Protein 4OV8 (pdb70)

Sequence (465 aa):
DTLNDVIQDPTRRNKLINDNNLLKGIIMGRDGPVPSSRELIVRPDTLRAIINNRATIETTTMEAEFTETLMESNYNSASVKVSAPCITANSEYSESSSFKNTETEKSMYTSSRYLFPQGRIDFTTPDSGDVIKLSPQFTSGVQAALAKATGTEKREALQNLFQEYGCVFRTKVHIGGVLSAHTMETFSRSENETEVKQDVKAGLEGAVKGWGGGATAGHGNTQGTITTSQNRKLNVKYIVNGGDYTKIQNTEEWVASTNQSEHWRVIEVTEVTAVADLLPQPIRGQVKDLLKPLLGKWVDVEKVPGLESLPVSVYRPKGAIPAGWFWLGDTADASKALLVKPTLPARSGRNPALTSLHQGSGMTEQPFVDLPQYQYLSTYFGSFAHDTPPGSTLRGLRPDHVLPGRYEMHGDTISTAVYVTRPVDVPFPEDEAFDLKSLVRVKLPGSGNPPKPRSALKKSMVLFD

Foldseek 3Di:
DAPVVQQVDQVSVVLQCVVAVQQFAWAAAAVGTDTFPDGFWDDDSGFDKDFDQDWDKDKAKFQQPQCQRVLVVFEHPQRSVQCVLRNLQRHDFDQDDPQDDFPWKGKMKMKMKGDRFGTKTFADFCPDDVHIGTDPVLVVLLVVLVPDDDLQSSLVSLCVSCNRRHFKHQGMFTKFKMKMKMWMDMDTPPDDPVCVVVQVNVFRSVVVCCALVVVDQFDAWDWDWTATPVGDIIIMTIHIAFADRVCRRPNVNRSVRRPPSSGMYGRHRHHMGGSLSSDDPPSSVVSLLSNQFKAKDKAAWDWDPPLPVAQATKIDGDDDDPPQKAFFAIARDNGIGMIIHTSYDDDPSGRHFKFAWAAFPPPGQWTDGPDHPWAGAATHDDGAHCVDPPSVRHITGRPSFKDFWDWDWDDPDLQNIKTFTAHDVDPDDPFDFDGRRHIWRRDDPDPSHDGTGGITGTPSNYRYD

Nearest PDB structures (foldseek):
  4ov8-assembly1_A  TM=1.002E+00  e=1.336E-100  Pleurotus ostreatus
  4oej-assembly1_A-2  TM=9.964E-01  e=1.967E-93  Pleurotus ostreatus
  4v3a-assembly1_C  TM=8.841E-01  e=7.420E-64  Pleurotus ostreatus
  4v2t-assembly1_A  TM=7.245E-01  e=4.761E-63  Pleurotus ostreatus
  2rd7-assembly1_A  TM=3.693E-01  e=3.423E-05  unclassified

Structure (mmCIF, N/CA/C/O backbone):
data_4OV8
#
_entry.id   4OV8
#
_cell.length_a   71.181
_cell.length_b   71.181
_cell.length_c   174.675
_cell.angle_alpha   90.00
_cell.angle_beta   90.00
_cell.angle_gamma   120.00
#
_symmetry.space_group_name_H-M   'P 31 2 1'
#
loop_
_entity.id
_entity.type
_entity.pdbx_description
1 polymer 'Pleurotolysin B'
2 non-polymer 'SULFATE ION'
3 non-polymer 'CHLORIDE ION'
4 non-polymer GLYCEROL
5 water water
#
loop_
_atom_site.group_PDB
_atom_site.id
_atom_site.type_symbol
_atom_site.label_atom_id
_atom_site.label_alt_id
_atom_site.label_comp_id
_atom_site.label_asym_id
_atom_site.label_entity_id
_atom_site.label_seq_id
_atom_site.pdbx_PDB_ins_code
_atom_site.Cartn_x
_atom_site.Cartn_y
_atom_site.Cartn_z
_atom_site.occupancy
_atom_site.B_iso_or_equiv
_atom_site.auth_seq_id
_atom_site.auth_comp_id
_atom_site.auth_asym_id
_atom_site.auth_atom_id
_atom_site.pdbx_PDB_model_num
ATOM 1 N N . ASP A 1 6 ? 13.810 59.271 16.699 1.00 107.66 53 ASP A N 1
ATOM 2 C CA . ASP A 1 6 ? 13.122 59.888 15.571 1.00 105.19 53 ASP A CA 1
ATOM 3 C C . ASP A 1 6 ? 13.195 59.009 14.324 1.00 99.76 53 ASP A C 1
ATOM 4 O O . ASP A 1 6 ? 12.481 58.009 14.220 1.00 88.80 53 ASP A O 1
ATOM 9 N N . THR A 1 7 ? 14.050 59.390 13.379 1.00 107.69 54 THR A N 1
ATOM 10 C CA . THR A 1 7 ? 14.254 58.598 12.171 1.00 105.20 54 THR A CA 1
ATOM 11 C C . THR A 1 7 ? 15.330 57.536 12.379 1.00 101.15 54 THR A C 1
ATOM 12 O O . THR A 1 7 ? 16.230 57.710 13.200 1.00 108.53 54 THR A O 1
ATOM 16 N N . LEU A 1 8 ? 15.225 56.435 11.639 1.00 81.87 55 LEU A N 1
ATOM 17 C CA . LEU A 1 8 ? 16.210 55.361 11.718 1.00 76.95 55 LEU A CA 1
ATOM 18 C C . LEU A 1 8 ? 17.549 55.808 11.138 1.00 77.21 55 LEU A C 1
ATOM 19 O O . LEU A 1 8 ? 18.600 55.507 11.702 1.00 78.62 55 LEU A O 1
ATOM 24 N N . ASN A 1 9 ? 17.501 56.522 10.016 1.00 94.57 56 ASN A N 1
ATOM 25 C CA . ASN A 1 9 ? 18.710 57.014 9.361 1.00 96.96 56 ASN A CA 1
ATOM 26 C C . ASN A 1 9 ? 19.629 57.791 10.303 1.00 94.41 56 ASN A C 1
ATOM 27 O O . ASN A 1 9 ? 20.849 57.631 10.264 1.00 87.98 56 ASN A O 1
ATOM 29 N N . ASP A 1 10 ? 19.034 58.619 11.156 1.00 88.17 57 ASP A N 1
ATOM 30 C CA . ASP A 1 10 ? 19.792 59.356 12.160 1.00 86.00 57 ASP A CA 1
ATOM 31 C C . ASP A 1 10 ? 20.493 58.411 13.137 1.00 95.42 57 ASP A C 1
ATOM 32 O O . ASP A 1 10 ? 21.691 58.555 13.392 1.00 94.92 57 ASP A O 1
ATOM 34 N N . VAL A 1 11 ? 19.737 57.452 13.672 1.00 89.39 58 VAL A N 1
ATOM 35 C CA . VAL A 1 11 ? 20.259 56.467 14.622 1.00 77.12 58 VAL A CA 1
ATOM 36 C C . VAL A 1 11 ? 21.573 55.833 14.155 1.00 82.01 58 VAL A C 1
ATOM 37 O O . VAL A 1 11 ? 22.558 55.847 14.886 1.00 88.30 58 VAL A O 1
ATOM 41 N N . ILE A 1 12 ? 21.580 55.301 12.935 1.00 72.45 59 ILE A N 1
ATOM 42 C CA . ILE A 1 12 ? 22.774 54.683 12.356 1.00 79.13 59 ILE A CA 1
ATOM 43 C C . ILE A 1 12 ? 23.961 55.655 12.318 1.00 94.88 59 ILE A C 1
ATOM 44 O O . ILE A 1 12 ? 25.107 55.260 12.539 1.00 98.56 59 ILE A O 1
ATOM 49 N N . GLN A 1 13 ? 23.678 56.928 12.051 1.00 104.62 60 GLN A N 1
ATOM 50 C CA . GLN A 1 13 ? 24.713 57.960 12.038 1.00 101.73 60 GLN A CA 1
ATOM 51 C C . GLN A 1 13 ? 25.325 58.190 13.425 1.00 87.87 60 GLN A C 1
ATOM 52 O O . GLN A 1 13 ? 26.530 58.010 13.612 1.00 92.63 60 GLN A O 1
ATOM 58 N N . ASP A 1 14 ? 24.494 58.585 14.389 1.00 64.77 61 ASP A N 1
ATOM 59 C CA . ASP A 1 14 ? 24.952 58.849 15.756 1.00 78.47 61 ASP A CA 1
ATOM 60 C C . ASP A 1 14 ? 25.366 57.560 16.467 1.00 99.49 61 ASP A C 1
ATOM 61 O O . ASP A 1 14 ? 24.544 56.665 16.667 1.00 104.76 61 ASP A O 1
ATOM 66 N N . PRO A 1 15 ? 26.649 57.472 16.856 1.00 122.23 62 PRO A N 1
ATOM 67 C CA . PRO A 1 15 ? 27.217 56.298 17.531 1.00 118.66 62 PRO A CA 1
ATOM 68 C C . PRO A 1 15 ? 26.549 55.940 18.864 1.00 108.34 62 PRO A C 1
ATOM 69 O O . PRO A 1 15 ? 26.541 54.761 19.215 1.00 118.00 62 PRO A O 1
ATOM 73 N N . THR A 1 16 ? 26.003 56.918 19.586 1.00 119.15 63 THR A N 1
ATOM 74 C CA . THR A 1 16 ? 25.366 56.634 20.877 1.00 99.07 63 THR A CA 1
ATOM 75 C C . THR A 1 16 ? 23.939 56.091 20.724 1.00 86.62 63 THR A C 1
ATOM 76 O O . THR A 1 16 ? 23.557 55.144 21.413 1.00 100.37 63 THR A O 1
ATOM 80 N N . ARG A 1 17 ? 23.162 56.681 19.819 1.00 93.29 64 ARG A N 1
ATOM 81 C CA . ARG A 1 17 ? 21.837 56.162 19.500 1.00 86.44 64 ARG A CA 1
ATOM 82 C C . ARG A 1 17 ? 21.969 54.760 18.916 1.00 88.20 64 ARG A C 1
ATOM 83 O O . ARG A 1 17 ? 21.211 53.854 19.262 1.00 65.92 64 ARG A O 1
ATOM 91 N N . ARG A 1 18 ? 22.959 54.590 18.045 1.00 76.14 65 ARG A N 1
ATOM 92 C CA . ARG A 1 18 ? 23.172 53.334 17.329 1.00 75.48 65 ARG A CA 1
ATOM 93 C C . ARG A 1 18 ? 23.677 52.196 18.214 1.00 75.39 65 ARG A C 1
ATOM 94 O O . ARG A 1 18 ? 23.248 51.052 18.056 1.00 62.03 65 ARG A O 1
ATOM 98 N N . ASN A 1 19 ? 24.585 52.503 19.138 1.00 65.29 66 ASN A N 1
ATOM 99 C CA . ASN A 1 19 ? 25.114 51.480 20.032 1.00 75.60 66 ASN A CA 1
ATOM 100 C C . ASN A 1 19 ? 24.068 50.998 21.039 1.00 78.63 66 ASN A C 1
ATOM 101 O O . ASN A 1 19 ? 24.101 49.845 21.464 1.00 65.74 66 ASN A O 1
ATOM 106 N N . LYS A 1 20 ? 23.147 51.885 21.416 1.00 63.61 67 LYS A N 1
ATOM 107 C CA . LYS A 1 20 ? 22.015 51.507 22.260 1.00 87.06 67 LYS A CA 1
ATOM 108 C C . LYS A 1 20 ? 21.120 50.548 21.484 1.00 84.12 67 LYS A C 1
ATOM 109 O O . LYS A 1 20 ? 20.543 49.622 22.053 1.00 58.89 67 LYS A O 1
ATOM 115 N N . LEU A 1 21 ? 21.016 50.776 20.177 1.00 60.57 68 LEU A N 1
ATOM 116 C CA . LEU A 1 21 ? 20.252 49.895 19.298 1.00 65.96 68 LEU A CA 1
ATOM 117 C C . LEU A 1 21 ? 20.930 48.530 19.162 1.00 71.10 68 LEU A C 1
ATOM 118 O O . LEU A 1 21 ? 20.267 47.496 19.210 1.00 54.76 68 LEU A O 1
ATOM 123 N N . ILE A 1 22 ? 22.252 48.536 19.000 1.00 58.77 69 ILE A N 1
ATOM 124 C CA . ILE A 1 22 ? 23.026 47.305 18.842 1.00 66.30 69 ILE A CA 1
ATOM 125 C C . ILE A 1 22 ? 23.079 46.505 20.148 1.00 61.88 69 ILE A C 1
ATOM 126 O O . ILE A 1 22 ? 22.983 45.274 20.138 1.00 54.33 69 ILE A O 1
ATOM 131 N N . ASN A 1 23 ? 23.221 47.210 21.269 1.00 56.23 70 ASN A N 1
ATOM 132 C CA . ASN A 1 23 ? 23.334 46.569 22.576 1.00 55.78 70 ASN A CA 1
ATOM 133 C C . ASN A 1 23 ? 22.007 46.087 23.176 1.00 67.29 70 ASN A C 1
ATOM 134 O O . ASN A 1 23 ? 21.924 44.958 23.655 1.00 59.84 70 ASN A O 1
ATOM 139 N N . ASP A 1 24 ? 20.977 46.929 23.150 1.00 55.33 71 ASP A N 1
ATOM 140 C CA . ASP A 1 24 ? 19.672 46.550 23.696 1.00 54.50 71 ASP A CA 1
ATOM 141 C C . ASP A 1 24 ? 19.006 45.427 22.905 1.00 52.26 71 ASP A C 1
ATOM 142 O O . ASP A 1 24 ? 18.043 44.817 23.372 1.00 52.04 71 ASP A O 1
ATOM 147 N N . ASN A 1 25 ? 19.520 45.160 21.709 1.00 60.03 72 ASN A N 1
ATOM 148 C CA . ASN A 1 25 ? 18.973 44.107 20.865 1.00 49.48 72 ASN A CA 1
ATOM 149 C C . ASN A 1 25 ? 19.928 42.926 20.656 1.00 48.07 72 ASN A C 1
ATOM 150 O O . ASN A 1 25 ? 19.590 41.976 19.948 1.00 46.32 72 ASN A O 1
ATOM 155 N N . ASN A 1 26 ? 21.103 42.989 21.285 1.00 48.95 73 ASN A N 1
ATOM 156 C CA . ASN A 1 26 ? 22.112 41.928 21.203 1.00 59.51 73 ASN A CA 1
ATOM 157 C C . ASN A 1 26 ? 22.479 41.534 19.770 1.00 56.94 73 ASN A C 1
ATOM 158 O O . ASN A 1 26 ? 22.581 40.350 19.455 1.00 45.47 73 ASN A O 1
ATOM 163 N N . LEU A 1 27 ? 22.688 42.534 18.917 1.00 48.42 74 LEU A N 1
ATOM 164 C CA . LEU A 1 27 ? 22.903 42.306 17.492 1.00 47.93 74 LEU A CA 1
ATOM 165 C C . LEU A 1 27 ? 24.295 41.745 17.181 1.00 48.03 74 LEU A C 1
ATOM 166 O O . LEU A 1 27 ? 24.555 41.318 16.057 1.00 57.07 74 LEU A O 1
ATOM 171 N N . LEU A 1 28 ? 25.180 41.752 18.176 1.00 51.20 75 LEU A N 1
ATOM 172 C CA . LEU A 1 28 ? 26.528 41.214 18.019 1.00 51.72 75 LEU A CA 1
ATOM 173 C C . LEU A 1 28 ? 26.602 39.793 18.570 1.00 50.95 75 LEU A C 1
ATOM 174 O O . LEU A 1 28 ? 27.602 39.097 18.381 1.00 58.20 75 LEU A O 1
ATOM 179 N N . LYS A 1 29 ? 25.542 39.368 19.251 1.00 46.79 76 LYS A N 1
ATOM 180 C CA . LYS A 1 29 ? 25.536 38.072 19.926 1.00 45.40 76 LYS A CA 1
ATOM 181 C C . LYS A 1 29 ? 24.961 36.937 19.084 1.00 51.78 76 LYS A C 1
ATOM 182 O O . LYS A 1 29 ? 23.937 37.099 18.410 1.00 49.76 76 LYS A O 1
ATOM 188 N N . GLY A 1 30 ? 25.622 35.783 19.129 1.00 52.76 77 GLY A N 1
ATOM 189 C CA . GLY A 1 30 ? 25.067 34.581 18.534 1.00 48.58 77 GLY A CA 1
ATOM 190 C C . GLY A 1 30 ? 23.881 34.136 19.366 1.00 42.25 77 GLY A C 1
ATOM 191 O O . GLY A 1 30 ? 23.720 34.588 20.504 1.00 44.04 77 GLY A O 1
ATOM 192 N N . ILE A 1 31 ? 23.053 33.256 18.812 1.00 37.35 78 ILE A N 1
ATOM 193 C CA . ILE A 1 31 ? 21.858 32.808 19.514 1.00 36.36 78 ILE A CA 1
ATOM 194 C C . ILE A 1 31 ? 22.007 31.377 20.031 1.00 42.47 78 ILE A C 1
ATOM 195 O O . ILE A 1 31 ? 22.361 30.467 19.276 1.00 35.40 78 ILE A O 1
ATOM 200 N N . ILE A 1 32 ? 21.734 31.188 21.320 1.00 38.49 79 ILE A N 1
ATOM 201 C CA . ILE A 1 32 ? 21.792 29.866 21.939 1.00 36.41 79 ILE A CA 1
ATOM 202 C C . ILE A 1 32 ? 20.397 29.238 21.973 1.00 36.87 79 ILE A C 1
ATOM 203 O O . ILE A 1 32 ? 19.447 29.850 22.474 1.00 36.92 79 ILE A O 1
ATOM 208 N N . MET A 1 33 ? 20.276 28.025 21.436 1.00 44.09 80 MET A N 1
ATOM 209 C CA . MET A 1 33 ? 18.999 27.315 21.425 1.00 45.37 80 MET A CA 1
ATOM 210 C C . MET A 1 33 ? 18.940 26.301 22.572 1.00 55.14 80 MET A C 1
ATOM 211 O O . MET A 1 33 ? 19.865 25.499 22.751 1.00 45.91 80 MET A O 1
ATOM 216 N N . GLY A 1 34 ? 17.859 26.342 23.351 1.00 55.00 81 GLY A N 1
ATOM 217 C CA . GLY A 1 34 ? 17.711 25.461 24.501 1.00 51.31 81 GLY A CA 1
ATOM 218 C C . GLY A 1 34 ? 16.268 25.202 24.909 1.00 52.15 81 GLY A C 1
ATOM 219 O O . GLY A 1 34 ? 15.337 25.576 24.190 1.00 42.65 81 GLY A O 1
ATOM 220 N N . ARG A 1 35 ? 16.082 24.570 26.069 1.00 59.63 82 ARG A N 1
ATOM 221 C CA . ARG A 1 35 ? 14.754 24.184 26.552 1.00 59.67 82 ARG A CA 1
ATOM 222 C C . ARG A 1 35 ? 13.805 25.368 26.736 1.00 64.79 82 ARG A C 1
ATOM 223 O O . ARG A 1 35 ? 12.589 25.223 26.590 1.00 75.01 82 ARG A O 1
ATOM 225 N N . ASP A 1 36 ? 14.362 26.532 27.060 1.00 67.39 83 ASP A N 1
ATOM 226 C CA . ASP A 1 36 ? 13.557 27.732 27.259 1.00 79.38 83 ASP A CA 1
ATOM 227 C C . ASP A 1 36 ? 13.413 28.532 25.964 1.00 77.82 83 ASP A C 1
ATOM 228 O O . ASP A 1 36 ? 12.588 29.444 25.878 1.00 81.21 83 ASP A O 1
ATOM 233 N N . GLY A 1 37 ? 14.217 28.187 24.961 1.00 60.04 84 GLY A N 1
ATOM 234 C CA . GLY A 1 37 ? 14.139 28.843 23.667 1.00 49.67 84 GLY A CA 1
ATOM 235 C C . GLY A 1 37 ? 15.422 29.536 23.250 1.00 42.80 84 GLY A C 1
ATOM 236 O O . GLY A 1 37 ? 16.501 29.198 23.735 1.00 38.98 84 GLY A O 1
ATOM 237 N N . PRO A 1 38 ? 15.306 30.521 22.344 1.00 37.09 85 PRO A N 1
ATOM 238 C CA . PRO A 1 38 ? 16.460 31.268 21.831 1.00 41.13 85 PRO A CA 1
ATOM 239 C C . PRO A 1 38 ? 16.960 32.305 22.835 1.00 49.92 85 PRO A C 1
ATOM 240 O O . PRO A 1 38 ? 16.213 33.207 23.216 1.00 55.41 85 PRO A O 1
ATOM 244 N N . VAL A 1 39 ? 18.218 32.175 23.249 1.00 45.66 86 VAL A N 1
ATOM 245 C CA . VAL A 1 39 ? 18.810 33.075 24.233 1.00 45.76 86 VAL A CA 1
ATOM 246 C C . VAL A 1 39 ? 20.097 33.689 23.684 1.00 50.69 86 VAL A C 1
ATOM 247 O O . VAL A 1 39 ? 20.949 32.971 23.157 1.00 39.55 86 VAL A O 1
ATOM 251 N N . PRO A 1 40 ? 20.239 35.023 23.798 1.00 48.18 87 PRO A N 1
ATOM 252 C CA . PRO A 1 40 ? 21.465 35.674 23.321 1.00 48.98 87 PRO A CA 1
ATOM 253 C C . PRO A 1 40 ? 22.675 35.183 24.105 1.00 42.93 87 PRO A C 1
ATOM 254 O O . PRO A 1 40 ? 22.556 34.982 25.315 1.00 50.29 87 PRO A O 1
ATOM 258 N N . SER A 1 41 ? 23.809 34.979 23.439 1.00 50.98 88 SER A N 1
ATOM 259 C CA . SER A 1 41 ? 25.046 34.647 24.144 1.00 53.66 88 SER A CA 1
ATOM 260 C C . SER A 1 41 ? 25.423 35.809 25.053 1.00 58.69 88 SER A C 1
ATOM 261 O O . SER A 1 41 ? 24.962 36.929 24.850 1.00 51.73 88 SER A O 1
ATOM 264 N N . SER A 1 42 ? 26.241 35.547 26.065 1.00 50.96 89 SER A N 1
ATOM 265 C CA . SER A 1 42 ? 26.747 36.621 26.911 1.00 61.00 89 SER A CA 1
ATOM 266 C C . SER A 1 42 ? 27.995 37.203 26.266 1.00 65.49 89 SER A C 1
ATOM 267 O O . SER A 1 42 ? 28.458 38.289 26.629 1.00 66.05 89 SER A O 1
ATOM 270 N N . ARG A 1 43 ? 28.534 36.470 25.298 1.00 55.39 90 ARG A N 1
ATOM 271 C CA . ARG A 1 43 ? 29.708 36.921 24.563 1.00 63.08 90 ARG A CA 1
ATOM 272 C C . ARG A 1 43 ? 29.346 37.451 23.183 1.00 69.79 90 ARG A C 1
ATOM 273 O O . ARG A 1 43 ? 28.385 36.994 22.556 1.00 53.75 90 ARG A O 1
ATOM 281 N N . GLU A 1 44 ? 30.127 38.418 22.716 1.00 51.60 91 GLU A N 1
ATOM 282 C CA . GLU A 1 44 ? 29.953 38.961 21.377 1.00 51.35 91 GLU A CA 1
ATOM 283 C C . GLU A 1 44 ? 30.629 38.048 20.358 1.00 61.94 91 GLU A C 1
ATOM 284 O O . GLU A 1 44 ? 31.742 37.567 20.586 1.00 65.54 91 GLU A O 1
ATOM 290 N N . LEU A 1 45 ? 29.947 37.811 19.240 1.00 60.25 92 LEU A N 1
ATOM 291 C CA . LEU A 1 45 ? 30.423 36.872 18.227 1.00 53.34 92 LEU A CA 1
ATOM 292 C C . LEU A 1 45 ? 31.176 37.576 17.101 1.00 54.40 92 LEU A C 1
ATOM 293 O O . LEU A 1 45 ? 32.143 37.038 16.559 1.00 50.66 92 LEU A O 1
ATOM 298 N N . ILE A 1 46 ? 30.725 38.778 16.753 1.00 50.06 93 ILE A N 1
ATOM 299 C CA . ILE A 1 46 ? 31.359 39.566 15.701 1.00 67.70 93 ILE A CA 1
ATOM 300 C C . ILE A 1 46 ? 31.992 40.841 16.261 1.00 67.32 93 ILE A C 1
ATOM 301 O O . ILE A 1 46 ? 31.668 41.270 17.371 1.00 54.53 93 ILE A O 1
ATOM 306 N N . VAL A 1 47 ? 32.894 41.445 15.491 1.00 57.47 94 VAL A N 1
ATOM 307 C CA . VAL A 1 47 ? 33.470 42.737 15.852 1.00 66.27 94 VAL A CA 1
ATOM 308 C C . VAL A 1 47 ? 32.404 43.815 15.651 1.00 58.91 94 VAL A C 1
ATOM 309 O O . VAL A 1 47 ? 31.704 43.811 14.638 1.00 58.15 94 VAL A O 1
ATOM 313 N N . ARG A 1 48 ? 32.270 44.719 16.619 1.00 60.76 95 ARG A N 1
ATOM 314 C CA . ARG A 1 48 ? 31.265 45.776 16.548 1.00 79.79 95 ARG A CA 1
ATOM 315 C C . ARG A 1 48 ? 31.603 46.786 15.456 1.00 80.61 95 ARG A C 1
ATOM 316 O O . ARG A 1 48 ? 32.676 47.387 15.473 1.00 77.85 95 ARG A O 1
ATOM 324 N N . PRO A 1 49 ? 30.683 46.971 14.496 1.00 84.38 96 PRO A N 1
ATOM 325 C CA . PRO A 1 49 ? 30.856 47.955 13.421 1.00 85.81 96 PRO A CA 1
ATOM 326 C C . PRO A 1 49 ? 30.422 49.352 13.866 1.00 78.66 96 PRO A C 1
ATOM 327 O O . PRO A 1 49 ? 29.578 49.472 14.756 1.00 75.41 96 PRO A O 1
ATOM 331 N N . ASP A 1 50 ? 30.996 50.388 13.262 1.00 102.14 97 ASP A N 1
ATOM 332 C CA . ASP A 1 50 ? 30.628 51.759 13.595 1.00 106.12 97 ASP A CA 1
ATOM 333 C C . ASP A 1 50 ? 29.359 52.188 12.870 1.00 104.47 97 ASP A C 1
ATOM 334 O O . ASP A 1 50 ? 28.780 53.229 13.183 1.00 98.18 97 ASP A O 1
ATOM 336 N N . THR A 1 51 ? 28.938 51.389 11.895 1.00 95.54 98 THR A N 1
ATOM 337 C CA . THR A 1 51 ? 27.733 51.691 11.132 1.00 90.79 98 THR A CA 1
ATOM 338 C C . THR A 1 51 ? 27.030 50.409 10.699 1.00 90.50 98 THR A C 1
ATOM 339 O O . THR A 1 51 ? 27.666 49.366 10.531 1.00 92.93 98 THR A O 1
ATOM 343 N N . LEU A 1 52 ? 25.714 50.485 10.535 1.00 86.69 99 LEU A N 1
ATOM 344 C CA . LEU A 1 52 ? 24.936 49.312 10.165 1.00 84.73 99 LEU A CA 1
ATOM 345 C C . LEU A 1 52 ? 24.311 49.465 8.783 1.00 83.67 99 LEU A C 1
ATOM 346 O O . LEU A 1 52 ? 23.885 50.558 8.398 1.00 85.30 99 LEU A O 1
ATOM 351 N N . ARG A 1 53 ? 24.264 48.369 8.035 1.00 76.84 100 ARG A N 1
ATOM 352 C CA . ARG A 1 53 ? 23.509 48.352 6.792 1.00 77.75 100 ARG A CA 1
ATOM 353 C C . ARG A 1 53 ? 22.030 48.357 7.138 1.00 78.16 100 ARG A C 1
ATOM 354 O O . ARG A 1 53 ? 21.561 47.498 7.887 1.00 89.08 100 ARG A O 1
ATOM 356 N N . ALA A 1 54 ? 21.299 49.328 6.602 1.00 68.85 101 ALA A N 1
ATOM 357 C CA . ALA A 1 54 ? 19.878 49.457 6.905 1.00 68.23 101 ALA A CA 1
ATOM 358 C C . ALA A 1 54 ? 19.037 49.695 5.657 1.00 78.85 101 ALA A C 1
ATOM 359 O O . ALA A 1 54 ? 19.524 50.218 4.655 1.00 80.44 101 ALA A O 1
ATOM 361 N N . ILE A 1 55 ? 17.768 49.307 5.740 1.00 76.00 102 ILE A N 1
ATOM 362 C CA . ILE A 1 55 ? 16.784 49.583 4.701 1.00 79.10 102 ILE A CA 1
ATOM 363 C C . ILE A 1 55 ? 15.546 50.143 5.379 1.00 73.19 102 ILE A C 1
ATOM 364 O O . ILE A 1 55 ? 14.883 49.435 6.132 1.00 70.99 102 ILE A O 1
ATOM 369 N N . ILE A 1 56 ? 15.236 51.410 5.122 1.00 65.16 103 ILE A N 1
ATOM 370 C CA . ILE A 1 56 ? 14.073 52.042 5.743 1.00 72.83 103 ILE A CA 1
ATOM 371 C C . ILE A 1 56 ? 12.745 51.452 5.255 1.00 74.19 103 ILE A C 1
ATOM 372 O O . ILE A 1 56 ? 12.560 51.229 4.058 1.00 81.34 103 ILE A O 1
ATOM 374 N N . ASN A 1 57 ? 11.832 51.198 6.191 1.00 75.63 104 ASN A N 1
ATOM 375 C CA . ASN A 1 57 ? 10.452 50.829 5.866 1.00 75.86 104 ASN A CA 1
ATOM 376 C C . ASN A 1 57 ? 9.492 51.143 7.017 1.00 80.37 104 ASN A C 1
ATOM 377 O O . ASN A 1 57 ? 9.518 50.476 8.054 1.00 71.33 104 ASN A O 1
ATOM 382 N N . ASN A 1 58 ? 8.658 52.165 6.828 1.00 76.92 105 ASN A N 1
ATOM 383 C CA . ASN A 1 58 ? 7.637 52.537 7.805 1.00 82.48 105 ASN A CA 1
ATOM 384 C C . ASN A 1 58 ? 6.324 51.801 7.553 1.00 76.59 105 ASN A C 1
ATOM 385 O O . ASN A 1 58 ? 5.377 51.912 8.336 1.00 74.56 105 ASN A O 1
ATOM 390 N N . ARG A 1 59 ? 6.275 51.049 6.456 1.00 78.11 106 ARG A N 1
ATOM 391 C CA . ARG A 1 59 ? 5.064 50.335 6.062 1.00 90.12 106 ARG A CA 1
ATOM 392 C C . ARG A 1 59 ? 4.664 49.245 7.047 1.00 91.44 106 ARG A C 1
ATOM 393 O O . ARG A 1 59 ? 5.301 48.195 7.120 1.00 57.30 106 ARG A O 1
ATOM 401 N N . ALA A 1 60 ? 3.592 49.490 7.791 1.00 60.30 107 ALA A N 1
ATOM 402 C CA . ALA A 1 60 ? 3.040 48.477 8.681 1.00 57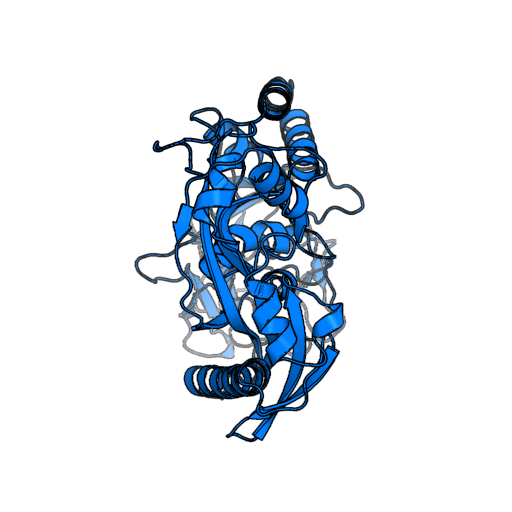.83 107 ALA A CA 1
ATOM 403 C C . ALA A 1 60 ? 2.329 47.403 7.864 1.00 56.63 107 ALA A C 1
ATOM 404 O O . ALA A 1 60 ? 1.567 47.716 6.947 1.00 59.01 107 ALA A O 1
ATOM 406 N N . THR A 1 61 ? 2.593 46.139 8.188 1.00 54.14 108 THR A N 1
ATOM 407 C CA . THR A 1 61 ? 1.927 45.017 7.531 1.00 73.25 108 THR A CA 1
ATOM 408 C C . THR A 1 61 ? 1.555 43.934 8.538 1.00 71.26 108 THR A C 1
ATOM 409 O O . THR A 1 61 ? 1.940 43.994 9.708 1.00 69.91 108 THR A O 1
ATOM 413 N N . ILE A 1 62 ? 0.792 42.951 8.073 1.00 60.99 109 ILE A N 1
ATOM 414 C CA . ILE A 1 62 ? 0.545 41.739 8.841 1.00 53.84 109 ILE A CA 1
ATOM 415 C C . ILE A 1 62 ? 1.156 40.569 8.085 1.00 52.05 109 ILE A C 1
ATOM 416 O O . ILE A 1 62 ? 0.822 40.334 6.921 1.00 50.28 109 ILE A O 1
ATOM 421 N N . GLU A 1 63 ? 2.063 39.851 8.740 1.00 44.52 110 GLU A N 1
ATOM 422 C CA . GLU A 1 63 ? 2.656 38.654 8.158 1.00 51.55 110 GLU A CA 1
ATOM 423 C C . GLU A 1 63 ? 2.224 37.429 8.956 1.00 51.68 110 GLU A C 1
ATOM 424 O O . GLU A 1 63 ? 1.865 37.542 10.131 1.00 51.98 110 GLU A O 1
ATOM 430 N N . THR A 1 64 ? 2.241 36.263 8.316 1.00 45.32 111 THR A N 1
ATOM 431 C CA . THR A 1 64 ? 1.860 35.026 8.993 1.00 48.58 111 THR A CA 1
ATOM 432 C C . THR A 1 64 ? 2.806 33.887 8.634 1.00 42.82 111 THR A C 1
ATOM 433 O O . THR A 1 64 ? 3.143 33.691 7.463 1.00 40.43 111 THR A O 1
ATOM 437 N N . THR A 1 65 ? 3.239 33.146 9.650 1.00 41.04 112 THR A N 1
ATOM 438 C CA . THR A 1 65 ? 4.116 32.001 9.447 1.00 36.25 112 THR A CA 1
ATOM 439 C C . THR A 1 65 ? 3.417 30.723 9.902 1.00 39.82 112 THR A C 1
ATOM 440 O O . THR A 1 65 ? 2.922 30.648 11.031 1.00 42.19 112 THR A O 1
ATOM 444 N N . THR A 1 66 ? 3.371 29.727 9.019 1.00 36.40 113 THR A N 1
ATOM 445 C CA . THR A 1 66 ? 2.820 28.417 9.363 1.00 37.21 113 THR A CA 1
ATOM 446 C C . THR A 1 66 ? 3.947 27.386 9.387 1.00 41.59 113 THR A C 1
ATOM 447 O O . THR A 1 66 ? 4.770 27.331 8.466 1.00 43.35 113 THR A O 1
ATOM 451 N N . MET A 1 67 ? 3.983 26.568 10.436 1.00 36.92 114 MET A N 1
ATOM 452 C CA . MET A 1 67 ? 5.121 25.681 10.665 1.00 37.22 114 MET A CA 1
ATOM 453 C C . MET A 1 67 ? 4.704 24.285 11.117 1.00 36.92 114 MET A C 1
ATOM 454 O O . MET A 1 67 ? 3.997 24.137 12.115 1.00 35.46 114 MET A O 1
ATOM 459 N N . GLU A 1 68 ? 5.157 23.266 10.389 1.00 31.64 115 GLU A N 1
ATOM 460 C CA . GLU A 1 68 ? 4.858 21.881 10.742 1.00 31.68 115 GLU A CA 1
ATOM 461 C C . GLU A 1 68 ? 5.993 21.226 11.526 1.00 41.81 115 GLU A C 1
ATOM 462 O O . GLU A 1 68 ? 5.840 20.120 12.044 1.00 39.26 115 GLU A O 1
ATOM 468 N N . ALA A 1 69 ? 7.132 21.907 11.606 1.00 34.34 116 ALA A N 1
ATOM 469 C CA . ALA A 1 69 ? 8.286 21.376 12.330 1.00 33.62 116 ALA A CA 1
ATOM 470 C C . ALA A 1 69 ? 8.095 21.482 13.842 1.00 35.86 116 ALA A C 1
ATOM 471 O O . ALA A 1 69 ? 7.836 22.568 14.369 1.00 31.89 116 ALA A O 1
ATOM 473 N N . GLU A 1 70 ? 8.239 20.358 14.539 1.00 37.90 117 GLU A N 1
ATOM 474 C CA . GLU A 1 70 ? 8.135 20.340 15.995 1.00 43.39 117 GLU A CA 1
ATOM 475 C C . GLU A 1 70 ? 9.352 21.045 16.602 1.00 35.53 117 GLU A C 1
ATOM 476 O O . GLU A 1 70 ? 10.358 21.248 15.916 1.00 34.79 117 GLU A O 1
ATOM 482 N N . PHE A 1 71 ? 9.235 21.435 17.872 1.00 29.54 118 PHE A N 1
ATOM 483 C CA . PHE A 1 71 ? 10.329 22.022 18.651 1.00 34.78 118 PHE A CA 1
ATOM 484 C C . PHE A 1 71 ? 10.656 23.465 18.248 1.00 34.44 118 PHE A C 1
ATOM 485 O O . PHE A 1 71 ? 11.625 24.046 18.735 1.00 37.40 118 PHE A O 1
ATOM 493 N N . THR A 1 72 ? 9.831 24.045 17.381 1.00 27.29 119 THR A N 1
ATOM 494 C CA . THR A 1 72 ? 10.084 25.384 16.851 1.00 30.31 119 THR A CA 1
ATOM 495 C C . THR A 1 72 ? 9.192 26.460 17.470 1.00 39.29 119 THR A C 1
ATOM 496 O O . THR A 1 72 ? 9.259 27.624 17.073 1.00 39.04 119 THR A O 1
ATOM 500 N N . GLU A 1 73 ? 8.365 26.073 18.439 1.00 35.18 120 GLU A N 1
ATOM 501 C CA . GLU A 1 73 ? 7.351 26.976 18.993 1.00 42.32 120 GLU A CA 1
ATOM 502 C C . GLU A 1 73 ? 7.895 28.275 19.595 1.00 40.40 120 GLU A C 1
ATOM 503 O O . GLU A 1 73 ? 7.287 29.331 19.432 1.00 34.39 120 GLU A O 1
ATOM 509 N N . THR A 1 74 ? 9.035 28.201 20.276 1.00 31.33 121 THR A N 1
ATOM 510 C CA . THR A 1 74 ? 9.628 29.391 20.887 1.00 35.66 121 THR A CA 1
ATOM 511 C C . THR A 1 74 ? 10.197 30.335 19.830 1.00 45.96 121 THR A C 1
ATOM 512 O O . THR A 1 74 ? 10.285 31.541 20.051 1.00 43.32 121 THR A O 1
ATOM 516 N N . LEU A 1 75 ? 10.583 29.773 18.687 1.00 40.26 122 LEU A N 1
ATOM 517 C CA . LEU A 1 75 ? 11.086 30.560 17.564 1.00 35.93 122 LEU A CA 1
ATOM 518 C C . LEU A 1 75 ? 9.938 31.279 16.870 1.00 32.25 122 LEU A C 1
ATOM 519 O O . LEU A 1 75 ? 10.068 32.439 16.467 1.00 43.60 122 LEU A O 1
ATOM 524 N N . MET A 1 76 ? 8.818 30.574 16.730 1.00 31.19 123 MET A N 1
ATOM 525 C CA . MET A 1 76 ? 7.589 31.153 16.200 1.00 41.42 123 MET A CA 1
ATOM 526 C C . MET A 1 76 ? 7.140 32.314 17.086 1.00 36.61 123 MET A C 1
ATOM 527 O O . MET A 1 76 ? 6.733 33.363 16.583 1.00 32.96 123 MET A O 1
ATOM 532 N N . GLU A 1 77 ? 7.227 32.125 18.403 1.00 31.95 124 GLU A N 1
ATOM 533 C CA . GLU A 1 77 ? 6.835 33.157 19.361 1.00 36.73 124 GLU A CA 1
ATOM 534 C C . GLU A 1 77 ? 7.840 34.307 19.376 1.00 42.26 124 GLU A C 1
ATOM 535 O O . GLU A 1 77 ? 7.526 35.407 19.826 1.00 44.59 124 GLU A O 1
ATOM 541 N N . SER A 1 78 ? 9.046 34.041 18.880 1.00 37.22 125 SER A N 1
ATOM 542 C CA . SER A 1 78 ? 10.083 35.062 18.773 1.00 38.43 125 SER A CA 1
ATOM 543 C C . SER A 1 78 ? 10.056 35.699 17.386 1.00 38.32 125 SER A C 1
ATOM 544 O O . SER A 1 78 ? 10.998 36.390 16.992 1.00 38.69 125 SER A O 1
ATOM 547 N N . ASN A 1 79 ? 8.972 35.453 16.654 1.00 33.32 126 ASN A N 1
ATOM 548 C CA . ASN A 1 79 ? 8.763 36.044 15.337 1.00 35.28 126 ASN A CA 1
ATOM 549 C C . ASN A 1 79 ? 9.869 35.752 14.315 1.00 41.79 126 ASN A C 1
ATOM 550 O O . ASN A 1 79 ? 10.235 36.619 13.519 1.00 35.41 126 ASN A O 1
ATOM 555 N N . TYR A 1 80 ? 10.399 34.531 14.352 1.00 39.52 127 TYR A N 1
ATOM 556 C CA . TYR A 1 80 ? 11.262 34.033 13.287 1.00 31.21 127 TYR A CA 1
ATOM 557 C C . TYR A 1 80 ? 10.380 33.737 12.075 1.00 38.45 127 TYR A C 1
ATOM 558 O O . TYR A 1 80 ? 9.275 33.206 12.231 1.00 35.81 127 TYR A O 1
ATOM 567 N N . ASN A 1 81 ? 10.834 34.089 10.873 1.00 28.84 128 ASN A N 1
ATOM 568 C CA . ASN A 1 81 ? 10.107 33.664 9.678 1.00 33.26 128 ASN A CA 1
ATOM 569 C C . ASN A 1 81 ? 10.445 32.211 9.345 1.00 35.11 128 ASN A C 1
ATOM 570 O O . ASN A 1 81 ? 11.244 31.587 10.047 1.00 28.24 128 ASN A O 1
ATOM 575 N N . SER A 1 82 ? 9.839 31.675 8.288 1.00 29.62 129 SER A N 1
ATOM 576 C CA . SER A 1 82 ? 10.042 30.276 7.912 1.00 30.77 129 SER A CA 1
ATOM 577 C C . SER A 1 82 ? 11.506 29.966 7.616 1.00 33.79 129 SER A C 1
ATOM 578 O O . SER A 1 82 ? 12.039 28.955 8.073 1.00 31.46 129 SER A O 1
ATOM 581 N N . ALA A 1 83 ? 12.152 30.845 6.856 1.00 36.18 130 ALA A N 1
ATOM 582 C CA . ALA A 1 83 ? 13.556 30.662 6.501 1.00 35.87 130 ALA A CA 1
ATOM 583 C C . ALA A 1 83 ? 14.447 30.638 7.742 1.00 29.23 130 ALA A C 1
ATOM 584 O O . ALA A 1 83 ? 15.355 29.809 7.844 1.00 38.90 130 ALA A O 1
ATOM 586 N N . SER A 1 84 ? 14.183 31.548 8.678 1.00 34.47 131 SER A N 1
ATOM 587 C CA . SER A 1 84 ? 14.941 31.619 9.924 1.00 34.19 131 SER A CA 1
ATOM 588 C C . SER A 1 84 ? 14.689 30.404 10.812 1.00 35.87 131 SER A C 1
ATOM 589 O O . SER A 1 84 ? 15.613 29.903 11.457 1.00 37.14 131 SER A O 1
ATOM 592 N N . VAL A 1 85 ? 13.439 29.945 10.858 1.00 34.58 132 VAL A N 1
ATOM 593 C CA . VAL A 1 85 ? 13.104 28.721 11.581 1.00 34.31 132 VAL A CA 1
ATOM 594 C C . VAL A 1 85 ? 13.843 27.544 10.956 1.00 26.56 132 VAL A C 1
ATOM 595 O O . VAL A 1 85 ? 14.392 26.703 11.668 1.00 29.73 132 VAL A O 1
ATOM 599 N N . LYS A 1 86 ? 13.863 27.505 9.625 1.00 28.09 133 LYS A N 1
ATOM 600 C CA . LYS A 1 86 ? 14.518 26.434 8.874 1.00 36.59 133 LYS A CA 1
ATOM 601 C C . LYS A 1 86 ? 15.986 26.257 9.253 1.00 36.17 133 LYS A C 1
ATOM 602 O O . LYS A 1 86 ? 16.407 25.153 9.612 1.00 39.58 133 LYS A O 1
ATOM 608 N N . VAL A 1 87 ? 16.757 27.340 9.172 1.00 36.93 134 VAL A N 1
ATOM 609 C CA . VAL A 1 87 ? 18.172 27.303 9.526 1.00 31.37 134 VAL A CA 1
ATOM 610 C C . VAL A 1 87 ? 18.352 26.924 10.994 1.00 35.11 134 VAL A C 1
ATOM 611 O O . VAL A 1 87 ? 19.270 26.181 11.345 1.00 34.83 134 VAL A O 1
ATOM 615 N N . SER A 1 88 ? 17.460 27.426 11.844 1.00 31.87 135 SER A N 1
ATOM 616 C CA . SER A 1 88 ? 17.571 27.230 13.284 1.00 34.38 135 SER A CA 1
ATOM 617 C C . SER A 1 88 ? 17.047 25.875 13.759 1.00 30.15 135 SER A C 1
ATOM 618 O O . SER A 1 88 ? 17.407 25.420 14.841 1.00 35.94 135 SER A O 1
ATOM 621 N N . ALA A 1 89 ? 16.206 25.240 12.948 1.00 32.04 136 ALA A N 1
ATOM 622 C CA . ALA A 1 89 ? 15.528 23.997 13.333 1.00 43.25 136 ALA A CA 1
ATOM 623 C C . ALA A 1 89 ? 16.409 22.869 13.909 1.00 33.07 136 ALA A C 1
ATOM 624 O O . ALA A 1 89 ? 16.097 22.344 14.979 1.00 29.31 136 ALA A O 1
ATOM 626 N N . PRO A 1 90 ? 17.500 22.489 13.212 1.00 34.59 137 PRO A N 1
ATOM 627 C CA . PRO A 1 90 ? 18.304 21.376 13.738 1.00 35.31 137 PRO A CA 1
ATOM 628 C C . PRO A 1 90 ? 18.861 21.665 15.130 1.00 35.74 137 PRO A C 1
ATOM 629 O O . PRO A 1 90 ? 18.797 20.799 16.006 1.00 39.41 137 PRO A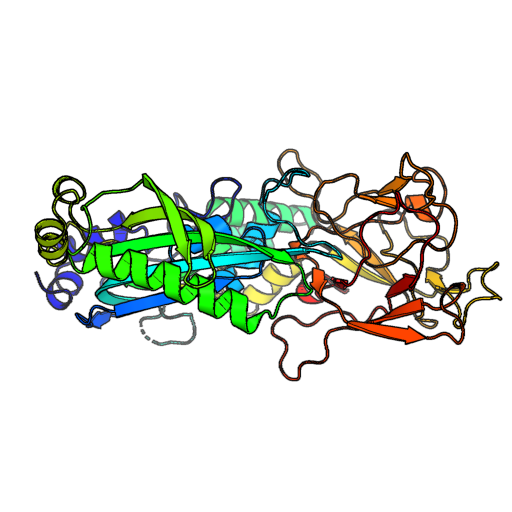 O 1
ATOM 633 N N . CYS A 1 91 ? 19.388 22.870 15.326 1.00 33.59 138 CYS A N 1
ATOM 634 C CA . CYS A 1 91 ? 19.968 23.261 16.607 1.00 37.22 138 CYS A CA 1
ATOM 635 C C . CYS A 1 91 ? 18.972 23.167 17.767 1.00 34.46 138 CYS A C 1
ATOM 636 O O . CYS A 1 91 ? 19.238 22.494 18.768 1.00 39.19 138 CYS A O 1
ATOM 639 N N . ILE A 1 92 ? 17.828 23.834 17.634 1.00 30.87 139 ILE A N 1
ATOM 640 C CA . ILE A 1 92 ? 16.838 23.843 18.709 1.00 39.56 139 ILE A CA 1
ATOM 641 C C . ILE A 1 9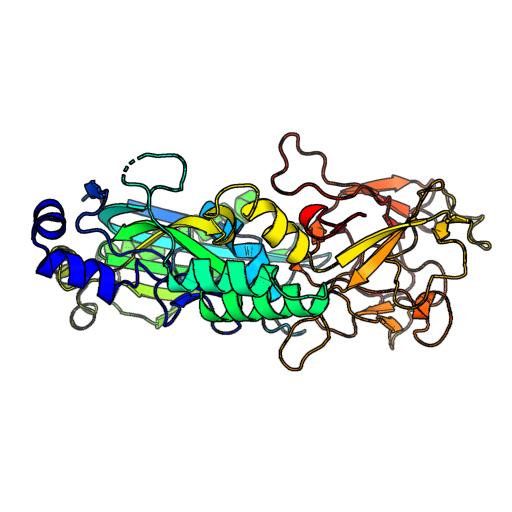2 ? 16.193 22.470 18.907 1.00 33.35 139 ILE A C 1
ATOM 642 O O . ILE A 1 92 ? 15.835 22.108 20.029 1.00 36.99 139 ILE A O 1
ATOM 647 N N . THR A 1 93 ? 16.049 21.711 17.823 1.00 37.38 140 THR A N 1
ATOM 648 C CA . THR A 1 93 ? 15.535 20.347 17.921 1.00 34.57 140 THR A CA 1
ATOM 649 C C . THR A 1 93 ? 16.492 19.498 18.749 1.00 29.96 140 THR A C 1
ATOM 650 O O . THR A 1 93 ? 16.068 18.749 19.628 1.00 37.59 140 THR A O 1
ATOM 654 N N . ALA A 1 94 ? 17.786 19.635 18.470 1.00 33.75 141 ALA A N 1
ATOM 655 C CA . ALA A 1 94 ? 18.820 18.871 19.161 1.00 37.84 141 ALA A CA 1
ATOM 656 C C . ALA A 1 94 ? 18.944 19.241 20.640 1.00 40.88 141 ALA A C 1
ATOM 657 O O . ALA A 1 94 ? 19.317 18.398 21.461 1.00 37.68 141 ALA A O 1
ATOM 659 N N . ASN A 1 95 ? 18.638 20.494 20.972 1.00 36.06 142 ASN A N 1
ATOM 660 C CA . ASN A 1 95 ? 18.801 20.993 22.337 1.00 43.21 142 ASN A CA 1
ATOM 661 C C . ASN A 1 95 ? 17.491 21.139 23.120 1.00 43.24 142 ASN A C 1
ATOM 662 O O . ASN A 1 95 ? 17.470 21.756 24.185 1.00 41.21 142 ASN A O 1
ATOM 667 N N . SER A 1 96 ? 16.406 20.571 22.602 1.00 38.90 143 SER A N 1
ATOM 668 C CA . SER A 1 96 ? 15.111 20.663 23.274 1.00 32.69 143 SER A CA 1
ATOM 669 C C . SER A 1 96 ? 14.983 19.637 24.397 1.00 39.84 143 SER A C 1
ATOM 670 O O . SER A 1 96 ? 15.710 18.638 24.419 1.00 34.99 143 SER A O 1
ATOM 673 N N . GLU A 1 97 ? 14.067 19.893 25.329 1.00 43.50 144 GLU A N 1
ATOM 674 C CA . GLU A 1 97 ? 13.765 18.935 26.385 1.00 50.82 144 GLU A CA 1
ATOM 675 C C . GLU A 1 97 ? 12.641 18.021 25.905 1.00 49.25 144 GLU A C 1
ATOM 676 O O . GLU A 1 97 ? 11.479 18.432 25.836 1.00 43.12 144 GLU A O 1
ATOM 682 N N . TYR A 1 98 ? 12.990 16.785 25.566 1.00 44.40 145 TYR A N 1
ATOM 683 C CA . TYR A 1 98 ? 12.018 15.845 25.017 1.00 51.50 145 TYR A CA 1
ATOM 684 C C . TYR A 1 98 ? 11.072 15.309 26.091 1.00 41.51 145 TYR A C 1
ATOM 685 O O . TYR A 1 98 ? 11.460 15.145 27.253 1.00 49.05 145 TYR A O 1
ATOM 694 N N . SER A 1 99 ? 9.828 15.046 25.696 1.00 38.30 146 SER A N 1
ATOM 695 C CA . SER A 1 99 ? 8.823 14.482 26.596 1.00 47.79 146 SER A CA 1
ATOM 696 C C . SER A 1 99 ? 7.806 13.660 25.810 1.00 37.41 146 SER A C 1
ATOM 697 O O . SER A 1 99 ? 7.628 13.867 24.606 1.00 45.31 146 SER A O 1
ATOM 700 N N . GLU A 1 100 ? 7.136 12.737 26.496 1.00 53.87 147 GLU A N 1
ATOM 701 C CA . GLU A 1 100 ? 6.163 11.857 25.860 1.00 63.89 147 GLU A CA 1
ATOM 702 C C . GLU A 1 100 ? 4.772 12.493 25.880 1.00 67.29 147 GLU A C 1
ATOM 703 O O . GLU A 1 100 ? 3.846 12.005 25.232 1.00 72.40 147 GLU A O 1
ATOM 709 N N . SER A 1 101 ? 4.641 13.591 26.622 1.00 53.02 148 SER A N 1
ATOM 710 C CA . SER A 1 101 ? 3.347 14.243 26.830 1.00 66.05 148 SER A CA 1
ATOM 711 C C . SER A 1 101 ? 3.262 15.656 26.250 1.00 71.93 148 SER A C 1
ATOM 712 O O . SER A 1 101 ? 2.685 16.559 26.864 1.00 78.41 148 SER A O 1
ATOM 715 N N . SER A 1 102 ? 3.828 15.842 25.063 1.00 62.86 149 SER A N 1
ATOM 716 C CA . SER A 1 102 ? 3.704 17.111 24.355 1.00 55.69 149 SER A CA 1
ATOM 717 C C . SER A 1 102 ? 2.345 17.210 23.666 1.00 53.07 149 SER A C 1
ATOM 718 O O . SER A 1 102 ? 1.854 16.233 23.098 1.00 52.21 149 SER A O 1
ATOM 721 N N . SER A 1 103 ? 1.742 18.393 23.724 1.00 50.44 150 SER A N 1
ATOM 722 C CA . SER A 1 103 ? 0.476 18.642 23.045 1.00 55.37 150 SER A CA 1
ATOM 723 C C . SER A 1 103 ? 0.636 18.568 21.526 1.00 57.68 150 SER A C 1
ATOM 724 O O . SER A 1 103 ? -0.310 18.230 20.813 1.00 58.64 150 SER A O 1
ATOM 727 N N . PHE A 1 104 ? 1.835 18.881 21.040 1.00 45.33 151 PHE A N 1
ATOM 728 C CA . PHE A 1 104 ? 2.178 18.671 19.638 1.00 38.80 151 PHE A CA 1
ATOM 729 C C . PHE A 1 104 ? 2.196 17.174 19.365 1.00 49.16 151 PHE A C 1
ATOM 730 O O . PHE A 1 104 ? 2.972 16.434 19.979 1.00 50.72 151 PHE A O 1
ATOM 738 N N . LYS A 1 105 ? 1.348 16.722 18.447 1.00 46.95 152 LYS A N 1
ATOM 739 C CA . LYS A 1 105 ? 1.300 15.300 18.124 1.00 57.15 152 LYS A CA 1
ATOM 740 C C . LYS A 1 105 ? 1.217 15.011 16.629 1.00 51.94 152 LYS A C 1
ATOM 741 O O . LYS A 1 105 ? 0.326 15.506 15.935 1.00 61.09 152 LYS A O 1
ATOM 746 N N . ASN A 1 106 ? 2.168 14.214 16.148 1.00 49.07 153 ASN A N 1
ATOM 747 C CA . ASN A 1 106 ? 2.119 13.668 14.799 1.00 54.23 153 ASN A CA 1
ATOM 748 C C . ASN A 1 106 ? 1.977 12.151 14.847 1.00 58.95 153 ASN A C 1
ATOM 749 O O . ASN A 1 106 ? 2.928 11.436 15.167 1.00 69.80 153 ASN A O 1
ATOM 754 N N . THR A 1 107 ? 0.778 11.669 14.538 1.00 56.47 154 THR A N 1
ATOM 755 C CA . THR A 1 107 ? 0.484 10.240 14.563 1.00 50.32 154 THR A CA 1
ATOM 756 C C . THR A 1 107 ? 0.010 9.759 13.196 1.00 53.20 154 THR A C 1
ATOM 757 O O . THR A 1 107 ? 0.114 10.486 12.207 1.00 45.81 154 THR A O 1
ATOM 761 N N . GLU A 1 108 ? -0.514 8.538 13.146 1.00 50.78 155 GLU A N 1
ATOM 762 C CA . GLU A 1 108 ? -1.036 7.984 11.903 1.00 53.81 155 GLU A CA 1
ATOM 763 C C . GLU A 1 108 ? -2.391 8.601 11.576 1.00 49.09 155 GLU A C 1
ATOM 764 O O . GLU A 1 108 ? -2.833 8.581 10.428 1.00 59.39 155 GLU A O 1
ATOM 770 N N . THR A 1 109 ? -3.039 9.156 12.596 1.00 54.07 156 THR A N 1
ATOM 771 C CA . THR A 1 109 ? -4.385 9.708 12.467 1.00 43.55 156 THR A CA 1
ATOM 772 C C . THR A 1 109 ? -4.402 11.222 12.640 1.00 42.08 156 THR A C 1
ATOM 773 O O . THR A 1 109 ? -5.311 11.900 12.155 1.00 43.43 156 THR A O 1
ATOM 777 N N . GLU A 1 110 ? -3.406 11.747 13.348 1.00 38.67 157 GLU A N 1
ATOM 778 C CA . GLU A 1 110 ? -3.386 13.166 13.681 1.00 49.65 157 GLU A CA 1
ATOM 779 C C . GLU A 1 110 ? -2.101 13.875 13.265 1.00 44.98 157 GLU A C 1
ATOM 780 O O . GLU A 1 110 ? -1.054 13.247 13.072 1.00 35.44 157 GLU A O 1
ATOM 786 N N . LYS A 1 111 ? -2.198 15.195 13.144 1.00 42.64 158 LYS A N 1
ATOM 787 C CA . LYS A 1 111 ? -1.088 16.016 12.688 1.00 39.27 158 LYS A CA 1
ATOM 788 C C . LYS A 1 111 ? -1.184 17.383 13.359 1.00 37.78 158 LYS A C 1
ATOM 789 O O . LYS A 1 111 ? -2.286 17.917 13.549 1.00 34.85 158 LYS A O 1
ATOM 795 N N . SER A 1 112 ? -0.036 17.941 13.728 1.00 37.63 159 SER A N 1
ATOM 796 C CA . SER A 1 112 ? -0.009 19.227 14.406 1.00 40.77 159 SER A CA 1
ATOM 797 C C . SER A 1 112 ? 0.816 20.240 13.626 1.00 40.35 159 SER A C 1
ATOM 798 O O . SER A 1 112 ? 1.664 19.869 12.806 1.00 34.85 159 SER A O 1
ATOM 801 N N . MET A 1 113 ? 0.557 21.518 13.885 1.00 34.45 160 MET A N 1
ATOM 802 C CA . MET A 1 113 ? 1.289 22.595 13.236 1.00 32.45 160 MET A CA 1
ATOM 803 C C . MET A 1 113 ? 1.200 23.861 14.074 1.00 46.53 160 MET A C 1
ATOM 804 O O . MET A 1 113 ? 0.242 24.049 14.832 1.00 38.00 160 MET A O 1
ATOM 809 N N . TYR A 1 114 ? 2.204 24.722 13.944 1.00 34.29 161 TYR A N 1
ATOM 810 C CA . TYR A 1 114 ? 2.184 26.017 14.612 1.00 31.00 161 TYR A CA 1
ATOM 811 C C . TYR A 1 114 ? 1.825 27.107 13.610 1.00 36.02 161 TYR A C 1
ATOM 812 O O . TYR A 1 114 ? 2.254 27.064 12.452 1.00 37.76 161 TYR A O 1
ATOM 821 N N . THR A 1 115 ? 1.024 28.072 14.051 1.00 34.09 162 THR A N 1
ATOM 822 C CA . THR A 1 115 ? 0.700 29.223 13.219 1.00 37.45 162 THR A CA 1
ATOM 823 C C . THR A 1 115 ? 0.896 30.495 14.035 1.00 42.95 162 THR A C 1
ATOM 824 O O . THR A 1 115 ? 0.390 30.609 15.157 1.00 37.06 162 THR A O 1
ATOM 828 N N . SER A 1 116 ? 1.653 31.435 13.479 1.00 30.24 163 SER A N 1
ATOM 829 C CA . SER A 1 116 ? 1.919 32.697 14.153 1.00 43.79 163 SER A CA 1
ATOM 830 C C . SER A 1 116 ? 1.615 33.850 13.210 1.00 43.27 163 SER A C 1
ATOM 831 O O . SER A 1 116 ? 2.014 33.825 12.043 1.00 40.10 163 SER A O 1
ATOM 834 N N . SER A 1 117 ? 0.900 34.850 13.715 1.00 39.48 164 SER A N 1
ATOM 835 C CA . SER A 1 117 ? 0.595 36.041 12.935 1.00 41.13 164 SER A CA 1
ATOM 836 C C . SER A 1 117 ? 1.174 37.264 13.633 1.00 43.41 164 SER A C 1
ATOM 837 O O . SER A 1 117 ? 0.991 37.438 14.843 1.00 39.26 164 SER A O 1
ATOM 840 N N . ARG A 1 118 ? 1.873 38.108 12.880 1.00 40.23 165 ARG A N 1
ATOM 841 C CA . ARG A 1 118 ? 2.505 39.280 13.473 1.00 41.24 165 ARG A CA 1
ATOM 842 C C . ARG A 1 118 ? 2.076 40.578 12.788 1.00 52.42 165 ARG A C 1
ATOM 843 O O . ARG A 1 118 ? 2.173 40.711 11.563 1.00 45.21 165 ARG A O 1
ATOM 851 N N . TYR A 1 119 ? 1.579 41.523 13.582 1.00 51.56 166 TYR A N 1
ATOM 852 C CA . TYR A 1 119 ? 1.231 42.846 13.072 1.00 46.54 166 TYR A CA 1
ATOM 853 C C . TYR A 1 119 ? 2.439 43.751 13.297 1.00 47.66 166 TYR A C 1
ATOM 854 O O . TYR A 1 119 ? 2.660 44.260 14.402 1.00 47.72 166 TYR A O 1
ATOM 863 N N . LEU A 1 120 ? 3.224 43.941 12.243 1.00 50.61 167 LEU A N 1
ATOM 864 C CA . LEU A 1 120 ? 4.484 44.664 12.352 1.00 51.81 167 LEU A CA 1
ATOM 865 C C . LEU A 1 120 ? 4.286 46.179 12.316 1.00 63.42 167 LEU A C 1
ATOM 866 O O . LEU A 1 120 ? 3.421 46.690 11.602 1.00 66.64 167 LEU A O 1
ATOM 871 N N . PHE A 1 121 ? 5.085 46.887 13.104 1.00 51.30 168 PHE A N 1
ATOM 872 C CA . PHE A 1 121 ? 5.173 48.337 13.005 1.00 53.97 168 PHE A CA 1
ATOM 873 C C . PHE A 1 121 ? 6.656 48.679 12.857 1.00 53.61 168 PHE A C 1
ATOM 874 O O . PHE A 1 121 ? 7.314 49.066 13.824 1.00 57.01 168 PHE A O 1
ATOM 882 N N . PRO A 1 122 ? 7.193 48.516 11.636 1.00 61.69 169 PRO A N 1
ATOM 883 C CA . PRO A 1 122 ? 8.644 48.584 11.439 1.00 52.60 169 PRO A CA 1
ATOM 884 C C . PRO A 1 122 ? 9.158 49.999 11.236 1.00 68.09 169 PRO A C 1
ATOM 885 O O . PRO A 1 122 ? 8.376 50.928 11.031 1.00 58.75 169 PRO A O 1
ATOM 889 N N . GLN A 1 123 ? 10.475 50.146 11.316 1.00 60.65 170 GLN A N 1
ATOM 890 C CA . GLN A 1 123 ? 11.146 51.390 10.982 1.00 63.83 170 GLN A CA 1
ATOM 891 C C . GLN A 1 123 ? 12.155 51.061 9.900 1.00 65.66 170 GLN A C 1
ATOM 892 O O . GLN A 1 123 ? 12.638 51.945 9.184 1.00 73.08 170 GLN A O 1
ATOM 898 N N . GLY A 1 124 ? 12.462 49.770 9.792 1.00 60.26 171 GLY A N 1
ATOM 899 C CA . GLY A 1 124 ? 13.353 49.275 8.763 1.00 62.71 171 GLY A CA 1
ATOM 900 C C . GLY A 1 124 ? 13.917 47.894 9.053 1.00 72.06 171 GLY A C 1
ATOM 901 O O . GLY A 1 124 ? 13.442 47.190 9.952 1.00 49.81 171 GLY A O 1
ATOM 902 N N . ARG A 1 125 ? 14.935 47.506 8.287 1.00 72.15 172 ARG A N 1
ATOM 903 C CA . ARG A 1 125 ? 15.581 46.205 8.450 1.00 57.52 172 ARG A CA 1
ATOM 904 C C . ARG A 1 125 ? 17.097 46.384 8.508 1.00 62.65 172 ARG A C 1
ATOM 905 O O . ARG A 1 125 ? 17.670 47.143 7.719 1.00 60.75 172 ARG A O 1
ATOM 913 N N . ILE A 1 126 ? 17.741 45.691 9.443 1.00 49.54 173 ILE A N 1
ATOM 914 C CA . ILE A 1 126 ? 19.196 45.745 9.573 1.00 56.48 173 ILE A CA 1
ATOM 915 C C . ILE A 1 126 ? 19.817 44.436 9.080 1.00 49.90 173 ILE A C 1
ATOM 916 O O . ILE A 1 126 ? 19.416 43.348 9.507 1.00 53.63 173 ILE A O 1
ATOM 921 N N . ASP A 1 127 ? 20.786 44.538 8.174 1.00 59.74 174 ASP A N 1
ATOM 922 C CA . ASP A 1 127 ? 21.428 43.351 7.622 1.00 65.09 174 ASP A CA 1
ATOM 923 C C . ASP A 1 127 ? 22.895 43.272 8.027 1.00 72.89 174 ASP A C 1
ATOM 924 O O . ASP A 1 127 ? 23.618 44.268 7.968 1.00 78.48 174 ASP A O 1
ATOM 929 N N . PHE A 1 128 ? 23.322 42.090 8.456 1.00 63.02 175 PHE A N 1
ATOM 930 C CA . PHE A 1 128 ? 24.737 41.836 8.675 1.00 71.11 175 PHE A CA 1
ATOM 931 C C . PHE A 1 128 ? 25.256 41.008 7.506 1.00 70.52 175 PHE A C 1
ATOM 932 O O . PH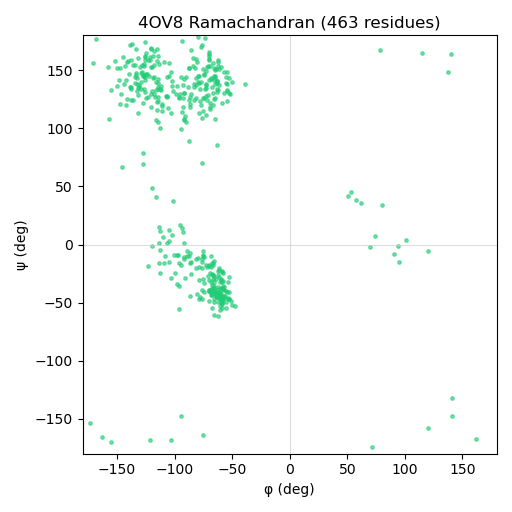E A 1 128 ? 24.849 39.859 7.322 1.00 66.56 175 PHE A O 1
ATOM 940 N N . THR A 1 129 ? 26.129 41.602 6.699 1.00 60.53 176 THR A N 1
ATOM 941 C CA . THR A 1 129 ? 26.654 40.915 5.529 1.00 59.01 176 THR A CA 1
ATOM 942 C C . THR A 1 129 ? 27.459 39.683 5.951 1.00 92.59 176 THR A C 1
ATOM 943 O O . THR A 1 129 ? 28.271 39.737 6.875 1.00 103.52 176 THR A O 1
ATOM 947 N N . THR A 1 130 ? 27.197 38.573 5.268 1.00 93.59 177 THR A N 1
ATOM 948 C CA . THR A 1 130 ? 27.877 37.294 5.463 1.00 94.57 177 THR A CA 1
ATOM 949 C C . THR A 1 130 ? 29.278 37.483 4.830 1.00 95.14 177 THR A C 1
ATOM 950 O O . THR A 1 130 ? 29.542 38.566 4.314 1.00 97.95 177 THR A O 1
ATOM 954 N N . PRO A 1 131 ? 30.189 36.479 4.882 1.00 115.97 178 PRO A N 1
ATOM 955 C CA . PRO A 1 131 ? 31.552 36.829 4.441 1.00 127.63 178 PRO A CA 1
ATOM 956 C C . PRO A 1 131 ? 31.654 37.308 2.992 1.00 132.63 178 PRO A C 1
ATOM 957 O O . PRO A 1 131 ? 32.510 38.141 2.678 1.00 137.24 178 PRO A O 1
ATOM 961 N N . ASP A 1 132 ? 30.795 36.783 2.127 1.00 118.14 179 ASP A N 1
ATOM 962 C CA . ASP A 1 132 ? 30.770 37.209 0.738 1.00 114.90 179 ASP A CA 1
ATOM 963 C C . ASP A 1 132 ? 30.384 38.686 0.632 1.00 108.88 179 ASP A C 1
ATOM 964 O O . ASP A 1 132 ? 29.215 39.025 0.436 1.00 95.39 179 ASP A O 1
ATOM 969 N N . SER A 1 133 ? 31.390 39.549 0.760 1.00 120.57 180 SER A N 1
ATOM 970 C CA . SER A 1 133 ? 31.225 41.003 0.748 1.00 125.47 180 SER A CA 1
ATOM 971 C C . SER A 1 133 ? 30.484 41.514 -0.492 1.00 143.92 180 SER A C 1
ATOM 972 O O . SER A 1 133 ? 30.591 40.926 -1.565 1.00 156.61 180 SER A O 1
ATOM 974 N N . GLY A 1 134 ? 29.738 42.607 -0.347 1.00 139.81 181 GLY A N 1
ATOM 975 C CA . GLY A 1 134 ? 29.625 43.320 0.913 1.00 136.48 181 GLY A CA 1
ATOM 976 C C . GLY A 1 134 ? 28.595 44.428 0.861 1.00 129.23 181 GLY A C 1
ATOM 977 O O . GLY A 1 134 ? 27.451 44.203 0.472 1.00 122.49 181 GLY A O 1
ATOM 978 N N . ASP A 1 137 ? 31.269 45.980 4.067 1.00 108.10 184 ASP A N 1
ATOM 979 C CA . ASP A 1 137 ? 30.221 45.867 5.073 1.00 103.47 184 ASP A CA 1
ATOM 980 C C . ASP A 1 137 ? 30.332 44.543 5.816 1.00 104.01 184 ASP A C 1
ATOM 981 O O . ASP A 1 137 ? 29.731 44.362 6.874 1.00 111.29 184 ASP A O 1
ATOM 983 N N . VAL A 1 138 ? 31.115 43.630 5.248 1.00 90.92 185 VAL A N 1
ATOM 984 C CA . VAL A 1 138 ? 31.295 42.285 5.789 1.00 83.02 185 VAL A CA 1
ATOM 985 C C . VAL A 1 138 ? 31.638 42.285 7.276 1.00 88.39 185 VAL A C 1
ATOM 986 O O . VAL A 1 138 ? 32.405 43.125 7.748 1.00 92.80 185 VAL A O 1
ATOM 988 N N . ILE A 1 139 ? 31.059 41.339 8.007 1.00 88.44 186 ILE A N 1
ATOM 989 C CA . ILE A 1 139 ? 31.316 41.200 9.435 1.00 82.22 186 ILE A CA 1
ATOM 990 C C . ILE A 1 139 ? 32.629 40.456 9.674 1.00 84.06 186 ILE A C 1
ATOM 991 O O . ILE A 1 139 ? 33.100 39.719 8.808 1.00 92.55 186 ILE A O 1
ATOM 996 N N . LYS A 1 140 ? 33.222 40.666 10.845 1.00 80.64 187 LYS A N 1
ATOM 997 C CA . LYS A 1 140 ? 34.444 39.968 11.231 1.00 87.54 187 LYS A CA 1
ATOM 998 C C . LYS A 1 140 ? 34.183 39.179 12.507 1.00 77.82 187 LYS A C 1
ATOM 999 O O . LYS A 1 140 ? 33.663 39.730 13.477 1.00 68.31 187 LYS A O 1
ATOM 1005 N N . LEU A 1 141 ? 34.527 37.895 12.515 1.00 71.70 188 LEU A N 1
ATOM 1006 C CA . LEU A 1 141 ? 34.373 37.103 13.733 1.00 68.90 188 LEU A CA 1
ATOM 1007 C C . LEU A 1 141 ? 35.266 37.657 14.842 1.00 77.45 188 LEU A C 1
ATOM 1008 O O . LEU A 1 141 ? 36.391 38.088 14.582 1.00 71.72 188 LEU A O 1
ATOM 1013 N N . SER A 1 142 ? 34.747 37.665 16.068 1.00 70.20 189 SER A N 1
ATOM 1014 C CA . SER A 1 142 ? 35.496 38.154 17.223 1.00 80.43 189 SER A CA 1
ATOM 1015 C C . SER A 1 142 ? 36.825 37.428 17.351 1.00 68.68 189 SER A C 1
ATOM 1016 O O . SER A 1 142 ? 36.893 36.217 17.134 1.00 67.04 189 SER A O 1
ATOM 1019 N N . PRO A 1 143 ? 37.890 38.171 17.694 1.00 74.22 190 PRO A N 1
ATOM 1020 C CA . PRO A 1 143 ? 39.215 37.577 17.897 1.00 86.77 190 PRO A CA 1
ATOM 1021 C C . PRO A 1 143 ? 39.155 36.454 18.926 1.00 74.25 190 PRO A C 1
ATOM 1022 O O . PRO A 1 143 ? 39.803 35.423 18.743 1.00 84.22 190 PRO A O 1
ATOM 1026 N N . GLN A 1 144 ? 38.376 36.660 19.986 1.00 84.48 191 GLN A N 1
ATOM 1027 C CA . GLN A 1 144 ? 38.179 35.643 21.012 1.00 83.50 191 GLN A CA 1
ATOM 1028 C C . GLN A 1 144 ? 37.511 34.395 20.435 1.00 76.60 191 GLN A C 1
ATOM 1029 O O . GLN A 1 144 ? 37.878 33.273 20.785 1.00 73.63 191 GLN A O 1
ATOM 1035 N N . PHE A 1 145 ? 36.530 34.588 19.557 1.00 64.30 192 PHE A N 1
ATOM 1036 C CA . PHE A 1 145 ? 35.842 33.457 18.946 1.00 65.62 192 PHE A CA 1
ATOM 1037 C C . PHE A 1 145 ? 36.766 32.687 18.013 1.00 68.17 192 PHE A C 1
ATOM 1038 O O . PHE A 1 145 ? 36.934 31.477 18.159 1.00 63.56 192 PHE A O 1
ATOM 1046 N N . THR A 1 146 ? 37.358 33.390 17.050 1.00 64.60 193 THR A N 1
ATOM 1047 C CA . THR A 1 146 ? 38.276 32.761 16.107 1.00 72.33 193 THR A CA 1
ATOM 1048 C C . THR A 1 146 ? 39.484 32.173 16.834 1.00 69.96 193 THR A C 1
ATOM 1049 O O . THR A 1 146 ? 40.161 31.292 16.305 1.00 77.55 193 THR A O 1
ATOM 1053 N N . SER A 1 147 ? 39.744 32.657 18.047 1.00 76.72 194 SER A N 1
ATOM 1054 C CA . SER A 1 147 ? 40.757 32.053 18.906 1.00 93.17 194 SER A CA 1
ATOM 1055 C C . SER A 1 147 ? 40.279 30.694 19.403 1.00 86.71 194 SER A C 1
ATOM 1056 O O . SER A 1 147 ? 41.011 29.703 19.331 1.00 86.69 194 SER A O 1
ATOM 1059 N N . GLY A 1 148 ? 39.050 30.657 19.912 1.00 87.86 195 GLY A N 1
ATOM 1060 C CA . GLY A 1 148 ? 38.463 29.428 20.414 1.00 85.55 195 GLY A CA 1
ATOM 1061 C C . GLY A 1 148 ? 38.408 28.341 19.357 1.00 86.31 195 GLY A C 1
ATOM 1062 O O . GLY A 1 148 ? 38.631 27.165 19.654 1.00 90.12 195 GLY A O 1
ATOM 1063 N N . VAL A 1 149 ? 38.107 28.741 18.123 1.00 83.29 196 VAL A N 1
ATOM 1064 C CA . VAL A 1 149 ? 38.116 27.825 16.989 1.00 74.14 196 VAL A CA 1
ATOM 1065 C C . VAL A 1 149 ? 39.505 27.224 16.787 1.00 75.97 196 VAL A C 1
ATOM 1066 O O . VAL A 1 149 ? 39.655 26.000 16.769 1.00 67.96 196 VAL A O 1
ATOM 1070 N N . GLN A 1 150 ? 40.507 28.088 16.626 1.00 90.50 197 GLN A N 1
ATOM 1071 C CA . GLN A 1 150 ? 41.891 27.654 16.441 1.00 92.22 197 GLN A CA 1
ATOM 1072 C C . GLN A 1 150 ? 42.334 26.715 17.559 1.00 94.21 197 GLN A C 1
ATOM 1073 O O . GLN A 1 150 ? 42.939 25.679 17.304 1.00 101.58 197 GLN A O 1
ATOM 1079 N N . ALA A 1 151 ? 42.024 27.089 18.797 1.00 73.71 198 ALA A N 1
ATOM 1080 C CA . ALA A 1 151 ? 42.368 26.283 19.964 1.00 74.34 198 ALA A CA 1
ATOM 1081 C C . ALA A 1 151 ? 41.749 24.887 19.888 1.00 71.42 198 ALA A C 1
ATOM 1082 O O . ALA A 1 151 ? 42.430 23.884 20.107 1.00 77.98 198 ALA A O 1
ATOM 1084 N N . ALA A 1 152 ? 40.454 24.838 19.585 1.00 66.99 199 ALA A N 1
ATOM 1085 C CA . ALA A 1 152 ? 39.728 23.581 19.433 1.00 64.09 199 ALA A CA 1
ATOM 1086 C C . ALA A 1 152 ? 40.330 22.696 18.342 1.00 65.83 199 ALA A C 1
ATOM 1087 O O . ALA A 1 152 ? 40.550 21.503 18.554 1.00 82.41 199 ALA A O 1
ATOM 1089 N N . LEU A 1 153 ? 40.584 23.278 17.173 1.00 67.01 200 LEU A N 1
ATOM 1090 C CA . LEU A 1 153 ? 41.184 22.535 16.068 1.00 69.08 200 LEU A CA 1
ATOM 1091 C C . LEU A 1 153 ? 42.626 22.126 16.379 1.00 92.29 200 LEU A C 1
ATOM 1092 O O . LEU A 1 153 ? 43.183 21.248 15.719 1.00 76.13 200 LEU A O 1
ATOM 1097 N N . ALA A 1 154 ? 43.220 22.757 17.389 1.00 91.97 201 ALA A N 1
ATOM 1098 C CA . ALA A 1 154 ? 44.601 22.477 17.773 1.00 93.38 201 ALA A CA 1
ATOM 1099 C C . ALA A 1 154 ? 44.703 21.318 18.765 1.00 94.82 201 ALA A C 1
ATOM 1100 O O . ALA A 1 154 ? 45.801 20.834 19.046 1.00 97.39 201 ALA A O 1
ATOM 1102 N N . LYS A 1 155 ? 43.562 20.878 19.293 1.00 92.67 202 LYS A N 1
ATOM 1103 C CA . LYS A 1 155 ? 43.527 19.724 20.191 1.00 85.28 202 LYS A CA 1
ATOM 1104 C C . LYS A 1 155 ? 44.067 18.471 19.486 1.00 85.26 202 LYS A C 1
ATOM 1105 O O . LYS A 1 155 ? 43.989 18.362 18.264 1.00 84.77 202 LYS A O 1
ATOM 1111 N N . ALA A 1 156 ? 44.619 17.534 20.254 1.00 93.71 203 ALA A N 1
ATOM 1112 C CA . ALA A 1 156 ? 45.304 16.370 19.683 1.00 100.08 203 ALA A CA 1
ATOM 1113 C C . ALA A 1 156 ? 44.384 15.258 19.165 1.00 103.08 203 ALA A C 1
ATOM 1114 O O . ALA A 1 156 ? 44.613 14.717 18.081 1.00 103.47 203 ALA A O 1
ATOM 1116 N N . THR A 1 157 ? 43.361 14.904 19.940 1.00 95.02 204 THR A N 1
ATOM 1117 C CA . THR A 1 157 ? 42.445 13.837 19.536 1.00 91.68 204 THR A CA 1
ATOM 1118 C C . THR A 1 157 ? 41.103 14.386 19.050 1.00 80.23 204 THR A C 1
ATOM 1119 O O . THR A 1 157 ? 40.712 15.501 19.405 1.00 71.03 204 THR A O 1
ATOM 1123 N N . GLY A 1 158 ? 40.408 13.598 18.232 1.00 79.82 205 GLY A N 1
ATOM 1124 C CA . GLY A 1 158 ? 39.136 14.002 17.654 1.00 69.49 205 GLY A CA 1
ATOM 1125 C C . GLY A 1 158 ? 38.086 14.395 18.676 1.00 66.56 205 GLY A C 1
ATOM 1126 O O . GLY A 1 158 ? 37.420 15.420 18.526 1.00 66.47 205 GLY A O 1
ATOM 1127 N N . THR A 1 159 ? 37.945 13.577 19.717 1.00 66.74 206 THR A N 1
ATOM 1128 C CA . THR A 1 159 ? 36.976 13.829 20.778 1.00 72.05 206 THR A CA 1
ATOM 1129 C C . THR A 1 159 ? 37.226 15.179 21.444 1.00 66.12 206 THR A C 1
ATOM 1130 O O . THR A 1 159 ? 36.309 15.991 21.577 1.00 61.45 206 THR A O 1
ATOM 1134 N N . GLU A 1 160 ? 38.470 15.406 21.863 1.00 66.22 207 GLU A N 1
ATOM 1135 C CA . GLU A 1 160 ? 38.866 16.670 22.482 1.00 62.63 207 GLU A CA 1
ATOM 1136 C C . GLU A 1 160 ? 38.578 17.867 21.578 1.00 61.23 207 GLU A C 1
ATOM 1137 O O . GLU A 1 160 ? 38.156 18.921 22.056 1.00 66.35 207 GLU A O 1
ATOM 1143 N N . LYS A 1 161 ? 38.814 17.704 20.277 1.00 60.78 208 LYS A N 1
ATOM 1144 C CA . LYS A 1 161 ? 38.489 18.740 19.300 1.00 61.87 208 LYS A CA 1
ATOM 1145 C C . LYS A 1 161 ? 36.990 19.030 19.312 1.00 61.00 208 LYS A C 1
ATOM 1146 O O . LYS A 1 161 ? 36.567 20.180 19.443 1.00 61.78 208 LYS A O 1
ATOM 1152 N N . ARG A 1 162 ? 36.195 17.974 19.168 1.00 61.95 209 ARG A N 1
ATOM 1153 C CA . ARG A 1 162 ? 34.742 18.095 19.112 1.00 60.71 209 ARG A CA 1
ATOM 1154 C C . ARG A 1 162 ? 34.172 18.640 20.418 1.00 58.50 209 ARG A C 1
ATOM 1155 O O . ARG A 1 162 ? 33.325 19.533 20.405 1.00 54.51 209 ARG A O 1
ATOM 1163 N N . GLU A 1 163 ? 34.644 18.102 21.540 1.00 62.16 210 GLU A N 1
ATOM 1164 C CA . GLU A 1 163 ? 34.197 18.544 22.859 1.00 62.82 210 GLU A CA 1
ATOM 1165 C C . GLU A 1 163 ? 34.458 20.032 23.077 1.00 60.87 210 GLU A C 1
ATOM 1166 O O . GLU A 1 163 ? 33.646 20.728 23.683 1.00 58.22 210 GLU A O 1
ATOM 1172 N N . ALA A 1 164 ? 35.587 20.515 22.568 1.00 69.80 211 ALA A N 1
ATOM 1173 C CA . ALA A 1 164 ? 35.918 21.936 22.651 1.00 62.66 211 ALA A CA 1
ATOM 1174 C 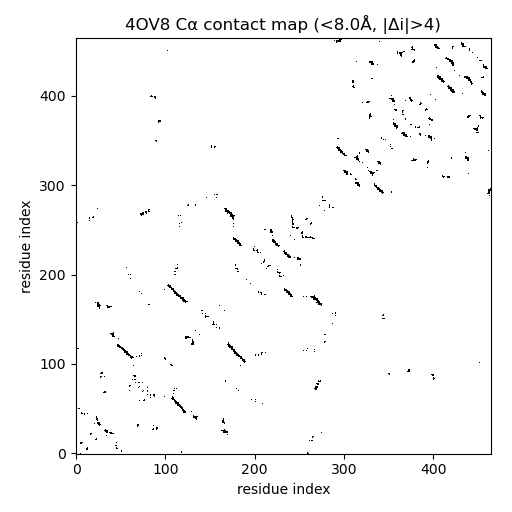C . ALA A 1 164 ? 35.003 22.781 21.765 1.00 53.37 211 ALA A C 1
ATOM 1175 O O . ALA A 1 164 ? 34.605 23.882 22.147 1.00 60.01 211 ALA A O 1
ATOM 1177 N N . LEU A 1 165 ? 34.686 22.269 20.578 1.00 55.50 212 LEU A N 1
ATOM 1178 C CA . LEU A 1 165 ? 33.787 22.958 19.659 1.00 55.99 212 LEU A CA 1
ATOM 1179 C C . LEU A 1 165 ? 32.401 23.117 20.275 1.00 52.64 212 LEU A C 1
ATOM 1180 O O . LEU A 1 165 ? 31.780 24.174 20.161 1.00 53.26 212 LEU A O 1
ATOM 1185 N N . GLN A 1 166 ? 31.930 22.065 20.937 1.00 55.15 213 GLN A N 1
ATOM 1186 C CA . GLN A 1 166 ? 30.639 22.093 21.615 1.00 52.13 213 GLN A CA 1
ATOM 1187 C C . GLN A 1 166 ? 30.573 23.179 22.679 1.00 50.15 213 GLN A C 1
ATOM 1188 O O . GLN A 1 166 ? 29.610 23.944 22.725 1.00 48.95 213 GLN A O 1
ATOM 1194 N N . ASN A 1 167 ? 31.591 23.236 23.534 1.00 43.34 214 ASN A N 1
ATOM 1195 C CA . ASN A 1 167 ? 31.690 24.293 24.532 1.00 64.31 214 ASN A CA 1
ATOM 1196 C C . ASN A 1 167 ? 31.685 25.672 23.881 1.00 54.26 214 ASN A C 1
ATOM 1197 O O . ASN A 1 167 ? 31.003 26.583 24.348 1.00 63.34 214 ASN A O 1
ATOM 1202 N N . LEU A 1 168 ? 32.449 25.812 22.800 1.00 52.07 215 LEU A N 1
ATOM 1203 C CA . LEU A 1 168 ? 32.523 27.066 22.055 1.00 56.19 215 LEU A CA 1
ATOM 1204 C C . LEU A 1 168 ? 31.147 27.501 21.560 1.00 56.08 215 LEU A C 1
ATOM 1205 O O . LEU A 1 168 ? 30.767 28.665 21.699 1.00 58.33 215 LEU A O 1
ATOM 1210 N N . PHE A 1 169 ? 30.403 26.558 20.990 1.00 51.58 216 PHE A N 1
ATOM 1211 C CA . PHE A 1 169 ? 29.083 26.856 20.444 1.00 47.68 216 PHE A CA 1
ATOM 1212 C C . PHE A 1 169 ? 28.009 26.938 21.530 1.00 41.72 216 PHE A C 1
ATOM 1213 O O . PHE A 1 169 ? 27.042 27.687 21.387 1.00 39.38 216 PHE A O 1
ATOM 1221 N N . GLN A 1 170 ? 28.173 26.179 22.612 1.00 51.89 217 GLN A N 1
ATOM 1222 C CA . GLN A 1 170 ? 27.278 26.314 23.759 1.00 51.79 217 GLN A CA 1
ATOM 1223 C C . GLN A 1 170 ? 27.410 27.698 24.381 1.00 52.32 217 GLN A C 1
ATOM 1224 O O . GLN A 1 170 ? 26.454 28.232 24.945 1.00 58.39 217 GLN A O 1
ATOM 1230 N N . GLU A 1 171 ? 28.598 28.278 24.255 1.00 45.02 218 GLU A N 1
ATOM 1231 C CA . GLU A 1 171 ? 28.887 29.598 24.803 1.00 45.55 218 GLU A CA 1
ATOM 1232 C C . GLU A 1 171 ? 28.502 30.728 23.843 1.00 44.51 218 GLU A C 1
ATOM 1233 O O . GLU A 1 171 ? 27.910 31.723 24.258 1.00 46.15 218 GLU A O 1
ATOM 1239 N N . TYR A 1 172 ? 28.841 30.577 22.565 1.00 43.73 219 TYR A N 1
ATOM 1240 C CA . TYR A 1 172 ? 28.612 31.645 21.591 1.00 46.69 219 TYR A CA 1
ATOM 1241 C C . TYR A 1 172 ? 27.254 31.551 20.897 1.00 47.73 219 TYR A C 1
ATOM 1242 O O . TYR A 1 172 ? 26.691 32.569 20.485 1.00 41.60 219 TYR A O 1
ATOM 1251 N N . GLY A 1 173 ? 26.729 30.334 20.769 1.00 37.89 220 GLY A N 1
ATOM 1252 C CA . GLY A 1 173 ? 25.458 30.126 20.095 1.00 35.34 220 GLY A CA 1
ATOM 1253 C C . GLY A 1 173 ? 25.635 29.309 18.831 1.00 41.62 220 GLY A C 1
ATOM 1254 O O . GLY A 1 173 ? 26.756 29.158 18.341 1.00 38.18 220 GLY A O 1
ATOM 1255 N N . CYS A 1 174 ? 24.536 28.786 18.297 1.00 40.13 221 CYS A N 1
ATOM 1256 C CA . CYS A 1 174 ? 24.603 27.966 17.097 1.00 36.83 221 CYS A CA 1
ATOM 1257 C C . CYS A 1 174 ? 24.234 28.753 15.841 1.00 40.98 221 CYS A C 1
ATOM 1258 O O . CYS A 1 174 ? 24.655 28.398 14.735 1.00 41.28 221 CYS A O 1
ATOM 1261 N N . VAL A 1 175 ? 23.450 29.817 16.006 1.00 35.40 222 VAL A N 1
ATOM 1262 C CA . VAL A 1 175 ? 23.082 30.667 14.870 1.00 31.56 222 VAL A CA 1
ATOM 1263 C C . VAL A 1 175 ? 23.283 32.153 15.172 1.00 41.82 222 VAL A C 1
ATOM 1264 O O . VAL A 1 175 ? 23.363 32.552 16.338 1.00 38.37 222 VAL A O 1
ATOM 1268 N N . PHE A 1 176 ? 23.368 32.961 14.116 1.00 47.47 223 PHE A N 1
ATOM 1269 C CA . PHE A 1 176 ? 23.482 34.409 14.252 1.00 46.00 223 PHE A CA 1
ATOM 1270 C C . PHE A 1 176 ? 22.497 35.108 13.316 1.00 51.10 223 PHE A C 1
ATOM 1271 O O . PHE A 1 176 ? 22.402 34.768 12.130 1.00 46.44 223 PHE A O 1
ATOM 1279 N N . ARG A 1 177 ? 21.766 36.082 13.850 1.00 44.20 224 ARG A N 1
ATOM 1280 C CA . ARG A 1 177 ? 20.737 36.774 13.082 1.00 46.69 224 ARG A CA 1
ATOM 1281 C C . ARG A 1 177 ? 21.368 37.778 12.114 1.00 42.25 224 ARG A C 1
ATOM 1282 O O . ARG A 1 177 ? 21.898 38.811 12.526 1.00 44.32 224 ARG A O 1
ATOM 1290 N N . THR A 1 178 ? 21.309 37.459 10.823 1.00 50.21 225 THR A N 1
ATOM 1291 C CA . THR A 1 178 ? 21.973 38.254 9.791 1.00 51.39 225 THR A CA 1
ATOM 1292 C C . THR A 1 178 ? 21.052 39.300 9.153 1.00 53.85 225 THR A C 1
ATOM 1293 O O . THR A 1 178 ? 21.521 40.239 8.505 1.00 57.61 225 THR A O 1
ATOM 1297 N N . LYS A 1 179 ? 19.745 39.123 9.336 1.00 46.04 226 LYS A N 1
ATOM 1298 C CA . LYS A 1 179 ? 18.752 40.106 8.909 1.00 47.08 226 LYS A CA 1
ATOM 1299 C C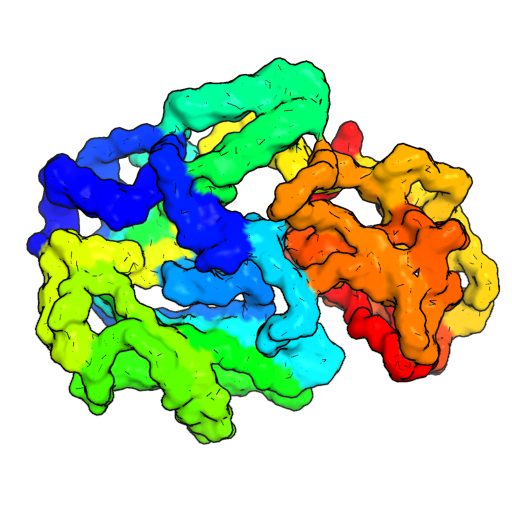 . LYS A 1 179 ? 17.628 40.179 9.933 1.00 45.25 226 LYS A C 1
ATOM 1300 O O . LYS A 1 179 ? 16.955 39.174 10.195 1.00 42.01 226 LYS A O 1
ATOM 1306 N N . VAL A 1 180 ? 17.432 41.362 10.513 1.00 38.99 227 VAL A N 1
ATOM 1307 C CA . VAL A 1 180 ? 16.348 41.578 11.471 1.00 38.36 227 VAL A CA 1
ATOM 1308 C C . VAL A 1 180 ? 15.567 42.852 11.160 1.00 76.93 227 VAL A C 1
ATOM 1309 O O . VAL A 1 180 ? 16.142 43.850 10.717 1.00 42.97 227 VAL A O 1
ATOM 1313 N N . HIS A 1 181 ? 14.256 42.807 11.381 1.00 41.71 228 HIS A N 1
ATOM 1314 C CA . HIS A 1 181 ? 13.437 44.012 11.318 1.00 50.36 228 HIS A CA 1
ATOM 1315 C C . HIS A 1 181 ? 13.310 44.586 12.729 1.00 55.26 228 HIS A C 1
ATOM 1316 O O . HIS A 1 181 ? 13.248 43.834 13.709 1.00 46.59 228 HIS A O 1
ATOM 1323 N N . ILE A 1 182 ? 13.284 45.913 12.833 1.00 59.78 229 ILE A N 1
ATOM 1324 C CA . ILE A 1 182 ? 13.133 46.573 14.129 1.00 58.68 229 ILE A CA 1
ATOM 1325 C C . ILE A 1 182 ? 11.923 47.509 14.176 1.00 64.25 229 ILE A C 1
ATOM 1326 O O . ILE A 1 182 ? 11.429 47.955 13.136 1.00 61.53 229 ILE A O 1
ATOM 1331 N N . GLY A 1 183 ? 11.456 47.809 15.385 1.00 58.86 230 GLY A N 1
ATOM 1332 C CA . GLY A 1 183 ? 10.282 48.646 15.560 1.00 57.46 230 GLY A CA 1
ATOM 1333 C C . GLY A 1 183 ? 9.407 48.150 16.694 1.00 53.25 230 GLY A C 1
ATOM 1334 O O . GLY A 1 183 ? 9.900 47.882 17.797 1.00 53.02 230 GLY A O 1
ATOM 1335 N N . GLY A 1 184 ? 8.107 48.039 16.430 1.00 54.95 231 GLY A N 1
ATOM 1336 C CA . GLY A 1 184 ? 7.181 47.436 17.372 1.00 52.67 231 GLY A CA 1
ATOM 1337 C C . GLY A 1 184 ? 6.393 46.326 16.701 1.00 53.97 231 GLY A C 1
ATOM 1338 O O . GLY A 1 184 ? 6.242 46.319 15.475 1.00 51.26 231 GLY A O 1
ATOM 1339 N N . VAL A 1 185 ? 5.899 45.378 17.494 1.00 48.40 232 VAL A N 1
ATOM 1340 C CA . VAL A 1 185 ? 5.110 44.276 16.947 1.00 46.72 232 VAL A CA 1
ATOM 1341 C C . VAL A 1 185 ? 4.079 43.742 17.935 1.00 46.44 232 VAL A C 1
ATOM 1342 O O . VAL A 1 185 ? 4.360 43.587 19.129 1.00 46.74 232 VAL A O 1
ATOM 1346 N N . LEU A 1 186 ? 2.876 43.498 17.425 1.00 44.99 233 LEU A N 1
ATOM 1347 C CA . LEU A 1 186 ? 1.850 42.787 18.166 1.00 66.90 233 LEU A CA 1
ATOM 1348 C C . LEU A 1 186 ? 1.671 41.441 17.472 1.00 42.23 233 LEU A C 1
ATOM 1349 O O . LEU A 1 186 ? 1.326 41.390 16.288 1.00 44.70 233 LEU A O 1
ATOM 1354 N N . SER A 1 187 ? 1.927 40.350 18.188 1.00 47.03 234 SER A N 1
ATOM 1355 C CA . SER A 1 187 ? 1.892 39.031 17.563 1.00 45.90 234 SER A CA 1
ATOM 1356 C C . SER A 1 187 ? 0.999 38.052 18.310 1.00 39.57 234 SER A C 1
ATOM 1357 O O . SER A 1 187 ? 0.895 38.106 19.538 1.00 46.07 234 SER A O 1
ATOM 1360 N N . ALA A 1 188 ? 0.345 37.170 17.557 1.00 40.24 235 ALA A N 1
ATOM 1361 C CA . ALA A 1 188 ? -0.439 36.086 18.139 1.00 41.43 235 ALA A CA 1
ATOM 1362 C C . ALA A 1 188 ? 0.140 34.757 17.690 1.00 41.69 235 ALA A C 1
ATOM 1363 O O . ALA A 1 188 ? 0.584 34.619 16.545 1.00 42.23 235 ALA A O 1
ATOM 1365 N N . HIS A 1 189 ? 0.121 33.775 18.585 1.00 37.29 236 HIS A N 1
ATOM 1366 C CA . HIS A 1 189 ? 0.704 32.476 18.285 1.00 40.64 236 HIS A CA 1
ATOM 1367 C C . HIS A 1 189 ? -0.201 31.360 18.784 1.00 41.55 236 HIS A C 1
ATOM 1368 O O . HIS A 1 189 ? -0.735 31.435 19.896 1.00 45.13 236 HIS A O 1
ATOM 1375 N N . THR A 1 190 ? -0.391 30.338 17.952 1.00 33.74 237 THR A N 1
ATOM 1376 C CA . THR A 1 190 ? -1.244 29.214 18.319 1.00 35.53 237 THR A CA 1
ATOM 1377 C C . THR A 1 190 ? -0.705 27.916 17.748 1.00 29.75 237 THR A C 1
ATOM 1378 O O . THR A 1 190 ? 0.115 27.926 16.825 1.00 43.50 237 THR A O 1
ATOM 1382 N N . MET A 1 191 ? -1.152 26.802 18.319 1.00 53.79 238 MET A N 1
ATOM 1383 C CA . MET A 1 191 ? -0.859 25.489 17.764 1.00 52.81 238 MET A CA 1
ATOM 1384 C C . MET A 1 191 ? -2.183 24.856 17.376 1.00 42.77 238 MET A C 1
ATOM 1385 O O . MET A 1 191 ? -3.193 25.063 18.053 1.00 35.68 238 MET A O 1
ATOM 1390 N N . GLU A 1 192 ? -2.195 24.106 16.279 1.00 36.64 239 GLU A N 1
ATOM 1391 C CA . GLU A 1 192 ? -3.386 23.345 15.924 1.00 36.31 239 GLU A CA 1
ATOM 1392 C C . GLU A 1 192 ? -3.067 21.874 15.690 1.00 40.34 239 GLU A C 1
ATOM 1393 O O . GLU A 1 192 ? -2.080 21.539 15.028 1.00 38.44 239 GLU A O 1
ATOM 1399 N N . THR A 1 193 ? -3.892 21.006 16.269 1.00 37.78 240 THR A N 1
ATOM 1400 C CA . THR A 1 193 ? -3.804 19.570 16.034 1.00 46.71 240 THR A CA 1
ATOM 1401 C C . THR A 1 193 ? -5.077 19.138 15.311 1.00 43.68 240 THR A C 1
ATOM 1402 O O . THR A 1 193 ? -6.184 19.429 15.772 1.00 45.29 240 THR A O 1
ATOM 1406 N N . PHE A 1 194 ? -4.923 18.451 14.181 1.00 39.92 241 PHE A N 1
ATOM 1407 C CA . PHE A 1 194 ? -6.070 18.086 13.353 1.00 44.58 241 PHE A CA 1
ATOM 1408 C C . PHE A 1 194 ? -5.939 16.685 12.764 1.00 40.64 241 PHE A C 1
ATOM 1409 O O . PHE A 1 194 ? -4.833 16.152 12.646 1.00 41.08 241 PHE A O 1
ATOM 1417 N N . SER A 1 195 ? -7.073 16.090 12.404 1.00 35.51 242 SER A N 1
ATOM 1418 C CA . SER A 1 195 ? -7.081 14.779 11.755 1.00 35.72 242 SER A CA 1
ATOM 1419 C C . SER A 1 195 ? -6.493 14.856 10.345 1.00 38.47 242 SER A C 1
ATOM 1420 O O . SER A 1 195 ? -6.702 15.846 9.635 1.00 37.11 242 SER A O 1
ATOM 1423 N N . ARG A 1 196 ? -5.758 13.819 9.945 1.00 42.07 243 ARG A N 1
ATOM 1424 C CA . ARG A 1 196 ? -5.172 13.756 8.608 1.00 46.23 243 ARG A CA 1
ATOM 1425 C C . ARG A 1 196 ? -6.254 13.641 7.536 1.00 46.39 243 ARG A C 1
ATOM 1426 O O . ARG A 1 196 ? -5.998 13.868 6.353 1.00 42.67 243 ARG A O 1
ATOM 1434 N N . SER A 1 197 ? -7.464 13.293 7.961 1.00 35.45 244 SER A N 1
ATOM 1435 C CA . SER A 1 197 ? -8.594 13.148 7.050 1.00 44.62 244 SER A CA 1
ATOM 1436 C C . SER A 1 197 ? -9.142 14.503 6.609 1.00 53.02 244 SER A C 1
ATOM 1437 O O . SER A 1 197 ? -9.970 14.576 5.695 1.00 52.34 244 SER A O 1
ATOM 1440 N N . GLU A 1 198 ? -8.674 15.572 7.249 1.00 50.38 245 GLU A N 1
ATOM 1441 C CA . GLU A 1 198 ? -9.082 16.923 6.873 1.00 59.00 245 GLU A CA 1
ATOM 1442 C C . GLU A 1 198 ? -8.234 17.448 5.720 1.00 52.55 245 GLU A C 1
ATOM 1443 O O . GLU A 1 198 ? -7.137 16.943 5.466 1.00 40.85 245 GLU A O 1
ATOM 1449 N N . ASN A 1 199 ? -8.743 18.462 5.024 1.00 45.17 246 ASN A N 1
ATOM 1450 C CA . ASN A 1 199 ? -7.971 19.137 3.985 1.00 43.66 246 ASN A CA 1
ATOM 1451 C C . ASN A 1 199 ? -6.930 20.058 4.622 1.00 41.13 246 ASN A C 1
ATOM 1452 O O . ASN A 1 199 ? -7.287 21.037 5.286 1.00 40.54 246 ASN A O 1
ATOM 1457 N N . GLU A 1 200 ? -5.651 19.735 4.424 1.00 39.29 247 GLU A N 1
ATOM 1458 C CA . GLU A 1 200 ? -4.548 20.498 5.011 1.00 31.33 247 GLU A CA 1
ATOM 1459 C C . GLU A 1 200 ? -4.590 21.972 4.627 1.00 30.81 247 GLU A C 1
ATOM 1460 O O . GLU A 1 200 ? -4.382 22.841 5.471 1.00 30.88 247 GLU A O 1
ATOM 1466 N N . THR A 1 201 ? -4.839 22.242 3.348 1.00 28.46 248 THR A N 1
ATOM 1467 C CA . THR A 1 201 ? -4.936 23.612 2.845 1.00 33.03 248 THR A CA 1
ATOM 1468 C C . THR A 1 201 ? -6.038 24.373 3.575 1.00 40.99 248 THR A C 1
ATOM 1469 O O . THR A 1 201 ? -5.850 25.521 3.984 1.00 42.13 248 THR A O 1
ATOM 1473 N N . GLU A 1 202 ? -7.187 23.721 3.735 1.00 39.21 249 GLU A N 1
ATOM 1474 C CA . GLU A 1 202 ? -8.336 24.319 4.410 1.00 45.39 249 GLU A CA 1
ATOM 1475 C C . GLU A 1 202 ? -8.014 24.681 5.862 1.00 45.67 249 GLU A C 1
ATOM 1476 O O . GLU A 1 202 ? -8.315 25.790 6.306 1.00 38.15 249 GLU A O 1
ATOM 1482 N N . VAL A 1 203 ? -7.398 23.749 6.589 1.00 35.20 250 VAL A N 1
ATOM 1483 C CA . VAL A 1 203 ? -7.025 23.978 7.986 1.00 43.73 250 VAL A CA 1
ATOM 1484 C C . VAL A 1 203 ? -6.056 25.154 8.113 1.00 48.72 250 VAL A C 1
ATOM 1485 O O . VAL A 1 203 ? -6.237 26.026 8.965 1.00 44.43 250 VAL A O 1
ATOM 1489 N N . LYS A 1 204 ? -5.038 25.174 7.256 1.00 39.18 251 LYS A N 1
ATOM 1490 C CA . LYS A 1 204 ? -4.011 26.212 7.287 1.00 38.43 251 LYS A CA 1
ATOM 1491 C C . LYS A 1 204 ? -4.555 27.597 6.958 1.00 38.41 251 LYS A C 1
ATOM 1492 O O . LYS A 1 204 ? -4.186 28.576 7.599 1.00 42.48 251 LYS A O 1
ATOM 1498 N N . GLN A 1 205 ? -5.430 27.682 5.962 1.00 35.92 252 GLN A N 1
ATOM 1499 C CA . GLN A 1 205 ? -6.042 28.960 5.616 1.00 48.88 252 GLN A CA 1
ATOM 1500 C C . GLN A 1 205 ? -7.029 29.419 6.689 1.00 48.24 252 GLN A C 1
ATOM 1501 O O . GLN A 1 205 ? -7.103 30.607 7.007 1.00 45.16 252 GLN A O 1
ATOM 1507 N N . ASP A 1 206 ? -7.779 28.472 7.247 1.00 42.68 253 ASP A N 1
ATOM 1508 C CA . ASP A 1 206 ? -8.769 28.776 8.278 1.00 48.27 253 ASP A CA 1
ATOM 1509 C C . ASP A 1 206 ? -8.116 29.341 9.539 1.00 46.97 253 ASP A C 1
ATOM 1510 O O . ASP A 1 206 ? -8.593 30.330 10.100 1.00 49.09 253 ASP A O 1
ATOM 1515 N N . VAL A 1 207 ? -7.027 28.711 9.976 1.00 41.83 254 VAL A N 1
ATOM 1516 C CA . VAL A 1 207 ? -6.285 29.175 11.146 1.00 44.47 254 VAL A CA 1
ATOM 1517 C C . VAL A 1 207 ? -5.602 30.512 10.875 1.00 44.43 254 VAL A C 1
ATOM 1518 O O . VAL A 1 207 ? -5.632 31.411 11.716 1.00 48.42 254 VAL A O 1
ATOM 1522 N N . LYS A 1 208 ? -4.991 30.634 9.699 1.00 42.31 255 LYS A N 1
ATOM 1523 C CA . LYS A 1 208 ? -4.303 31.862 9.301 1.00 45.82 255 LYS A CA 1
ATOM 1524 C C . LYS A 1 208 ? -5.249 33.062 9.258 1.00 43.53 255 LYS A C 1
ATOM 1525 O O . LYS A 1 208 ? -4.897 34.151 9.707 1.00 45.92 255 LYS A O 1
ATOM 1531 N N . ALA A 1 209 ? -6.450 32.856 8.726 1.00 45.45 256 ALA A N 1
ATOM 1532 C CA . ALA A 1 209 ? -7.440 33.924 8.640 1.00 46.48 256 ALA A CA 1
ATOM 1533 C C . ALA A 1 209 ? -7.914 34.344 10.026 1.00 50.77 256 ALA A C 1
ATOM 1534 O O . ALA A 1 209 ? -8.093 35.535 10.294 1.00 58.66 256 ALA A O 1
ATOM 1536 N N . GLY A 1 210 ? -8.131 33.366 10.901 1.00 41.85 257 GLY A N 1
ATOM 1537 C CA . GLY A 1 210 ? -8.599 33.653 12.245 1.00 51.85 257 GLY A CA 1
ATOM 1538 C C . GLY A 1 210 ? -7.550 34.382 13.059 1.00 47.75 257 GLY A C 1
ATOM 1539 O O . GLY A 1 210 ? -7.870 35.280 13.844 1.00 48.83 257 GLY A O 1
ATOM 1540 N N . LEU A 1 211 ? -6.291 34.000 12.863 1.00 48.07 258 LEU A N 1
ATOM 1541 C CA . LEU A 1 211 ? -5.190 34.586 13.616 1.00 41.73 258 LEU A CA 1
ATOM 1542 C C . LEU A 1 211 ? -4.835 35.985 13.098 1.00 49.86 258 LEU A C 1
ATOM 1543 O O . LEU A 1 211 ? -4.537 36.882 13.892 1.00 47.71 258 LEU A O 1
ATOM 1548 N N . GLU A 1 212 ? -4.872 36.170 11.777 1.00 47.91 259 GLU A N 1
ATOM 1549 C CA . GLU A 1 212 ? -4.633 37.486 11.180 1.00 48.52 259 GLU A CA 1
ATOM 1550 C C . GLU A 1 212 ? -5.735 38.466 11.556 1.00 48.09 259 GLU A C 1
ATOM 1551 O O . GLU A 1 212 ? -5.468 39.643 11.799 1.00 48.98 259 GLU A O 1
ATOM 1557 N N . GLY A 1 213 ? -6.974 37.980 11.581 1.00 46.47 260 GLY A N 1
ATOM 1558 C CA . GLY A 1 213 ? -8.103 38.799 11.990 1.00 50.29 260 GLY A CA 1
ATOM 1559 C C . GLY A 1 213 ? -7.971 39.258 13.430 1.00 52.55 260 GLY A C 1
ATOM 1560 O O . GLY A 1 213 ? -8.338 40.382 13.766 1.00 57.34 260 GLY A O 1
ATOM 1561 N N . ALA A 1 214 ? -7.434 38.385 14.278 1.00 54.62 261 ALA A N 1
ATOM 1562 C CA . ALA A 1 214 ? -7.252 38.693 15.692 1.00 61.86 261 ALA A CA 1
ATOM 1563 C C . ALA A 1 214 ? -6.239 39.813 15.906 1.00 59.46 261 ALA A C 1
ATOM 1564 O O . ALA A 1 214 ? -6.486 40.738 16.685 1.00 57.05 261 ALA A O 1
ATOM 1566 N N . VAL A 1 215 ? -5.099 39.721 15.225 1.00 59.77 262 VAL A N 1
ATOM 1567 C CA . VAL A 1 215 ? -4.052 40.731 15.354 1.00 61.49 262 VAL A CA 1
ATOM 1568 C C . VAL A 1 215 ? -4.384 42.027 14.611 1.00 60.45 262 VAL A C 1
ATOM 1569 O O . VAL A 1 215 ? -3.949 43.102 15.025 1.00 55.93 262 VAL A O 1
ATOM 1573 N N . LYS A 1 216 ? -5.147 41.930 13.525 1.00 66.65 263 LYS A N 1
ATOM 1574 C CA . LYS A 1 216 ? -5.578 43.127 12.808 1.00 67.90 263 LYS A CA 1
ATOM 1575 C C . LYS A 1 216 ? -6.507 43.963 13.679 1.00 60.62 263 LYS A C 1
ATOM 1576 O O . LYS A 1 216 ? -6.383 45.189 13.730 1.00 64.28 263 LYS A O 1
ATOM 1582 N N . GLY A 1 217 ? -7.432 43.298 14.368 1.00 58.09 264 GLY A N 1
ATOM 1583 C CA . GLY A 1 217 ? -8.339 43.987 15.270 1.00 62.11 264 GLY A CA 1
ATOM 1584 C C . GLY A 1 217 ? -7.595 44.597 16.441 1.00 67.15 264 GLY A C 1
ATOM 1585 O O . GLY A 1 217 ? -7.932 45.689 16.904 1.00 66.23 264 GLY A O 1
ATOM 1586 N N . TRP A 1 218 ? -6.579 43.878 16.912 1.00 63.95 265 TRP A N 1
ATOM 1587 C CA . TRP A 1 218 ? -5.718 44.337 17.996 1.00 59.69 265 TRP A CA 1
ATOM 1588 C C . TRP A 1 218 ? -4.976 45.611 17.593 1.00 60.66 265 TRP A C 1
ATOM 1589 O O . TRP A 1 218 ? -5.156 46.659 18.218 1.00 63.92 265 TRP A O 1
ATOM 1600 N N . GLY A 1 219 ? -4.159 45.521 16.544 1.00 58.14 266 GLY A N 1
ATOM 1601 C CA . GLY A 1 219 ? -3.351 46.647 16.102 1.00 77.49 266 GLY A CA 1
ATOM 1602 C C . GLY A 1 219 ? -4.118 47.716 15.346 1.00 73.84 266 GLY A C 1
ATOM 1603 O O . GLY A 1 219 ? -3.604 48.814 15.121 1.00 70.15 266 GLY A O 1
ATOM 1604 N N . GLY A 1 220 ? -5.344 47.393 14.947 1.00 72.71 267 GLY A N 1
ATOM 1605 C CA . GLY A 1 220 ? -6.208 48.361 14.298 1.00 75.19 267 GLY A CA 1
ATOM 1606 C C . GLY A 1 220 ? -6.998 49.188 15.296 1.00 74.83 267 GLY A C 1
ATOM 1607 O O . GLY A 1 220 ? -7.550 50.233 14.946 1.00 83.27 267 GLY A O 1
ATOM 1608 N N . GLY A 1 221 ? -7.056 48.720 16.540 1.00 71.20 268 GLY A N 1
ATOM 1609 C CA . GLY A 1 221 ? -7.797 49.410 17.582 1.00 75.42 268 GLY A CA 1
ATOM 1610 C C . GLY A 1 221 ? -9.296 49.164 17.546 1.00 82.59 268 GLY A C 1
ATOM 1611 O O . GLY A 1 221 ? -10.079 50.052 17.884 1.00 87.45 268 GLY A O 1
ATOM 1612 N N . ALA A 1 222 ? -9.696 47.959 17.145 1.00 81.49 269 ALA A N 1
ATOM 1613 C CA . ALA A 1 222 ? -11.112 47.597 17.097 1.00 87.02 269 ALA A CA 1
ATOM 1614 C C . ALA A 1 222 ? -11.489 46.606 18.197 1.00 89.24 269 ALA A C 1
ATOM 1615 O O . ALA A 1 222 ? -12.668 46.316 18.400 1.00 94.01 269 ALA A O 1
ATOM 1617 N N . THR A 1 223 ? -10.483 46.077 18.887 1.00 75.08 270 THR A N 1
ATOM 1618 C CA . THR A 1 223 ? -10.707 45.138 19.980 1.00 74.84 270 THR A CA 1
ATOM 1619 C C . THR A 1 223 ? -10.186 45.728 21.280 1.00 76.37 270 THR A C 1
ATOM 1620 O O . THR A 1 223 ? -9.454 46.716 21.263 1.00 118.54 270 THR A O 1
ATOM 1624 N N . ALA A 1 224 ? -10.562 45.126 22.404 1.00 82.92 271 ALA A N 1
ATOM 1625 C CA . ALA A 1 224 ? -10.043 45.563 23.694 1.00 92.20 271 ALA A CA 1
ATOM 1626 C C . ALA A 1 224 ? -8.525 45.454 23.699 1.00 83.48 271 ALA A C 1
ATOM 1627 O O . ALA A 1 224 ? -7.973 44.375 23.470 1.00 70.93 271 ALA A O 1
ATOM 1629 N N . GLY A 1 225 ? -7.857 46.578 23.939 1.00 87.27 272 GLY A N 1
ATOM 1630 C CA . GLY A 1 225 ? -6.408 46.605 24.003 1.00 80.38 272 GLY A CA 1
ATOM 1631 C C . GLY A 1 225 ? -5.906 45.732 25.133 1.00 82.62 272 GLY A C 1
ATOM 1632 O O . GLY A 1 225 ? -6.617 45.516 26.116 1.00 74.05 272 GLY A O 1
ATOM 1633 N N . HIS A 1 226 ? -4.683 45.229 24.992 1.00 67.65 273 HIS A N 1
ATOM 1634 C CA . HIS A 1 226 ? -4.115 44.305 25.965 1.00 65.97 273 HIS A CA 1
ATOM 1635 C C . HIS A 1 226 ? -2.640 44.076 25.677 1.00 63.21 273 HIS A C 1
ATOM 1636 O O . HIS A 1 226 ? -2.190 44.260 24.547 1.00 63.66 273 HIS A O 1
ATOM 1643 N N . GLY A 1 227 ? -1.888 43.685 26.702 1.00 62.33 274 GLY A N 1
ATOM 1644 C CA . GLY A 1 227 ? -0.486 43.346 26.529 1.00 59.09 274 GLY A CA 1
ATOM 1645 C C . GLY A 1 227 ? -0.295 41.857 26.312 1.00 65.38 274 GLY A C 1
ATOM 1646 O O . GLY A 1 227 ? -1.147 41.196 25.710 1.00 61.06 274 GLY A O 1
ATOM 1647 N N . ASN A 1 228 ? 0.828 41.329 26.793 1.00 57.53 275 ASN A N 1
ATOM 1648 C CA . ASN A 1 228 ? 1.075 39.894 26.743 1.00 56.84 275 ASN A CA 1
ATOM 1649 C C . ASN A 1 228 ? 0.077 39.139 27.612 1.00 63.87 275 ASN A C 1
ATOM 1650 O O . ASN A 1 228 ? -0.068 39.436 28.800 1.00 59.99 275 ASN A O 1
ATOM 1655 N N . THR A 1 229 ? -0.603 38.166 27.012 1.00 50.31 276 THR A N 1
ATOM 1656 C CA . THR A 1 229 ? -1.576 37.345 27.727 1.00 59.34 276 THR A CA 1
ATOM 1657 C C . THR A 1 229 ? -1.962 36.158 26.863 1.00 57.36 276 THR A C 1
ATOM 1658 O O . THR A 1 229 ? -1.500 36.036 25.726 1.00 48.92 276 THR A O 1
ATOM 1662 N N . GLN A 1 230 ? -2.799 35.281 27.403 1.00 52.25 277 GLN A N 1
ATOM 1663 C CA . GLN A 1 230 ? -3.296 34.153 26.634 1.00 59.03 277 GLN A CA 1
ATOM 1664 C C . GLN A 1 230 ? -4.796 34.301 26.470 1.00 58.76 277 GLN A C 1
ATOM 1665 O O . GLN A 1 230 ? -5.446 35.002 27.251 1.00 61.04 277 GLN A O 1
ATOM 1671 N N . GLY A 1 231 ? -5.344 33.652 25.449 1.00 53.72 278 GLY A N 1
ATOM 1672 C CA . GLY A 1 231 ? -6.765 33.743 25.181 1.00 55.84 278 GLY A CA 1
ATOM 1673 C C . GLY A 1 231 ? -7.237 32.640 24.260 1.00 69.29 278 GLY A C 1
ATOM 1674 O O . GLY A 1 231 ? -6.535 31.647 24.038 1.00 59.79 278 GLY A O 1
ATOM 1675 N N . THR A 1 232 ? -8.436 32.816 23.721 1.00 69.86 279 THR A N 1
ATOM 1676 C CA . THR A 1 232 ? -9.023 31.836 22.828 1.00 70.69 279 THR A CA 1
ATOM 1677 C C . THR A 1 232 ? -9.696 32.571 21.677 1.00 65.27 279 THR A C 1
ATOM 1678 O O . THR A 1 232 ? -10.371 33.578 21.896 1.00 71.90 279 THR A O 1
ATOM 1682 N N . ILE A 1 233 ? -9.490 32.094 20.452 1.00 61.34 280 ILE A N 1
ATOM 1683 C CA . ILE A 1 233 ? -10.248 32.602 19.313 1.00 64.35 280 ILE A CA 1
ATOM 1684 C C . ILE A 1 233 ? -11.001 31.460 18.638 1.00 72.18 280 ILE A C 1
ATOM 1685 O O . ILE A 1 233 ? -10.679 30.285 18.835 1.00 69.17 280 ILE A O 1
ATOM 1690 N N . THR A 1 234 ? -12.008 31.815 17.848 1.00 65.83 281 THR A N 1
ATOM 1691 C CA . THR A 1 234 ? -12.811 30.832 17.133 1.00 65.39 281 THR A CA 1
ATOM 1692 C C . THR A 1 234 ? -12.768 31.133 15.637 1.00 71.14 281 THR A C 1
ATOM 1693 O O . THR A 1 234 ? -13.041 32.257 15.215 1.00 56.02 281 THR A O 1
ATOM 1697 N N . THR A 1 235 ? -12.415 30.130 14.839 1.00 51.75 282 THR A N 1
ATOM 1698 C CA . THR A 1 235 ? -12.293 30.312 13.395 1.00 50.32 282 THR A CA 1
ATOM 1699 C C . THR A 1 235 ? -13.654 30.333 12.704 1.00 53.49 282 THR A C 1
ATOM 1700 O O . THR A 1 235 ? -14.672 30.026 13.322 1.00 56.68 282 THR A O 1
ATOM 1704 N N . SER A 1 236 ? -13.661 30.693 11.421 1.00 72.63 283 SER A N 1
ATOM 1705 C CA . SER A 1 236 ? -14.885 30.689 10.625 1.00 71.58 283 SER A CA 1
ATOM 1706 C C . SER A 1 236 ? -15.450 29.277 10.526 1.00 72.34 283 SER A C 1
ATOM 1707 O O . SER A 1 236 ? -16.653 29.090 10.334 1.00 84.88 283 SER A O 1
ATOM 1710 N N . GLN A 1 237 ? -14.570 28.290 10.658 1.00 61.56 284 GLN A N 1
ATOM 1711 C CA . GLN A 1 237 ? -14.967 26.889 10.641 1.00 64.34 284 GLN A CA 1
ATOM 1712 C C . GLN A 1 237 ? -15.166 26.339 12.048 1.00 66.16 284 GLN A C 1
ATOM 1713 O O . GLN A 1 237 ? -15.201 25.123 12.242 1.00 55.74 284 GLN A O 1
ATOM 1719 N N . ASN A 1 238 ? -15.292 27.243 13.017 1.00 69.81 285 ASN A N 1
ATOM 1720 C CA . ASN A 1 238 ? -15.535 26.889 14.417 1.00 78.82 285 ASN A CA 1
ATOM 1721 C C . ASN A 1 238 ? -14.441 26.053 15.084 1.00 69.90 285 ASN A C 1
ATOM 1722 O O . ASN A 1 238 ? -14.732 25.189 15.914 1.00 65.90 285 ASN A O 1
ATOM 1727 N N . ARG A 1 239 ? -13.187 26.317 14.725 1.00 60.59 286 ARG A N 1
ATOM 1728 C CA . ARG A 1 239 ? -12.058 25.710 15.422 1.00 59.13 286 ARG A CA 1
ATOM 1729 C C . ARG A 1 239 ? -11.686 26.575 16.619 1.00 56.85 286 ARG A C 1
ATOM 1730 O O . ARG A 1 239 ? -11.434 27.773 16.470 1.00 68.12 286 ARG A O 1
ATOM 1738 N N . LYS A 1 240 ? -11.670 25.975 17.806 1.00 55.24 287 LYS A N 1
ATOM 1739 C CA . LYS A 1 240 ? -11.276 26.699 19.010 1.00 66.15 287 LYS A CA 1
ATOM 1740 C C . LYS A 1 240 ? -9.764 26.648 19.203 1.00 64.55 287 LYS A C 1
ATOM 1741 O O . LYS A 1 240 ? -9.178 25.572 19.369 1.00 68.31 287 LYS A O 1
ATOM 1747 N N . LEU A 1 241 ? -9.138 27.820 19.178 1.00 59.99 288 LEU A N 1
ATOM 1748 C CA . LEU A 1 241 ? -7.687 27.912 19.258 1.00 57.27 288 LEU A CA 1
ATOM 1749 C C . LEU A 1 241 ? -7.251 28.607 20.542 1.00 54.81 288 LEU A C 1
ATOM 1750 O O . LEU A 1 241 ? -7.831 29.622 20.937 1.00 58.18 288 LEU A O 1
ATOM 1755 N N . ASN A 1 242 ? -6.241 28.046 21.197 1.00 54.59 289 ASN A N 1
ATOM 1756 C CA . ASN A 1 242 ? -5.603 28.707 22.322 1.00 60.27 289 ASN A CA 1
ATOM 1757 C C . ASN A 1 242 ? -4.515 29.623 21.778 1.00 55.73 289 ASN A C 1
ATOM 1758 O O . ASN A 1 242 ? -3.599 29.168 21.089 1.00 45.98 289 ASN A O 1
ATOM 1763 N N . VAL A 1 243 ? -4.625 30.915 22.066 1.00 45.47 290 VAL A N 1
ATOM 1764 C CA . VAL A 1 243 ? -3.732 31.901 21.466 1.00 53.17 290 VAL A CA 1
ATOM 1765 C C . VAL A 1 243 ? -2.832 32.574 22.497 1.00 56.74 290 VAL A C 1
ATOM 1766 O O . VAL A 1 243 ? -3.274 32.897 23.603 1.00 55.08 290 VAL A O 1
ATOM 1770 N N . LYS A 1 244 ? -1.567 32.772 22.132 1.00 44.56 291 LYS A N 1
ATOM 1771 C CA . LYS A 1 244 ? -0.626 33.488 22.983 1.00 45.87 291 LYS A CA 1
ATOM 1772 C C . LYS A 1 244 ? -0.276 34.827 22.336 1.00 52.79 291 LYS A C 1
ATOM 1773 O O . LYS A 1 244 ? 0.331 34.865 21.258 1.00 54.49 291 LYS A O 1
ATOM 1779 N N . TYR A 1 245 ? -0.669 35.920 22.984 1.00 42.61 292 TYR A N 1
ATOM 1780 C CA . TYR A 1 245 ? -0.382 37.256 22.469 1.00 48.55 292 TYR A CA 1
ATOM 1781 C C . TYR A 1 245 ? 0.931 37.792 23.039 1.00 55.32 292 TYR A C 1
ATOM 1782 O O . TYR A 1 245 ? 1.161 37.743 24.255 1.00 54.13 292 TYR A O 1
ATOM 1791 N N . ILE A 1 246 ? 1.793 38.292 22.157 1.00 50.41 293 ILE A N 1
ATOM 1792 C CA . ILE A 1 246 ? 3.107 38.779 22.566 1.00 50.94 293 ILE A CA 1
ATOM 1793 C C . ILE A 1 246 ? 3.379 40.166 21.983 1.00 43.14 293 ILE A C 1
ATOM 1794 O O . ILE A 1 246 ? 3.070 40.429 20.815 1.00 42.78 293 ILE A O 1
ATOM 1799 N N . VAL A 1 247 ? 3.945 41.050 22.802 1.00 49.75 294 VAL A N 1
ATOM 1800 C CA . VAL A 1 247 ? 4.306 42.392 22.358 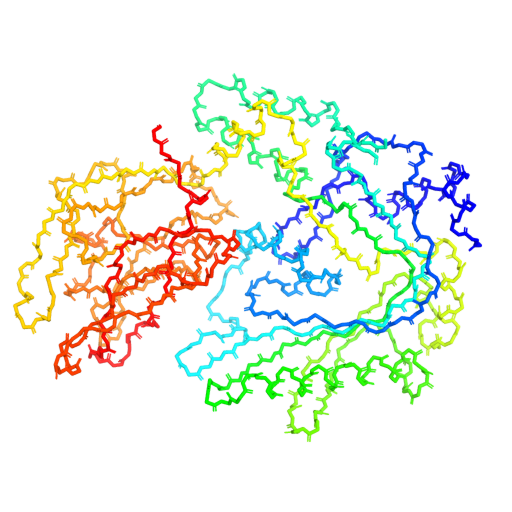1.00 50.02 294 VAL A CA 1
ATOM 1801 C C . VAL A 1 247 ? 5.820 42.572 22.428 1.00 53.43 294 VAL A C 1
ATOM 1802 O O . VAL A 1 247 ? 6.443 42.220 23.434 1.00 50.03 294 VAL A O 1
ATOM 1806 N N . ASN A 1 248 ? 6.413 43.111 21.364 1.00 46.61 295 ASN A N 1
ATOM 1807 C CA . ASN A 1 248 ? 7.836 43.441 21.382 1.00 48.84 295 ASN A CA 1
ATOM 1808 C C . ASN A 1 248 ? 8.094 44.846 20.845 1.00 54.76 295 ASN A C 1
ATOM 1809 O O . ASN A 1 248 ? 7.490 45.263 19.851 1.00 50.48 295 ASN A O 1
ATOM 1814 N N . GLY A 1 249 ? 8.992 45.574 21.502 1.00 48.53 296 GLY A N 1
ATOM 1815 C CA . GLY A 1 249 ? 9.295 46.933 21.097 1.00 52.33 296 GLY A CA 1
ATOM 1816 C C . GLY A 1 249 ? 8.240 47.921 21.550 1.00 63.55 296 GLY A C 1
ATOM 1817 O O . GLY A 1 249 ? 7.154 47.533 21.984 1.00 54.28 296 GLY A O 1
ATOM 1818 N N . GLY A 1 250 ? 8.557 49.207 21.444 1.00 57.34 297 GLY A N 1
ATOM 1819 C CA . GLY A 1 250 ? 7.643 50.251 21.869 1.00 60.79 297 GLY A CA 1
ATOM 1820 C C . GLY A 1 250 ? 7.492 50.338 23.380 1.00 62.46 297 GLY A C 1
ATOM 1821 O O . GLY A 1 250 ? 8.192 49.639 24.112 1.00 60.99 297 GLY A O 1
ATOM 1822 N N . ASP A 1 251 ? 6.581 51.187 23.851 1.00 65.74 298 ASP A N 1
ATOM 1823 C CA . ASP A 1 251 ? 6.388 51.371 25.290 1.00 67.90 298 ASP A CA 1
ATOM 1824 C C . ASP A 1 251 ? 5.319 50.426 25.846 1.00 66.85 298 ASP A C 1
ATOM 1825 O O . ASP A 1 251 ? 4.125 50.625 25.608 1.00 73.44 298 ASP A O 1
ATOM 1830 N N . TYR A 1 252 ? 5.750 49.419 26.606 1.00 64.80 299 TYR A N 1
ATOM 1831 C CA . TYR A 1 252 ? 4.833 48.420 27.161 1.00 81.38 299 TYR A CA 1
ATOM 1832 C C . TYR A 1 252 ? 3.923 48.984 28.255 1.00 67.63 299 TYR A C 1
ATOM 1833 O O . TYR A 1 252 ? 2.895 48.395 28.573 1.00 67.82 299 TYR A O 1
ATOM 1842 N N . THR A 1 253 ? 4.296 50.121 28.833 1.00 70.95 300 THR A N 1
ATOM 1843 C CA . THR A 1 253 ? 3.444 50.765 29.827 1.00 81.10 300 THR A CA 1
ATOM 1844 C C . THR A 1 253 ? 2.196 51.352 29.170 1.00 77.15 300 THR A C 1
ATOM 1845 O O . THR A 1 253 ? 1.210 51.649 29.847 1.00 82.74 300 THR A O 1
ATOM 1849 N N . LYS A 1 254 ? 2.250 51.519 27.850 1.00 75.61 301 LYS A N 1
ATOM 1850 C CA . LYS A 1 254 ? 1.159 52.133 27.099 1.00 77.67 301 LYS A CA 1
ATOM 1851 C C . LYS A 1 254 ? 0.345 51.131 26.272 1.00 74.96 301 LYS A C 1
ATOM 1852 O O . LYS A 1 254 ? -0.598 51.522 25.580 1.00 76.50 301 LYS A O 1
ATOM 1858 N N . ILE A 1 255 ? 0.700 49.849 26.356 1.00 71.20 302 ILE A N 1
ATOM 1859 C CA . ILE A 1 255 ? 0.069 48.804 25.540 1.00 68.39 302 ILE A CA 1
ATOM 1860 C C . ILE A 1 255 ? -1.451 48.705 25.726 1.00 70.75 302 ILE A C 1
ATOM 1861 O O . ILE A 1 255 ? -2.179 48.446 24.765 1.00 70.05 302 ILE A O 1
ATOM 1866 N N . GLN A 1 256 ? -1.925 48.939 26.948 1.00 73.85 303 GLN A N 1
ATOM 1867 C CA . GLN A 1 256 ? -3.355 48.874 27.251 1.00 77.16 303 GLN A CA 1
ATOM 1868 C C . GLN A 1 256 ? -4.166 49.859 26.410 1.00 89.87 303 GLN A C 1
ATOM 1869 O O . GLN A 1 256 ? -5.367 49.673 26.202 1.00 81.20 303 GLN A O 1
ATOM 1871 N N . ASN A 1 257 ? -3.502 50.910 25.939 1.00 80.30 304 ASN A N 1
ATOM 1872 C CA . ASN A 1 257 ? -4.079 51.798 24.939 1.00 95.94 304 ASN A CA 1
ATOM 1873 C C . ASN A 1 257 ? -3.309 51.680 23.615 1.00 78.94 304 ASN A C 1
ATOM 1874 O O . ASN A 1 257 ? -2.243 52.271 23.452 1.00 78.53 304 ASN A O 1
ATOM 1879 N N . THR A 1 258 ? -3.869 50.912 22.681 1.00 76.76 305 THR A N 1
ATOM 1880 C CA . THR A 1 258 ? -3.181 50.509 21.450 1.00 73.07 305 THR A CA 1
ATOM 1881 C C . THR A 1 258 ? -2.576 51.654 20.630 1.00 74.29 305 THR A C 1
ATOM 1882 O O . THR A 1 258 ? -1.427 51.571 20.196 1.00 71.84 305 THR A O 1
ATOM 1886 N N . GLU A 1 259 ? -3.346 52.717 20.421 1.00 78.36 306 GLU A N 1
ATOM 1887 C CA . GLU A 1 259 ? -2.894 53.838 19.599 1.00 80.06 306 GLU A CA 1
ATOM 1888 C C . GLU A 1 259 ? -1.702 54.585 20.207 1.00 80.97 306 GLU A C 1
ATOM 1889 O O . GLU A 1 259 ? -0.801 55.015 19.485 1.00 83.98 306 GLU A O 1
ATOM 1895 N N . GLU A 1 260 ? -1.700 54.740 21.528 1.00 82.72 307 GLU A N 1
ATOM 1896 C CA . GLU A 1 260 ? -0.558 55.331 22.218 1.00 83.53 307 GLU A CA 1
ATOM 1897 C C . GLU A 1 260 ? 0.661 54.427 22.072 1.00 78.97 307 GLU A C 1
ATOM 1898 O O . GLU A 1 260 ? 1.780 54.901 21.868 1.00 78.84 307 GLU A O 1
ATOM 1904 N N . TRP A 1 261 ? 0.430 53.122 22.184 1.00 77.03 308 TRP A N 1
ATOM 1905 C CA . TRP A 1 261 ? 1.468 52.120 21.981 1.00 71.18 308 TRP A CA 1
ATOM 1906 C C . TRP A 1 261 ? 2.103 52.294 20.604 1.00 72.99 308 TRP A C 1
ATOM 1907 O O . TRP A 1 261 ? 3.328 52.352 20.480 1.00 68.47 308 TRP A O 1
ATOM 1918 N N . VAL A 1 262 ? 1.257 52.393 19.580 1.00 70.03 309 VAL A N 1
ATOM 1919 C CA . VAL A 1 262 ? 1.704 52.558 18.200 1.00 68.95 309 VAL A CA 1
ATOM 1920 C C . VAL A 1 262 ? 2.528 53.834 18.018 1.00 79.86 309 VAL A C 1
ATOM 1921 O O . VAL A 1 262 ? 3.503 53.849 17.271 1.00 80.24 309 VAL A O 1
ATOM 1925 N N . ALA A 1 263 ? 2.139 54.900 18.710 1.00 75.80 310 ALA A N 1
ATOM 1926 C CA . ALA A 1 263 ? 2.872 56.158 18.640 1.00 78.96 310 ALA A CA 1
ATOM 1927 C C . ALA A 1 263 ? 4.290 56.001 19.186 1.00 77.61 310 ALA A C 1
ATOM 1928 O O . ALA A 1 263 ? 5.243 56.536 18.619 1.00 81.92 310 ALA A O 1
ATOM 1930 N N . SER A 1 264 ? 4.418 55.260 20.285 1.00 78.86 311 SER A N 1
ATOM 1931 C CA . SER A 1 264 ? 5.711 55.006 20.912 1.00 74.74 311 SER A CA 1
ATOM 1932 C C . SER A 1 264 ? 6.671 54.255 19.991 1.00 71.19 311 SER A C 1
ATOM 1933 O O . SER A 1 264 ? 7.885 54.315 20.181 1.00 70.93 311 SER A O 1
ATOM 1936 N N . THR A 1 265 ? 6.122 53.553 19.001 1.00 68.73 312 THR A N 1
ATOM 1937 C CA . THR A 1 265 ? 6.928 52.831 18.013 1.00 75.18 312 THR A CA 1
ATOM 1938 C C . THR A 1 265 ? 7.893 53.764 17.267 1.00 83.26 312 THR A C 1
ATOM 1939 O O . THR A 1 265 ? 8.988 53.354 16.873 1.00 65.90 312 THR A O 1
ATOM 1943 N N . ASN A 1 266 ? 7.492 55.021 17.092 1.00 71.55 313 ASN A N 1
ATOM 1944 C CA . ASN A 1 266 ? 8.342 56.007 16.433 1.00 74.12 313 ASN A CA 1
ATOM 1945 C C . ASN A 1 266 ? 9.489 56.508 17.315 1.00 80.81 313 ASN A C 1
ATOM 1946 O O . ASN A 1 266 ? 10.344 57.267 16.856 1.00 89.51 313 ASN A O 1
ATOM 1951 N N . GLN A 1 267 ? 9.508 56.087 18.577 1.00 76.95 314 GLN A N 1
ATOM 1952 C CA . GLN A 1 267 ? 10.574 56.481 19.497 1.00 77.53 314 GLN A CA 1
ATOM 1953 C C . GLN A 1 267 ? 11.699 55.436 19.505 1.00 86.00 314 GLN A C 1
ATOM 1954 O O . GLN A 1 267 ? 11.497 54.300 19.937 1.00 84.64 314 GLN A O 1
ATOM 1960 N N . SER A 1 268 ? 12.877 55.830 19.023 1.00 75.83 315 SER A N 1
ATOM 1961 C CA . SER A 1 268 ? 14.014 54.920 18.855 1.00 75.34 315 SER A CA 1
ATOM 1962 C C . SER A 1 268 ? 14.399 54.149 20.117 1.00 78.35 315 SER A C 1
ATOM 1963 O O . SER A 1 268 ? 14.858 53.007 20.039 1.00 71.61 315 SER A O 1
ATOM 1966 N N . GLU A 1 269 ? 14.206 54.784 21.270 1.00 72.79 316 GLU A N 1
ATOM 1967 C CA . GLU A 1 269 ? 14.499 54.182 22.570 1.00 75.22 316 GLU A CA 1
ATOM 1968 C C . GLU A 1 269 ? 13.706 52.902 22.810 1.00 76.06 316 GLU A C 1
ATOM 1969 O O . GLU A 1 269 ? 14.101 52.056 23.615 1.00 66.36 316 GLU A O 1
ATOM 1975 N N . HIS A 1 270 ? 12.590 52.764 22.105 1.00 75.95 317 HIS A N 1
ATOM 1976 C CA . HIS A 1 270 ? 11.672 51.660 22.334 1.00 74.55 317 HIS A CA 1
ATOM 1977 C C . HIS A 1 270 ? 11.618 50.679 21.158 1.00 76.76 317 HIS A C 1
ATOM 1978 O O . HIS A 1 270 ? 10.746 49.813 21.108 1.00 70.80 317 HIS A O 1
ATOM 1985 N N . TRP A 1 271 ? 12.553 50.817 20.220 1.00 60.27 318 TRP A N 1
ATOM 1986 C CA . TRP A 1 271 ? 12.657 49.888 19.094 1.00 57.17 318 TRP A CA 1
ATOM 1987 C C . TRP A 1 271 ? 13.317 48.581 19.521 1.00 56.56 318 TRP A C 1
ATOM 1988 O O . TRP A 1 271 ? 14.338 48.586 20.214 1.00 54.83 318 TRP A O 1
ATOM 1999 N N . ARG A 1 272 ? 12.725 47.465 19.107 1.00 52.82 319 ARG A N 1
ATOM 2000 C CA . ARG A 1 272 ? 13.304 46.146 19.340 1.00 51.11 319 ARG A CA 1
ATOM 2001 C C . ARG A 1 272 ? 13.175 45.312 18.068 1.00 47.56 319 ARG A C 1
ATOM 2002 O O . ARG A 1 272 ? 12.536 45.739 17.107 1.00 47.04 319 ARG A O 1
ATOM 2010 N N . VAL A 1 273 ? 13.792 44.133 18.057 1.00 50.80 320 VAL A N 1
ATOM 2011 C CA . VAL A 1 273 ? 13.636 43.202 16.942 1.00 43.95 320 VAL A CA 1
ATOM 2012 C C . VAL A 1 273 ? 12.190 42.712 16.888 1.00 49.48 320 VAL A C 1
ATOM 2013 O O . VAL A 1 273 ? 11.663 42.212 17.883 1.00 46.55 320 VAL A O 1
ATOM 2017 N N . ILE A 1 274 ? 11.552 42.869 15.731 1.00 46.36 321 ILE A N 1
ATOM 2018 C CA . ILE A 1 274 ? 10.136 42.546 15.581 1.00 44.56 321 ILE A CA 1
ATOM 2019 C C . ILE A 1 274 ? 9.948 41.361 14.650 1.00 44.45 321 ILE A C 1
ATOM 2020 O O . ILE A 1 274 ? 8.872 40.749 14.597 1.00 46.53 321 ILE A O 1
ATOM 2025 N N . GLU A 1 275 ? 11.003 41.051 13.904 1.00 37.35 322 GLU A N 1
ATOM 2026 C CA . GLU A 1 275 ? 11.033 39.856 13.073 1.00 38.55 322 GLU A CA 1
ATOM 2027 C C . GLU A 1 275 ? 12.470 39.430 12.826 1.00 40.96 322 GLU A C 1
ATOM 2028 O O . GLU A 1 275 ? 13.327 40.265 12.505 1.00 42.02 322 GLU A O 1
ATOM 2034 N N . VAL A 1 276 ? 12.734 38.138 12.999 1.00 38.57 323 VAL A N 1
ATOM 2035 C CA . VAL A 1 276 ? 13.987 37.554 12.544 1.00 36.38 323 VAL A CA 1
ATOM 2036 C C . VAL A 1 276 ? 13.760 37.051 11.114 1.00 37.68 323 VAL A C 1
ATOM 2037 O O . VAL A 1 276 ? 13.009 36.095 10.888 1.00 36.92 323 VAL A O 1
ATOM 2041 N N . THR A 1 277 ? 14.401 37.722 10.157 1.00 42.58 324 THR A N 1
ATOM 2042 C CA . THR A 1 277 ? 14.122 37.542 8.732 1.00 40.30 324 THR A CA 1
ATOM 2043 C C . THR A 1 277 ? 15.116 36.594 8.063 1.00 40.02 324 THR A C 1
ATOM 2044 O O . THR A 1 277 ? 14.764 35.851 7.138 1.00 40.20 324 THR A O 1
ATOM 2048 N N . GLU A 1 278 ? 16.362 36.631 8.528 1.00 44.16 325 GLU A N 1
ATOM 2049 C CA . GLU A 1 278 ? 17.385 35.711 8.041 1.00 36.04 325 GLU A CA 1
ATOM 2050 C C . GLU A 1 278 ? 18.300 35.285 9.183 1.00 38.20 325 GLU A C 1
ATOM 2051 O O . GLU A 1 278 ? 18.639 36.086 10.062 1.00 41.54 325 GLU A O 1
ATOM 2057 N N . VAL A 1 279 ? 18.687 34.015 9.163 1.00 42.66 326 VAL A N 1
ATOM 2058 C CA . VAL A 1 279 ? 19.553 33.440 10.180 1.00 45.05 326 VAL A CA 1
ATOM 2059 C C . VAL A 1 279 ? 20.668 32.661 9.494 1.00 42.98 326 VAL A C 1
ATOM 2060 O O . VAL A 1 279 ? 20.412 31.908 8.550 1.00 40.17 326 VAL A O 1
ATOM 2064 N N . THR A 1 280 ? 21.902 32.854 9.952 1.00 36.74 327 THR A N 1
ATOM 2065 C CA . THR A 1 280 ? 23.033 32.111 9.413 1.00 40.48 327 THR A CA 1
ATOM 2066 C C . THR A 1 280 ? 23.667 31.272 10.518 1.00 40.09 327 THR A C 1
ATOM 2067 O O . THR A 1 280 ? 23.952 31.783 11.603 1.00 41.33 327 THR A O 1
ATOM 2071 N N . ALA A 1 281 ? 23.866 29.984 10.252 1.00 32.85 328 ALA A N 1
ATOM 2072 C CA . ALA A 1 281 ? 24.622 29.132 11.164 1.00 37.18 328 ALA A CA 1
ATOM 2073 C C . ALA A 1 281 ? 25.988 29.768 11.404 1.00 35.82 328 ALA A C 1
ATOM 2074 O O . ALA A 1 281 ? 26.651 30.185 10.453 1.00 49.43 328 ALA A O 1
ATOM 2076 N N . VAL A 1 282 ? 26.398 29.850 12.669 1.00 43.07 329 VAL A N 1
ATOM 2077 C CA . VAL A 1 282 ? 27.653 30.507 13.042 1.00 48.14 329 VAL A CA 1
ATOM 2078 C C . VAL A 1 282 ? 28.862 29.940 12.296 1.00 40.82 329 VAL A C 1
ATOM 2079 O O . VAL A 1 282 ? 29.738 30.685 11.865 1.00 46.64 329 VAL A O 1
ATOM 2083 N N . ALA A 1 283 ? 28.898 28.622 12.135 1.00 47.14 330 ALA A N 1
ATOM 2084 C CA . ALA A 1 283 ? 30.024 27.967 11.476 1.00 47.00 330 ALA A CA 1
ATOM 2085 C C . ALA A 1 283 ? 30.197 28.419 10.025 1.00 59.33 330 ALA A C 1
ATOM 2086 O O . ALA A 1 283 ? 31.311 28.405 9.493 1.00 69.50 330 ALA A O 1
ATOM 2088 N N . ASP A 1 284 ? 29.094 28.816 9.395 1.00 55.10 331 ASP A N 1
ATOM 2089 C CA . ASP A 1 284 ? 29.110 29.269 8.006 1.00 49.31 331 ASP A CA 1
ATOM 2090 C C . ASP A 1 284 ? 29.685 30.678 7.855 1.00 64.03 331 ASP A C 1
ATOM 2091 O O . ASP A 1 284 ? 29.920 31.145 6.742 1.00 73.20 331 ASP A O 1
ATOM 2096 N N . LEU A 1 285 ? 29.907 31.353 8.979 1.00 55.58 332 LEU A N 1
ATOM 2097 C CA . LEU A 1 285 ? 30.559 32.658 8.972 1.00 59.52 332 LEU A CA 1
ATOM 2098 C C . LEU A 1 285 ? 32.073 32.488 8.845 1.00 63.73 332 LEU A C 1
ATOM 2099 O O . LEU A 1 285 ? 32.799 33.448 8.589 1.00 64.02 332 LEU A O 1
ATOM 2104 N N . LEU A 1 286 ? 32.536 31.251 9.012 1.00 58.57 333 LEU A N 1
ATOM 2105 C CA . LEU A 1 286 ? 33.956 30.929 8.920 1.00 57.93 333 LEU A CA 1
ATOM 2106 C C . LEU A 1 286 ? 34.423 30.828 7.470 1.00 61.20 333 LEU A C 1
ATOM 2107 O O . LEU A 1 286 ? 33.677 30.378 6.598 1.00 62.48 333 LEU A O 1
ATOM 2112 N N . PRO A 1 287 ? 35.668 31.254 7.209 1.00 61.77 334 PRO A N 1
ATOM 2113 C CA . PRO A 1 287 ? 36.285 31.062 5.894 1.00 80.89 334 PRO A CA 1
ATOM 2114 C C . PRO A 1 287 ? 36.724 29.614 5.709 1.00 86.42 334 PRO A C 1
ATOM 2115 O O . PRO A 1 287 ? 37.036 28.943 6.696 1.00 64.26 334 PRO A O 1
ATOM 2119 N N . GLN A 1 288 ? 36.734 29.135 4.469 1.00 83.77 335 GLN A N 1
ATOM 2120 C CA . GLN A 1 288 ? 37.298 27.826 4.168 1.00 88.43 335 GLN A CA 1
ATOM 2121 C C . GLN A 1 288 ? 38.813 27.895 4.351 1.00 97.65 335 GLN A C 1
ATOM 2122 O O . GLN A 1 288 ? 39.401 28.969 4.220 1.00 96.21 335 GLN A O 1
ATOM 2124 N N . PRO A 1 289 ? 39.457 26.755 4.663 1.00 97.92 336 PRO A N 1
ATOM 2125 C CA . PRO A 1 289 ? 38.857 25.436 4.879 1.00 90.54 336 PRO A CA 1
ATOM 2126 C C . PRO A 1 289 ? 38.534 25.190 6.350 1.00 87.44 336 PRO A C 1
ATOM 2127 O O . PRO A 1 289 ? 38.220 24.058 6.718 1.00 86.38 336 PRO A O 1
ATOM 2131 N N . ILE A 1 290 ? 38.621 26.233 7.173 1.00 77.95 337 ILE A N 1
ATOM 2132 C CA . ILE A 1 290 ? 38.272 26.132 8.588 1.00 80.90 337 ILE A CA 1
ATOM 2133 C C . ILE A 1 290 ? 36.796 25.778 8.752 1.00 70.14 337 ILE A C 1
ATOM 2134 O O . ILE A 1 290 ? 36.435 24.952 9.594 1.00 73.23 337 ILE A O 1
ATOM 2139 N N . ARG A 1 291 ? 35.952 26.415 7.944 1.00 67.23 338 ARG A N 1
ATOM 2140 C CA . ARG A 1 291 ? 34.516 26.155 7.948 1.00 62.27 338 ARG A CA 1
ATOM 2141 C C . ARG A 1 291 ? 34.219 24.667 7.791 1.00 69.26 338 ARG A C 1
ATOM 2142 O O . ARG A 1 291 ? 33.425 24.108 8.546 1.00 62.23 338 ARG A O 1
ATOM 2147 N N . GLY A 1 292 ? 34.879 24.029 6.827 1.00 68.61 339 GLY A N 1
ATOM 2148 C CA . GLY A 1 292 ? 34.667 22.617 6.556 1.00 71.00 339 GLY A CA 1
ATOM 2149 C C . GLY A 1 292 ? 35.190 21.688 7.636 1.00 65.56 339 GLY A C 1
ATOM 2150 O O . GLY A 1 292 ? 34.558 20.673 7.943 1.00 64.09 339 GLY A O 1
ATOM 2151 N N . GLN A 1 293 ? 36.348 22.023 8.202 1.00 66.15 340 GLN A N 1
ATOM 2152 C CA . GLN A 1 293 ? 36.922 21.244 9.295 1.00 58.61 340 GLN A CA 1
ATOM 2153 C C . GLN A 1 293 ? 35.969 21.196 10.485 1.00 54.94 340 GLN A C 1
ATOM 2154 O O . GLN A 1 293 ? 35.684 20.123 11.018 1.00 59.58 340 GLN A O 1
ATOM 2160 N N . VAL A 1 294 ? 35.483 22.367 10.892 1.00 52.63 341 VAL A N 1
ATOM 2161 C CA . VAL A 1 294 ? 34.556 22.478 12.016 1.00 58.05 341 VAL A CA 1
ATOM 2162 C C . VAL A 1 294 ? 33.273 21.680 11.775 1.00 51.81 341 VAL A C 1
ATOM 2163 O O . VAL A 1 294 ? 32.862 20.884 12.625 1.00 46.86 341 VAL A O 1
ATOM 2167 N N . LYS A 1 295 ? 32.653 21.891 10.616 1.00 62.01 342 LYS A N 1
ATOM 2168 C CA . LYS A 1 295 ? 31.395 21.228 10.277 1.00 60.95 342 LYS A CA 1
ATOM 2169 C C . LYS A 1 295 ? 31.528 19.705 10.240 1.00 59.86 342 LYS A C 1
ATOM 2170 O O . LYS A 1 295 ? 30.642 18.995 10.717 1.00 52.14 342 LYS A O 1
ATOM 2176 N N . ASP A 1 296 ? 32.631 19.208 9.683 1.00 50.34 343 ASP A N 1
ATOM 2177 C CA . ASP A 1 296 ? 32.912 17.774 9.695 1.00 55.92 343 ASP A CA 1
ATOM 2178 C C . ASP A 1 296 ? 32.983 17.256 11.132 1.00 51.62 343 ASP A C 1
ATOM 2179 O O . ASP A 1 296 ? 32.387 16.231 11.462 1.00 58.94 343 ASP A O 1
ATOM 2184 N N . LEU A 1 297 ? 33.705 17.982 11.982 1.00 51.10 344 LEU A N 1
ATOM 2185 C CA . LEU A 1 297 ? 33.852 17.618 13.389 1.00 56.02 344 LEU A CA 1
ATOM 2186 C C . LEU A 1 297 ? 32.523 17.715 14.146 1.00 53.42 344 LEU A C 1
ATOM 2187 O O . LEU A 1 297 ? 32.274 16.944 15.073 1.00 54.85 344 LEU A O 1
ATOM 2192 N N . LEU A 1 298 ? 31.672 18.653 13.739 1.00 51.12 345 LEU A N 1
ATOM 2193 C CA . LEU A 1 298 ? 30.385 18.870 14.401 1.00 45.67 345 LEU A CA 1
ATOM 2194 C C . LEU A 1 298 ? 29.399 17.727 14.169 1.00 47.01 345 LEU A C 1
ATOM 2195 O O . LEU A 1 298 ? 28.485 17.518 14.975 1.00 50.24 345 LEU A O 1
ATOM 2200 N N . LYS A 1 299 ? 29.588 16.994 13.073 1.00 49.51 346 LYS A N 1
ATOM 2201 C CA . LYS A 1 299 ? 28.747 15.840 12.760 1.00 45.22 346 LYS A CA 1
ATOM 2202 C C . LYS A 1 299 ? 28.714 14.841 13.918 1.00 43.13 346 LYS A C 1
ATOM 2203 O O . LYS A 1 299 ? 29.761 14.372 14.374 1.00 40.15 346 LYS A O 1
ATOM 2209 N N . PRO A 1 300 ? 27.502 14.529 14.404 1.00 42.91 347 PRO A N 1
ATOM 2210 C CA . PRO A 1 300 ? 27.302 13.704 15.601 1.00 34.60 347 PRO A CA 1
ATOM 2211 C C . PRO A 1 300 ? 27.618 12.228 15.377 1.00 38.69 347 PRO A C 1
ATOM 2212 O O . PRO A 1 300 ? 27.811 11.504 16.358 1.00 37.10 347 PRO A O 1
ATOM 2216 N N . LEU A 1 301 ? 27.668 11.791 14.120 1.00 44.81 348 LEU A N 1
ATOM 2217 C CA . LEU A 1 301 ? 27.880 10.377 13.819 1.00 49.72 348 LEU A CA 1
ATOM 2218 C C . LEU A 1 301 ? 29.000 10.119 12.809 1.00 46.41 348 LEU A C 1
ATOM 2219 O O . LEU A 1 301 ? 29.145 10.848 11.822 1.00 44.39 348 LEU A O 1
ATOM 2224 N N . LEU A 1 302 ? 29.786 9.076 13.067 1.00 41.75 349 LEU A N 1
ATOM 2225 C CA . LEU A 1 302 ? 30.693 8.533 12.064 1.00 44.51 349 LEU A CA 1
ATOM 2226 C C . LEU A 1 302 ? 29.895 7.509 11.265 1.00 51.07 349 LEU A C 1
ATOM 2227 O O . LEU A 1 302 ? 28.945 6.920 11.789 1.00 42.39 349 LEU A O 1
ATOM 2232 N N . GLY A 1 303 ? 30.257 7.306 10.002 1.00 45.37 350 GLY A N 1
ATOM 2233 C CA . GLY A 1 303 ? 29.542 6.354 9.171 1.00 45.13 350 GLY A CA 1
ATOM 2234 C C . GLY A 1 303 ? 30.456 5.310 8.566 1.00 48.78 350 GLY A C 1
ATOM 2235 O O . GLY A 1 303 ? 31.612 5.595 8.249 1.00 51.41 350 GLY A O 1
ATOM 2236 N N . LYS A 1 304 ? 29.940 4.096 8.407 1.00 55.77 351 LYS A N 1
ATOM 2237 C CA . LYS A 1 304 ? 30.717 3.018 7.810 1.00 62.91 351 LYS A CA 1
ATOM 2238 C C . LYS A 1 304 ? 29.792 2.082 7.036 1.00 57.66 351 LYS A C 1
ATOM 2239 O O . LYS A 1 304 ? 28.854 1.515 7.602 1.00 55.44 351 LYS A O 1
ATOM 2245 N N . TRP A 1 305 ? 30.043 1.933 5.740 1.00 60.58 352 TRP A N 1
ATOM 2246 C CA . TRP A 1 305 ? 29.253 1.019 4.923 1.00 56.54 352 TRP A CA 1
ATOM 2247 C C . TRP A 1 305 ? 29.790 -0.404 5.056 1.00 64.01 352 TRP A C 1
ATOM 2248 O O . TRP A 1 305 ? 30.974 -0.657 4.816 1.00 66.82 352 TRP A O 1
ATOM 2259 N N . VAL A 1 306 ? 28.920 -1.332 5.444 1.00 57.25 353 VAL A N 1
ATOM 2260 C CA . VAL A 1 306 ? 29.329 -2.724 5.607 1.00 60.75 353 VAL A CA 1
ATOM 2261 C C . VAL A 1 306 ? 28.438 -3.659 4.801 1.00 61.12 353 VAL A C 1
ATOM 2262 O O . VAL A 1 306 ? 27.335 -3.281 4.397 1.00 58.24 353 VAL A O 1
ATOM 2266 N N . ASP A 1 307 ? 28.929 -4.872 4.562 1.00 67.42 354 ASP A N 1
ATOM 2267 C CA . ASP A 1 307 ? 28.171 -5.873 3.822 1.00 71.18 354 ASP A CA 1
ATOM 2268 C C . ASP A 1 307 ? 26.997 -6.374 4.650 1.00 64.09 354 ASP A C 1
ATOM 2269 O O . ASP A 1 307 ? 26.943 -6.148 5.862 1.00 62.79 354 ASP A O 1
ATOM 2274 N N . VAL A 1 308 ? 26.061 -7.055 3.994 1.00 64.22 355 VAL A N 1
ATOM 2275 C CA . VAL A 1 308 ? 24.841 -7.499 4.658 1.00 62.62 355 VAL A CA 1
ATOM 2276 C C . VAL A 1 308 ? 24.611 -8.996 4.517 1.00 66.01 355 VAL A C 1
ATOM 2277 O O . VAL A 1 308 ? 25.339 -9.685 3.800 1.00 69.51 355 VAL A O 1
ATOM 2281 N N . GLU A 1 309 ? 23.579 -9.484 5.196 1.00 71.53 356 GLU A N 1
ATOM 2282 C CA . GLU A 1 309 ? 23.187 -10.884 5.115 1.00 72.84 356 GLU A CA 1
ATOM 2283 C C . GLU A 1 309 ? 21.667 -10.970 5.174 1.00 69.83 356 GLU A C 1
ATOM 2284 O O . GLU A 1 309 ? 21.034 -10.259 5.959 1.00 63.24 356 GLU A O 1
ATOM 2290 N N . LYS A 1 310 ? 21.076 -11.824 4.341 1.00 71.22 357 LYS A N 1
ATOM 2291 C CA . LYS A 1 310 ? 19.624 -11.988 4.340 1.00 70.63 357 LYS A CA 1
ATOM 2292 C C . LYS A 1 310 ? 19.141 -12.595 5.657 1.00 77.40 357 LYS A C 1
ATOM 2293 O O . LYS A 1 310 ? 19.839 -13.411 6.257 1.00 77.36 357 LYS A O 1
ATOM 2299 N N . VAL A 1 311 ? 17.961 -12.181 6.116 1.00 65.87 358 VAL A N 1
ATOM 2300 C CA . VAL A 1 311 ? 17.369 -12.747 7.324 1.00 71.64 358 VAL A CA 1
ATOM 2301 C C . VAL A 1 311 ? 16.462 -13.922 6.950 1.00 76.65 358 VAL A C 1
ATOM 2302 O O . VAL A 1 311 ? 15.634 -13.802 6.049 1.00 78.69 358 VAL A O 1
ATOM 2306 N N . PRO A 1 312 ? 16.631 -15.072 7.628 1.00 75.28 359 PRO A N 1
ATOM 2307 C CA . PRO A 1 312 ? 15.786 -16.251 7.393 1.00 85.65 359 PRO A CA 1
ATOM 2308 C C . PRO A 1 312 ? 14.466 -16.166 8.158 1.00 87.22 359 PRO A C 1
ATOM 2309 O O . PRO A 1 312 ? 14.412 -15.513 9.203 1.00 75.42 359 PRO A O 1
ATOM 2313 N N . GLY A 1 313 ? 13.421 -16.809 7.641 1.00 82.41 360 GLY A N 1
ATOM 2314 C CA . GLY A 1 313 ? 12.107 -16.749 8.257 1.00 82.21 360 GLY A CA 1
ATOM 2315 C C . GLY A 1 313 ? 11.192 -15.769 7.547 1.00 86.85 360 GLY A C 1
ATOM 2316 O O . GLY A 1 313 ? 10.054 -15.548 7.967 1.00 78.79 360 GLY A O 1
ATOM 2317 N N . LEU A 1 314 ? 11.692 -15.191 6.459 1.00 114.15 361 LEU A N 1
ATOM 2318 C CA . LEU A 1 314 ? 10.963 -14.162 5.733 1.00 113.16 361 LEU A CA 1
ATOM 2319 C C . LEU A 1 314 ? 10.693 -14.587 4.290 1.00 112.25 361 LEU A C 1
ATOM 2320 O O . LEU A 1 314 ? 10.935 -13.825 3.354 1.00 116.00 361 LEU A O 1
ATOM 2325 N N . GLU A 1 315 ? 10.185 -15.805 4.120 1.00 86.94 362 GLU A N 1
ATOM 2326 C CA . GLU A 1 315 ? 9.908 -16.343 2.791 1.00 89.54 362 GLU A CA 1
ATOM 2327 C C . GLU A 1 315 ? 8.522 -15.926 2.297 1.00 85.39 362 GLU A C 1
ATOM 2328 O O . GLU A 1 315 ? 8.277 -15.864 1.094 1.00 81.16 362 GLU A O 1
ATOM 2334 N N . SER A 1 316 ? 7.621 -15.637 3.231 1.00 72.50 363 SER A N 1
ATOM 2335 C CA . SER A 1 316 ? 6.274 -15.181 2.891 1.00 71.51 363 SER A CA 1
ATOM 2336 C C . SER A 1 316 ? 6.257 -13.719 2.453 1.00 86.02 363 SER A C 1
ATOM 2337 O O . SER A 1 316 ? 5.277 -13.248 1.870 1.00 88.91 363 SER A O 1
ATOM 2340 N N . LEU A 1 317 ? 7.346 -13.009 2.738 1.00 80.48 364 LEU A N 1
ATOM 2341 C CA . LEU A 1 317 ? 7.460 -11.589 2.413 1.00 80.77 364 LEU A CA 1
ATOM 2342 C C . LEU A 1 317 ? 7.810 -11.353 0.938 1.00 80.19 364 LEU A C 1
ATOM 2343 O O . LEU A 1 317 ? 8.552 -12.135 0.334 1.00 77.60 364 LEU A O 1
ATOM 2348 N N . PRO A 1 318 ? 7.273 -10.265 0.359 1.00 70.44 365 PRO A N 1
ATOM 2349 C CA . PRO A 1 318 ? 7.430 -9.896 -1.053 1.00 66.32 365 PRO A CA 1
ATOM 2350 C C . PRO A 1 318 ? 8.869 -9.527 -1.392 1.00 56.41 365 PRO A C 1
ATOM 2351 O O . PRO A 1 318 ? 9.228 -9.506 -2.572 1.00 66.93 365 PRO A O 1
ATOM 2355 N N . VAL A 1 319 ? 9.673 -9.232 -0.373 1.00 55.15 366 VAL A N 1
ATOM 2356 C CA . VAL A 1 319 ? 11.070 -8.863 -0.579 1.00 54.61 366 VAL A CA 1
ATOM 2357 C C . VAL A 1 319 ? 11.990 -9.524 0.435 1.00 56.08 366 VAL A C 1
ATOM 2358 O O . VAL A 1 319 ? 11.552 -9.931 1.512 1.00 62.45 366 VAL A O 1
ATOM 2362 N N . SER A 1 320 ? 13.269 -9.623 0.089 1.00 68.77 367 SER A N 1
ATOM 2363 C CA . SER A 1 320 ? 14.263 -10.096 1.039 1.00 58.41 367 SER A CA 1
ATOM 2364 C C . SER A 1 320 ? 14.523 -9.011 2.084 1.00 61.70 367 SER A C 1
ATOM 2365 O O . SER A 1 320 ? 14.395 -7.818 1.797 1.00 53.49 367 SER A O 1
ATOM 2368 N N . VAL A 1 321 ? 14.863 -9.424 3.301 1.00 62.47 368 VAL A N 1
ATOM 2369 C CA . VAL A 1 321 ? 15.201 -8.479 4.361 1.00 57.46 368 VAL A CA 1
ATOM 2370 C C . VAL A 1 321 ? 16.686 -8.616 4.687 1.00 68.67 368 VAL A C 1
ATOM 2371 O O . VAL A 1 321 ? 17.199 -9.734 4.781 1.00 68.12 368 VAL A O 1
ATOM 2375 N N . TYR A 1 322 ? 17.377 -7.490 4.856 1.00 57.77 369 TYR A N 1
ATOM 2376 C CA . TYR A 1 322 ? 18.819 -7.526 5.100 1.00 58.03 369 TYR A CA 1
ATOM 2377 C C . TYR A 1 322 ? 19.245 -6.811 6.379 1.00 59.33 369 TYR A C 1
ATOM 2378 O O . TYR A 1 322 ? 18.636 -5.819 6.792 1.00 53.71 369 TYR A O 1
ATOM 2387 N N . ARG A 1 323 ? 20.296 -7.341 6.997 1.00 54.56 370 ARG A N 1
ATOM 2388 C CA . ARG A 1 323 ? 20.924 -6.742 8.165 1.00 53.63 370 ARG A CA 1
ATOM 2389 C C . ARG A 1 323 ? 22.423 -6.820 7.943 1.00 55.85 370 ARG A C 1
ATOM 2390 O O . ARG A 1 323 ? 22.886 -7.677 7.192 1.00 58.80 370 ARG A O 1
ATOM 2398 N N . PRO A 1 324 ? 23.189 -5.917 8.575 1.00 54.72 371 PRO A N 1
ATOM 2399 C CA . PRO A 1 324 ? 24.645 -5.964 8.407 1.00 61.96 371 PRO A CA 1
ATOM 2400 C C . PRO A 1 324 ? 25.213 -7.317 8.817 1.00 65.37 371 PRO A C 1
ATOM 2401 O O . PRO A 1 324 ? 24.664 -7.969 9.708 1.00 65.98 371 PRO A O 1
ATOM 2405 N N . LYS A 1 325 ? 26.292 -7.735 8.165 1.00 64.60 372 LYS A N 1
ATOM 2406 C CA . LYS A 1 325 ? 26.909 -9.019 8.469 1.00 83.57 372 LYS A CA 1
ATOM 2407 C C . LYS A 1 325 ? 27.744 -8.936 9.737 1.00 87.31 372 LYS A C 1
ATOM 2408 O O . LYS A 1 325 ? 28.653 -8.112 9.840 1.00 96.16 372 LYS A O 1
ATOM 2410 N N . GLY A 1 326 ? 27.428 -9.794 10.702 1.00 95.94 373 GLY A N 1
ATOM 2411 C CA . GLY A 1 326 ? 28.186 -9.863 11.936 1.00 97.00 373 GLY A CA 1
ATOM 2412 C C . GLY A 1 326 ? 29.626 -10.260 11.670 1.00 101.91 373 GLY A C 1
ATOM 2413 O O . GLY A 1 326 ? 29.925 -10.875 10.647 1.00 112.98 373 GLY A O 1
ATOM 2414 N N . ALA A 1 327 ? 30.522 -9.910 12.588 1.00 86.64 374 ALA A N 1
ATOM 2415 C CA . ALA A 1 327 ? 30.151 -9.216 13.817 1.00 75.06 374 ALA A CA 1
ATOM 2416 C C . ALA A 1 327 ? 30.224 -7.699 13.663 1.00 95.24 374 ALA A C 1
ATOM 2417 O O . ALA A 1 327 ? 31.114 -7.176 12.992 1.00 72.12 374 ALA A O 1
ATOM 2419 N N . ILE A 1 328 ? 29.282 -7.001 14.289 1.00 67.68 375 ILE A N 1
ATOM 2420 C CA . ILE A 1 328 ? 29.275 -5.542 14.289 1.00 77.50 375 ILE A CA 1
ATOM 2421 C C . ILE A 1 328 ? 30.435 -5.018 15.133 1.00 75.54 375 ILE A C 1
ATOM 2422 O O . ILE A 1 328 ? 30.486 -5.264 16.338 1.00 71.68 375 ILE A O 1
ATOM 2427 N N . PRO A 1 329 ? 31.376 -4.294 14.499 1.00 73.09 376 PRO A N 1
ATOM 2428 C CA . PRO A 1 329 ? 32.551 -3.745 15.192 1.00 67.71 376 PRO A CA 1
ATOM 2429 C C . PRO A 1 329 ? 32.175 -2.945 16.442 1.00 83.62 376 PRO A C 1
ATOM 2430 O O . PRO A 1 329 ? 31.313 -2.069 16.372 1.00 61.48 376 PRO A O 1
ATOM 2434 N N . ALA A 1 330 ? 32.823 -3.250 17.564 1.00 67.60 377 ALA A N 1
ATOM 2435 C CA . ALA A 1 330 ? 32.468 -2.670 18.862 1.00 65.89 377 ALA A CA 1
ATOM 2436 C C . ALA A 1 330 ? 32.404 -1.142 18.865 1.00 62.73 377 ALA A C 1
ATOM 2437 O O . ALA A 1 330 ? 33.329 -0.469 18.408 1.00 63.57 377 ALA A O 1
ATOM 2439 N N . GLY A 1 331 ? 31.309 -0.602 19.394 1.00 59.41 378 GLY A N 1
ATOM 2440 C CA . GLY A 1 331 ? 31.119 0.836 19.454 1.00 56.44 378 GLY A CA 1
ATOM 2441 C C . GLY A 1 331 ? 30.340 1.351 18.261 1.00 63.49 378 GLY A C 1
ATOM 2442 O O . GLY A 1 331 ? 30.067 2.550 18.151 1.00 60.01 378 GLY A O 1
ATOM 2443 N N . TRP A 1 332 ? 29.986 0.444 17.358 1.00 54.50 379 TRP A N 1
ATOM 2444 C CA . TRP A 1 332 ? 29.171 0.808 16.207 1.00 54.76 379 TRP A CA 1
ATOM 2445 C C . TRP A 1 332 ? 27.769 0.232 16.337 1.00 52.18 379 TRP A C 1
ATOM 2446 O O . TRP A 1 332 ? 27.550 -0.742 17.065 1.00 51.82 379 TRP A O 1
ATOM 2457 N N . PHE A 1 333 ? 26.819 0.848 15.639 1.00 46.92 380 PHE A N 1
ATOM 2458 C CA . PHE A 1 333 ? 25.418 0.475 15.767 1.00 45.24 380 PHE A CA 1
ATOM 2459 C C . PHE A 1 333 ? 24.728 0.505 14.410 1.00 43.85 380 PHE A C 1
ATOM 2460 O O . PHE A 1 333 ? 25.208 1.158 13.479 1.00 43.40 380 PHE A O 1
ATOM 2468 N N . TRP A 1 334 ? 23.618 -0.219 14.293 1.00 46.14 381 TRP A N 1
ATOM 2469 C CA . TRP A 1 334 ? 22.846 -0.222 13.054 1.00 42.25 381 TRP A CA 1
ATOM 2470 C C . TRP A 1 334 ? 21.466 0.386 13.288 1.00 42.99 381 TRP A C 1
ATOM 2471 O O . TRP A 1 334 ? 21.062 0.601 14.436 1.00 40.42 381 TRP A O 1
ATOM 2482 N N . LEU A 1 335 ? 20.746 0.661 12.204 1.00 40.69 382 LEU A N 1
ATOM 2483 C CA . LEU A 1 335 ? 19.572 1.520 12.285 1.00 37.25 382 LEU A CA 1
ATOM 2484 C C . LEU A 1 335 ? 18.254 0.862 11.858 1.00 44.04 382 LEU A C 1
ATOM 2485 O O . LEU A 1 335 ? 17.196 1.495 11.923 1.00 46.08 382 LEU A O 1
ATOM 2490 N N . GLY A 1 336 ? 18.308 -0.400 11.436 1.00 50.63 383 GLY A N 1
ATOM 2491 C CA . GLY A 1 336 ? 17.088 -1.122 11.112 1.00 46.81 383 GLY A CA 1
ATOM 2492 C C . GLY A 1 336 ? 17.179 -2.006 9.883 1.00 47.56 383 GLY A C 1
ATOM 2493 O O . GLY A 1 336 ? 18.095 -1.859 9.065 1.00 44.37 383 GLY A O 1
ATOM 2494 N N . ASP A 1 337 ? 16.223 -2.923 9.754 1.00 47.56 384 ASP A N 1
ATOM 2495 C CA . ASP A 1 337 ? 16.170 -3.835 8.619 1.00 48.74 384 ASP A CA 1
ATOM 2496 C C . ASP A 1 337 ? 15.976 -3.074 7.306 1.00 53.82 384 ASP A C 1
ATOM 2497 O O . ASP A 1 337 ? 15.128 -2.183 7.212 1.00 51.04 384 ASP A O 1
ATOM 2502 N N . THR A 1 338 ? 16.776 -3.421 6.299 1.00 51.29 385 THR A N 1
ATOM 2503 C CA . THR A 1 338 ? 16.696 -2.765 4.994 1.00 54.36 385 THR A CA 1
ATOM 2504 C C . THR A 1 338 ? 16.372 -3.758 3.880 1.00 56.87 385 THR A C 1
ATOM 2505 O O . THR A 1 338 ? 16.407 -4.971 4.086 1.00 49.85 385 THR A O 1
ATOM 2509 N N . ALA A 1 339 ? 16.042 -3.234 2.703 1.00 43.75 386 ALA A N 1
ATOM 2510 C CA . ALA A 1 339 ? 15.904 -4.064 1.514 1.00 49.00 386 ALA A CA 1
ATOM 2511 C C . ALA A 1 339 ? 17.141 -3.918 0.632 1.00 52.40 386 ALA A C 1
ATOM 2512 O O . ALA A 1 339 ? 17.169 -4.421 -0.494 1.00 63.10 386 ALA A O 1
ATOM 2514 N N . ASP A 1 340 ? 18.160 -3.231 1.148 1.00 53.61 387 ASP A N 1
ATOM 2515 C CA . ASP A 1 340 ? 19.436 -3.104 0.442 1.00 54.25 387 ASP A CA 1
ATOM 2516 C C . ASP A 1 340 ? 20.261 -4.384 0.604 1.00 51.55 387 ASP A C 1
ATOM 2517 O O . ASP A 1 340 ? 20.702 -4.720 1.704 1.00 52.10 387 ASP A O 1
ATOM 2522 N N . ALA A 1 341 ? 20.460 -5.087 -0.507 1.00 53.62 388 ALA A N 1
ATOM 2523 C CA . ALA A 1 341 ? 21.186 -6.352 -0.525 1.00 57.52 388 ALA A CA 1
ATOM 2524 C C . ALA A 1 341 ? 22.689 -6.146 -0.669 1.00 71.08 388 ALA A C 1
ATOM 2525 O O . ALA A 1 341 ? 23.464 -7.100 -0.575 1.00 62.99 388 ALA A O 1
ATOM 2527 N N . SER A 1 342 ? 23.094 -4.902 -0.905 1.00 61.72 389 SER A N 1
ATOM 2528 C CA . SER A 1 342 ? 24.493 -4.590 -1.181 1.00 63.23 389 SER A CA 1
ATOM 2529 C C . SER A 1 342 ? 25.258 -4.126 0.059 1.00 68.15 389 SER A C 1
ATOM 2530 O O . SER A 1 342 ? 26.298 -4.695 0.408 1.00 62.11 389 SER A O 1
ATOM 2533 N N . LYS A 1 343 ? 24.742 -3.088 0.712 1.00 55.46 390 LYS A N 1
ATOM 2534 C CA . LYS A 1 343 ? 25.405 -2.492 1.871 1.00 65.43 390 LYS A CA 1
ATOM 2535 C C . LYS A 1 343 ? 24.411 -2.035 2.937 1.00 60.03 390 LYS A C 1
ATOM 2536 O O . LYS A 1 343 ? 23.254 -1.731 2.634 1.00 51.95 390 LYS A O 1
ATOM 2542 N N . ALA A 1 344 ? 24.870 -1.992 4.185 1.00 54.83 391 ALA A N 1
ATOM 2543 C CA . ALA A 1 344 ? 24.102 -1.376 5.266 1.00 50.38 391 ALA A CA 1
ATOM 2544 C C . ALA A 1 344 ? 24.956 -0.339 5.977 1.00 50.74 391 ALA A C 1
ATOM 2545 O O . ALA A 1 344 ? 26.169 -0.516 6.116 1.00 56.94 391 ALA A O 1
ATOM 2547 N N . LEU A 1 345 ? 24.320 0.734 6.439 1.00 44.01 392 LEU A N 1
ATOM 2548 C CA . LEU A 1 345 ? 25.038 1.803 7.127 1.00 43.21 392 LEU A CA 1
ATOM 2549 C C . LEU A 1 345 ? 25.181 1.531 8.622 1.00 58.74 392 LEU A C 1
ATOM 2550 O O . LEU A 1 345 ? 24.192 1.264 9.311 1.00 47.92 392 LEU A O 1
ATOM 2555 N N . LEU A 1 346 ? 26.414 1.598 9.118 1.00 45.39 393 LEU A N 1
ATOM 2556 C CA . LEU A 1 346 ? 26.662 1.572 10.555 1.00 45.55 393 LEU A CA 1
ATOM 2557 C C . LEU A 1 346 ? 27.026 2.983 11.018 1.00 43.95 393 LEU A C 1
ATOM 2558 O O . LEU A 1 346 ? 27.659 3.744 10.276 1.00 44.23 393 LEU A O 1
ATOM 2563 N N . VAL A 1 347 ? 26.610 3.341 12.231 1.00 43.60 394 VAL A N 1
ATOM 2564 C CA . VAL A 1 347 ? 26.933 4.655 12.781 1.00 42.29 394 VAL A CA 1
ATOM 2565 C C . VAL A 1 347 ? 27.599 4.565 14.150 1.00 45.50 394 VAL A C 1
ATOM 2566 O O . VAL A 1 347 ? 27.403 3.596 14.888 1.00 45.92 394 VAL A O 1
ATOM 2570 N N . LYS A 1 348 ? 28.397 5.580 14.471 1.00 46.72 395 LYS A N 1
ATOM 2571 C CA . LYS A 1 348 ? 29.084 5.660 15.752 1.00 44.04 395 LYS A CA 1
ATOM 2572 C C . LYS A 1 348 ? 29.080 7.113 16.212 1.00 52.14 395 LYS A C 1
ATOM 2573 O O . LYS A 1 348 ? 29.512 8.006 15.476 1.00 50.54 395 LYS A O 1
ATOM 2579 N N . PRO A 1 349 ? 28.575 7.358 17.430 1.00 53.45 396 PRO A N 1
ATOM 2580 C CA . PRO A 1 349 ? 28.506 8.711 17.993 1.00 51.83 396 PRO A CA 1
ATOM 2581 C C . PRO A 1 349 ? 29.898 9.308 18.185 1.00 55.34 396 PRO A C 1
ATOM 2582 O O . PRO A 1 349 ? 30.823 8.610 18.607 1.00 45.69 396 PRO A O 1
ATOM 2586 N N . THR A 1 350 ? 30.035 10.591 17.869 1.00 54.01 397 THR A N 1
ATOM 2587 C CA . THR A 1 350 ? 31.321 11.271 17.932 1.00 55.25 397 THR A CA 1
ATOM 2588 C C . THR A 1 350 ? 31.497 12.028 19.245 1.00 53.12 397 THR A C 1
ATOM 2589 O O . THR A 1 350 ? 32.610 12.420 19.601 1.00 48.33 397 THR A O 1
ATOM 2593 N N . LEU A 1 351 ? 30.391 12.237 19.954 1.00 50.61 398 LEU A N 1
ATOM 2594 C CA . LEU A 1 351 ? 30.416 12.948 21.227 1.00 52.62 398 LEU A CA 1
ATOM 2595 C C . LEU A 1 351 ? 30.081 12.022 22.388 1.00 53.52 398 LEU A C 1
ATOM 2596 O O . LEU A 1 351 ? 29.122 11.251 22.319 1.00 63.30 398 LEU A O 1
ATOM 2601 N N . PRO A 1 352 ? 30.874 12.101 23.466 1.00 60.40 399 PRO A N 1
ATOM 2602 C CA . PRO A 1 352 ? 30.632 11.304 24.674 1.00 60.09 399 PRO A CA 1
ATOM 2603 C C . PRO A 1 352 ? 29.308 11.692 25.322 1.00 49.78 399 PRO A C 1
ATOM 2604 O O . PRO A 1 352 ? 28.874 12.837 25.192 1.00 50.99 399 PRO A O 1
ATOM 2608 N N . ALA A 1 353 ? 28.668 10.748 26.005 1.00 53.08 400 ALA A N 1
ATOM 2609 C CA . ALA A 1 353 ? 27.432 11.045 26.718 1.00 55.67 400 ALA A CA 1
ATOM 2610 C C . ALA A 1 353 ? 27.732 11.875 27.965 1.00 57.15 400 ALA A C 1
ATOM 2611 O O . ALA A 1 353 ? 28.590 11.509 28.770 1.00 51.65 400 ALA A O 1
ATOM 2613 N N . ARG A 1 354 ? 27.033 12.996 28.116 1.00 44.88 401 ARG A N 1
ATOM 2614 C CA . ARG A 1 354 ? 27.150 13.818 29.319 1.00 50.04 401 ARG A CA 1
ATOM 2615 C C . ARG A 1 354 ? 25.762 14.219 29.802 1.00 55.91 401 ARG A C 1
ATOM 2616 O O . ARG A 1 354 ? 24.865 14.458 28.989 1.00 40.93 401 ARG A O 1
ATOM 2624 N N . SER A 1 355 ? 25.587 14.283 31.120 1.00 55.97 402 SER A N 1
ATOM 2625 C CA . SER A 1 355 ? 24.308 14.670 31.713 1.00 56.37 402 SER A CA 1
ATOM 2626 C C . SER A 1 355 ? 23.831 16.017 31.181 1.00 47.45 402 SER A C 1
ATOM 2627 O O . SER A 1 355 ? 24.606 16.974 31.112 1.00 54.81 402 SER A O 1
ATOM 2630 N N . GLY A 1 356 ? 22.563 16.080 30.785 1.00 44.76 403 GLY A N 1
ATOM 2631 C CA . GLY A 1 356 ? 21.999 17.299 30.232 1.00 52.88 403 GLY A CA 1
ATOM 2632 C C . GLY A 1 356 ? 22.127 17.390 28.723 1.00 59.65 403 GLY A C 1
ATOM 2633 O O . GLY A 1 356 ? 21.567 18.297 28.097 1.00 54.78 403 GLY A O 1
ATOM 2634 N N . ARG A 1 357 ? 22.862 16.450 28.136 1.00 50.65 404 ARG A N 1
ATOM 2635 C CA . ARG A 1 357 ? 23.099 16.453 26.697 1.00 50.58 404 ARG A CA 1
ATOM 2636 C C . ARG A 1 357 ? 22.284 15.360 26.003 1.00 37.98 404 ARG A C 1
ATOM 2637 O O . ARG A 1 357 ? 22.345 14.191 26.391 1.00 43.89 404 ARG A O 1
ATOM 2645 N N . ASN A 1 358 ? 21.515 15.749 24.987 1.00 39.97 405 ASN A N 1
ATOM 2646 C CA . ASN A 1 358 ? 20.761 14.794 24.182 1.00 30.82 405 ASN A CA 1
ATOM 2647 C C . ASN A 1 358 ? 21.685 13.995 23.263 1.00 30.02 405 ASN A C 1
ATOM 2648 O O . ASN A 1 358 ? 22.251 14.546 22.319 1.00 39.37 405 ASN A O 1
ATOM 2653 N N . PRO A 1 359 ? 21.838 12.688 23.533 1.00 31.67 406 PRO A N 1
ATOM 2654 C CA . PRO A 1 359 ? 22.723 11.851 22.711 1.00 37.57 406 PRO A CA 1
ATOM 2655 C C . PRO A 1 359 ? 22.186 11.689 21.292 1.00 38.59 406 PRO A C 1
ATOM 2656 O O . PRO A 1 359 ? 20.984 11.837 21.068 1.00 42.31 406 PRO A O 1
ATOM 2660 N N . ALA A 1 360 ? 23.071 11.400 20.344 1.00 32.97 407 ALA A N 1
ATOM 2661 C CA . ALA A 1 360 ? 22.664 11.243 18.951 1.00 37.65 407 ALA A CA 1
ATOM 2662 C C . ALA A 1 360 ? 21.797 10.001 18.776 1.00 35.97 407 ALA A C 1
ATOM 2663 O O . ALA A 1 360 ? 20.869 9.987 17.962 1.00 33.87 407 ALA A O 1
ATOM 2665 N N . LEU A 1 361 ? 22.109 8.965 19.549 1.00 31.06 408 LEU A N 1
ATOM 2666 C CA . LEU A 1 361 ? 21.431 7.680 19.429 1.00 40.33 408 LEU A CA 1
ATOM 2667 C C . LEU A 1 361 ? 20.729 7.310 20.735 1.00 42.27 408 LEU A C 1
ATOM 2668 O O . LEU A 1 361 ? 21.148 7.743 21.813 1.00 40.65 408 LEU A O 1
ATOM 2673 N N . THR A 1 362 ? 19.659 6.521 20.636 1.00 39.34 409 THR A N 1
ATOM 2674 C CA . THR A 1 362 ? 19.025 5.935 21.817 1.00 40.18 409 THR A CA 1
ATOM 2675 C C . THR A 1 362 ? 18.920 4.424 21.651 1.00 41.46 409 THR A C 1
ATOM 2676 O O . THR A 1 362 ? 18.707 3.929 20.539 1.00 36.34 409 THR A O 1
ATOM 2680 N N . SER A 1 363 ? 19.077 3.689 22.748 1.00 39.58 410 SER A N 1
ATOM 2681 C CA . SER A 1 363 ? 18.826 2.255 22.714 1.00 53.13 410 SER A CA 1
ATOM 2682 C C . SER A 1 363 ? 17.322 2.027 22.706 1.00 55.51 410 SER A C 1
ATOM 2683 O O . SER A 1 363 ? 16.541 2.973 22.858 1.00 54.17 410 SER A O 1
ATOM 2686 N N . LEU A 1 364 ? 16.915 0.778 22.511 1.00 52.33 411 LEU A N 1
ATOM 2687 C CA . LEU A 1 364 ? 15.499 0.457 22.403 1.00 43.95 411 LEU A CA 1
ATOM 2688 C C . LEU A 1 364 ? 15.113 -0.628 23.410 1.00 46.24 411 LEU A C 1
ATOM 2689 O O . LEU A 1 364 ? 15.980 -1.324 23.946 1.00 53.91 411 LEU A O 1
ATOM 2694 N N . HIS A 1 365 ? 13.816 -0.751 23.681 1.00 43.96 412 HIS A N 1
ATOM 2695 C CA . HIS A 1 365 ? 13.300 -1.799 24.563 1.00 47.46 412 HIS A CA 1
ATOM 2696 C C . HIS A 1 365 ? 11.998 -2.339 23.975 1.00 56.02 412 HIS A C 1
ATOM 2697 O O . HIS A 1 365 ? 11.251 -1.591 23.338 1.00 50.37 412 HIS A O 1
ATOM 2704 N N . GLN A 1 366 ? 11.729 -3.628 24.169 1.00 60.98 413 GLN A N 1
ATOM 2705 C CA . GLN A 1 366 ? 10.499 -4.229 23.647 1.00 67.58 413 GLN A CA 1
ATOM 2706 C C . GLN A 1 366 ? 9.278 -3.623 24.336 1.00 65.89 413 GLN A C 1
ATOM 2707 O O . GLN A 1 366 ? 9.332 -3.283 25.519 1.00 56.74 413 GLN A O 1
ATOM 2713 N N . GLY A 1 367 ? 8.184 -3.474 23.595 1.00 79.98 414 GLY A N 1
ATOM 2714 C CA . GLY A 1 367 ? 6.959 -2.941 24.163 1.00 83.92 414 GLY A CA 1
ATOM 2715 C C . GLY A 1 367 ? 6.351 -3.847 25.217 1.00 90.42 414 GLY A C 1
ATOM 2716 O O . GLY A 1 367 ? 6.532 -5.063 25.184 1.00 93.17 414 GLY A O 1
ATOM 2717 N N . SER A 1 368 ? 5.626 -3.246 26.155 1.00 84.79 415 SER A N 1
ATOM 2718 C CA . SER A 1 368 ? 4.970 -3.990 27.222 1.00 83.64 415 SER A CA 1
ATOM 2719 C C . SER A 1 368 ? 3.731 -4.728 26.722 1.00 91.82 415 SER A C 1
ATOM 2720 O O . SER A 1 368 ? 3.409 -5.813 27.208 1.00 92.56 415 SER A O 1
ATOM 2723 N N . GLY A 1 369 ? 3.044 -4.143 25.746 1.00 97.53 416 GLY A N 1
ATOM 2724 C CA . GLY A 1 369 ? 1.814 -4.722 25.235 1.00 98.48 416 GLY A CA 1
ATOM 2725 C C . GLY A 1 369 ? 2.030 -5.918 24.331 1.00 99.11 416 GLY A C 1
ATOM 2726 O O . GLY A 1 369 ? 3.108 -6.516 24.317 1.00 96.55 416 GLY A O 1
ATOM 2727 N N . MET A 1 370 ? 0.994 -6.275 23.578 1.00 100.36 417 MET A N 1
ATOM 2728 C CA . MET A 1 370 ? 1.077 -7.389 22.645 1.00 101.17 417 MET A CA 1
ATOM 2729 C C . MET A 1 370 ? 1.851 -6.987 21.393 1.00 99.28 417 MET A C 1
ATOM 2730 O O . MET A 1 370 ? 1.276 -6.849 20.310 1.00 104.85 417 MET A O 1
ATOM 2732 N N . THR A 1 371 ? 3.159 -6.799 21.556 1.00 89.46 418 THR A N 1
ATOM 2733 C CA . THR A 1 371 ? 4.047 -6.435 20.453 1.00 77.32 418 THR A CA 1
ATOM 2734 C C . THR A 1 371 ? 5.460 -6.971 20.675 1.00 77.36 418 THR A C 1
ATOM 2735 O O . THR A 1 371 ? 5.884 -7.166 21.814 1.00 78.95 418 THR A O 1
ATOM 2739 N N . GLU A 1 372 ? 6.173 -7.222 19.580 1.00 78.50 419 GLU A N 1
ATOM 2740 C CA . GLU A 1 372 ? 7.578 -7.614 19.645 1.00 78.52 419 GLU A CA 1
ATOM 2741 C C . GLU A 1 372 ? 8.440 -6.513 19.034 1.00 73.93 419 GLU A C 1
ATOM 2742 O O . GLU A 1 372 ? 9.618 -6.718 18.730 1.00 69.40 419 GLU A O 1
ATOM 2744 N N . GLN A 1 373 ? 7.834 -5.342 18.863 1.00 67.84 420 GLN A N 1
ATOM 2745 C CA . GLN A 1 373 ? 8.506 -4.197 18.263 1.00 69.32 420 GLN A CA 1
ATOM 2746 C C . GLN A 1 373 ? 9.193 -3.335 19.314 1.00 68.50 420 GLN A C 1
ATOM 2747 O O . GLN A 1 373 ? 8.683 -3.175 20.425 1.00 66.55 420 GLN A O 1
ATOM 2753 N N . PRO A 1 374 ? 10.358 -2.774 18.961 1.00 66.43 421 PRO A N 1
ATOM 2754 C CA . PRO A 1 374 ? 11.119 -1.931 19.887 1.00 59.22 421 PRO A CA 1
ATOM 2755 C C . PRO A 1 374 ? 10.448 -0.582 20.133 1.00 56.50 421 PRO A C 1
ATOM 2756 O O . PRO A 1 374 ? 9.683 -0.098 19.295 1.00 50.77 421 PRO A O 1
ATOM 2760 N N . PHE A 1 375 ? 10.726 0.002 21.293 1.00 65.00 422 PHE A N 1
ATOM 2761 C CA . PHE A 1 375 ? 10.286 1.354 21.604 1.00 41.28 422 PHE A CA 1
ATOM 2762 C C . PHE A 1 375 ? 11.520 2.147 22.015 1.00 39.51 422 PHE A C 1
ATOM 2763 O O . PHE A 1 375 ? 12.407 1.610 22.685 1.00 49.36 422 PHE A O 1
ATOM 2771 N N . VAL A 1 376 ? 11.592 3.412 21.605 1.00 34.90 423 VAL A N 1
ATOM 2772 C CA . VAL A 1 376 ? 12.735 4.250 21.968 1.00 33.39 423 VAL A CA 1
ATOM 2773 C C . VAL A 1 376 ? 12.813 4.458 23.481 1.00 34.57 423 VAL A C 1
ATOM 2774 O O . VAL A 1 376 ? 11.804 4.774 24.121 1.00 51.33 423 VAL A O 1
ATOM 2778 N N . ASP A 1 377 ? 13.997 4.250 24.054 1.00 35.19 424 ASP A N 1
ATOM 2779 C CA . ASP A 1 377 ? 14.194 4.498 25.478 1.00 36.38 424 ASP A CA 1
ATOM 2780 C C . ASP A 1 377 ? 14.012 5.984 25.760 1.00 46.53 424 ASP A C 1
ATOM 2781 O O . ASP A 1 377 ? 13.369 6.374 26.734 1.00 39.74 424 ASP A O 1
ATOM 2786 N N . LEU A 1 378 ? 14.581 6.806 24.886 1.00 38.28 425 LEU A N 1
ATOM 2787 C CA . LEU A 1 378 ? 14.503 8.254 25.021 1.00 36.13 425 LEU A CA 1
ATOM 2788 C C . LEU A 1 378 ? 13.310 8.802 24.239 1.00 34.92 425 LEU A C 1
ATOM 2789 O O . LEU A 1 378 ? 13.155 8.528 23.046 1.00 36.05 425 LEU A O 1
ATOM 2794 N N . PRO A 1 379 ? 12.451 9.571 24.924 1.00 35.94 426 PRO A N 1
ATOM 2795 C CA . PRO A 1 379 ? 11.231 10.136 24.333 1.00 36.34 426 PRO A CA 1
ATOM 2796 C C . PRO A 1 379 ? 11.522 10.961 23.082 1.00 30.67 426 PRO A C 1
ATOM 2797 O O . PRO A 1 379 ? 12.559 11.629 23.023 1.00 31.90 426 PRO A O 1
ATOM 2801 N N . GLN A 1 380 ? 10.620 10.890 22.103 1.00 28.14 427 GLN A N 1
ATOM 2802 C CA . GLN A 1 380 ? 10.682 11.690 20.875 1.00 37.79 427 GLN A CA 1
ATOM 2803 C C . GLN A 1 380 ? 11.812 11.313 19.913 1.00 35.24 427 GLN A C 1
ATOM 2804 O O . GLN A 1 380 ? 11.918 11.879 18.824 1.00 35.80 427 GLN A O 1
ATOM 2810 N N . TYR A 1 381 ? 12.641 10.349 20.298 1.00 38.73 428 TYR A N 1
ATOM 2811 C CA . TYR A 1 381 ? 13.624 9.809 19.365 1.00 34.29 428 TYR A CA 1
ATOM 2812 C C . TYR A 1 381 ? 12.925 8.986 18.280 1.00 31.21 428 TYR A C 1
ATOM 2813 O O . TYR A 1 381 ? 11.787 8.540 18.465 1.00 30.35 428 TYR A O 1
ATOM 2822 N N . GLN A 1 382 ? 13.593 8.801 17.145 1.00 35.16 429 GLN A N 1
ATOM 2823 C CA . GLN A 1 382 ? 12.971 8.142 15.999 1.00 37.47 429 GLN A CA 1
ATOM 2824 C C . GLN A 1 382 ? 13.823 6.990 15.482 1.00 37.94 429 GLN A C 1
ATOM 2825 O O . GLN A 1 382 ? 15.055 7.056 15.521 1.00 38.34 429 GLN A O 1
ATOM 2831 N N . TYR A 1 383 ? 13.172 5.930 15.006 1.00 35.41 430 TYR A N 1
ATOM 2832 C CA . TYR A 1 383 ? 13.894 4.898 14.260 1.00 44.49 430 TYR A CA 1
ATOM 2833 C C . TYR A 1 383 ? 13.334 4.731 12.845 1.00 37.29 430 TYR A C 1
ATOM 2834 O O . TYR A 1 383 ? 12.282 5.289 12.520 1.00 39.82 430 TYR A O 1
ATOM 2843 N N . LEU A 1 384 ? 14.045 3.980 12.007 1.00 39.49 431 LEU A N 1
ATOM 2844 C CA . LEU A 1 384 ? 13.797 4.001 10.567 1.00 28.89 431 LEU A CA 1
ATOM 2845 C C . LEU A 1 384 ? 13.016 2.796 10.043 1.00 35.77 431 LEU A C 1
ATOM 2846 O O . LEU A 1 384 ? 12.292 2.909 9.049 1.00 39.64 431 LEU A O 1
ATOM 2851 N N . SER A 1 385 ? 13.158 1.651 10.706 1.00 35.56 432 SER A N 1
ATOM 2852 C CA . SER A 1 385 ? 12.573 0.410 10.210 1.00 35.11 432 SER A CA 1
ATOM 2853 C C . SER A 1 385 ? 11.731 -0.296 11.270 1.00 42.38 432 SER A C 1
ATOM 2854 O O . SER A 1 385 ? 12.021 -0.200 12.460 1.00 45.68 432 SER A O 1
ATOM 2857 N N . THR A 1 386 ? 10.688 -1.002 10.836 1.00 49.16 433 THR A N 1
ATOM 2858 C CA . THR A 1 386 ? 9.981 -1.917 11.727 1.00 56.32 433 THR A CA 1
ATOM 2859 C C . THR A 1 386 ? 10.894 -3.109 11.968 1.00 50.45 433 THR A C 1
ATOM 2860 O O . THR A 1 386 ? 11.738 -3.415 11.124 1.00 45.04 433 THR A O 1
ATOM 2864 N N . TYR A 1 387 ? 10.744 -3.777 13.108 1.00 47.99 434 TYR A N 1
ATOM 2865 C CA . TYR A 1 387 ? 11.595 -4.925 13.407 1.00 55.31 434 TYR A CA 1
ATOM 2866 C C . TYR A 1 387 ? 10.950 -6.230 12.949 1.00 60.83 434 TYR A C 1
ATOM 2867 O O . TYR A 1 387 ? 9.869 -6.600 13.418 1.00 50.68 434 TYR A O 1
ATOM 2876 N N . PHE A 1 388 ? 11.619 -6.923 12.033 1.00 48.57 435 PHE A N 1
ATOM 2877 C CA . PHE A 1 388 ? 11.105 -8.184 11.513 1.00 55.64 435 PHE A CA 1
ATOM 2878 C C . PHE A 1 388 ? 11.537 -9.369 12.374 1.00 54.97 435 PHE A C 1
ATOM 2879 O O . PHE A 1 388 ? 12.579 -9.989 12.136 1.00 73.57 435 PHE A O 1
ATOM 2887 N N . GLY A 1 389 ? 10.712 -9.675 13.372 1.00 73.02 436 GLY A N 1
ATOM 2888 C CA . GLY A 1 389 ? 10.986 -10.735 14.326 1.00 76.11 436 GLY A CA 1
ATOM 2889 C C . GLY A 1 389 ? 10.555 -10.292 15.712 1.00 79.17 436 GLY A C 1
ATOM 2890 O O . GLY A 1 389 ? 9.593 -9.533 15.851 1.00 60.91 436 GLY A O 1
ATOM 2891 N N . SER A 1 390 ? 11.261 -10.759 16.739 1.00 76.03 437 SER A N 1
ATOM 2892 C CA . SER A 1 390 ? 10.993 -10.330 18.111 1.00 70.99 437 SER A CA 1
ATOM 2893 C C . SER A 1 390 ? 12.178 -9.566 18.702 1.00 72.67 437 SER A C 1
ATOM 2894 O O . SER A 1 390 ? 13.261 -10.127 18.876 1.00 61.16 437 SER A O 1
ATOM 2897 N N . PHE A 1 391 ? 11.967 -8.289 19.015 1.00 60.05 438 PHE A N 1
ATOM 2898 C CA . PHE A 1 391 ? 13.035 -7.458 19.563 1.00 57.15 438 PHE A CA 1
ATOM 2899 C C . PHE A 1 391 ? 13.304 -7.730 21.040 1.00 58.40 438 PHE A C 1
ATOM 2900 O O . PHE A 1 391 ? 12.381 -7.920 21.833 1.00 61.88 438 PHE A O 1
ATOM 2908 N N . ALA A 1 392 ? 14.586 -7.735 21.390 1.00 59.92 439 ALA A N 1
ATOM 2909 C CA . ALA A 1 392 ? 15.030 -7.764 22.776 1.00 61.83 439 ALA A CA 1
ATOM 2910 C C . ALA A 1 392 ? 16.327 -6.972 22.879 1.00 62.31 439 ALA A C 1
ATOM 2911 O O . ALA A 1 392 ? 17.261 -7.198 22.109 1.00 58.63 439 ALA A O 1
ATOM 2913 N N . HIS A 1 393 ? 16.381 -6.045 23.828 1.00 66.93 440 HIS A N 1
ATOM 2914 C CA . HIS A 1 393 ? 17.529 -5.153 23.960 1.00 69.30 440 HIS A CA 1
ATOM 2915 C C . HIS A 1 393 ? 18.786 -5.899 24.390 1.00 79.89 440 HIS A C 1
ATOM 2916 O O . HIS A 1 393 ? 19.901 -5.454 24.119 1.00 76.47 440 HIS A O 1
ATOM 2923 N N . ASP A 1 394 ? 18.599 -7.031 25.063 1.00 81.98 441 ASP A N 1
ATOM 2924 C CA . ASP A 1 394 ? 19.719 -7.792 25.606 1.00 89.13 441 ASP A CA 1
ATOM 2925 C C . ASP A 1 394 ? 20.235 -8.867 24.650 1.00 93.69 441 ASP A C 1
ATOM 2926 O O . ASP A 1 394 ? 21.296 -9.448 24.880 1.00 100.08 441 ASP A O 1
ATOM 2931 N N . THR A 1 395 ? 19.490 -9.124 23.578 1.00 83.54 442 THR A N 1
ATOM 2932 C CA . THR A 1 395 ? 19.878 -10.143 22.606 1.00 77.80 442 THR A CA 1
ATOM 2933 C C . THR A 1 395 ? 20.175 -9.546 21.229 1.00 77.88 442 THR A C 1
ATOM 2934 O O . THR A 1 395 ? 19.470 -8.644 20.773 1.00 68.45 442 THR A O 1
ATOM 2938 N N . PRO A 1 396 ? 21.225 -10.056 20.563 1.00 82.77 443 PRO A N 1
ATOM 2939 C CA . PRO A 1 396 ? 21.559 -9.631 19.200 1.00 71.62 443 PRO A CA 1
ATOM 2940 C C . PRO A 1 396 ? 20.457 -10.036 18.227 1.00 70.22 443 PRO A C 1
ATOM 2941 O O . PRO A 1 396 ? 19.796 -11.049 18.457 1.00 69.99 443 PRO A O 1
ATOM 2945 N N . PRO A 1 397 ? 20.263 -9.263 17.146 1.00 60.17 444 PRO A N 1
ATOM 2946 C CA . PRO A 1 397 ? 21.015 -8.047 16.826 1.00 61.68 444 PRO A CA 1
ATOM 2947 C C . PRO A 1 397 ? 20.352 -6.795 17.387 1.00 60.66 444 PRO A C 1
ATOM 2948 O O . PRO A 1 397 ? 20.864 -5.694 17.169 1.00 57.64 444 PRO A O 1
ATOM 2952 N N . GLY A 1 398 ? 19.238 -6.957 18.098 1.00 64.13 445 GLY A N 1
ATOM 2953 C CA . GLY A 1 398 ? 18.527 -5.824 18.668 1.00 51.20 445 GLY A CA 1
ATOM 2954 C C . GLY A 1 398 ? 19.353 -5.055 19.680 1.00 62.91 445 GLY A C 1
ATOM 2955 O O . GLY A 1 398 ? 19.104 -3.873 19.938 1.00 53.76 445 GLY A O 1
ATOM 2956 N N . SER A 1 399 ? 20.348 -5.731 20.245 1.00 55.34 446 SER A N 1
ATOM 2957 C CA . SER A 1 399 ? 21.220 -5.143 21.255 1.00 58.21 446 SER A CA 1
ATOM 2958 C C . SER A 1 399 ? 22.088 -4.017 20.699 1.00 54.53 446 SER A C 1
ATOM 2959 O O . SER A 1 399 ? 22.501 -3.124 21.436 1.00 52.58 446 SER A O 1
ATOM 2962 N N . THR A 1 400 ? 22.355 -4.062 19.397 1.00 51.66 447 THR A N 1
ATOM 2963 C CA . THR A 1 400 ? 23.193 -3.061 18.742 1.00 45.19 447 THR A CA 1
ATOM 2964 C C . THR A 1 400 ? 22.370 -2.158 17.824 1.00 49.78 447 THR A C 1
ATOM 2965 O O . THR A 1 400 ? 22.922 -1.339 17.082 1.00 47.90 447 THR A O 1
ATOM 2969 N N . LEU A 1 401 ? 21.051 -2.322 17.874 1.00 49.87 448 LEU A N 1
ATOM 2970 C CA . LEU A 1 401 ? 20.135 -1.474 17.112 1.00 48.55 448 LEU A CA 1
ATOM 2971 C C . LEU A 1 401 ? 19.860 -0.178 17.879 1.00 48.26 448 LEU A C 1
ATOM 2972 O O . LEU A 1 401 ? 19.681 -0.201 19.099 1.00 38.91 448 LEU A O 1
ATOM 2977 N N . ARG A 1 402 ? 19.834 0.950 17.171 1.00 39.24 449 ARG A N 1
ATOM 2978 C CA . ARG A 1 402 ? 19.671 2.248 17.824 1.00 41.56 449 ARG A CA 1
ATOM 2979 C C . ARG A 1 402 ? 18.636 3.143 17.140 1.00 38.11 449 ARG A C 1
ATOM 2980 O O . ARG A 1 402 ? 18.454 3.075 15.920 1.00 39.81 449 ARG A O 1
ATOM 2988 N N . GLY A 1 403 ? 17.956 3.967 17.936 1.00 40.30 450 GLY A N 1
ATOM 2989 C CA . GLY A 1 403 ? 17.066 4.988 17.406 1.00 32.61 450 GLY A CA 1
ATOM 2990 C C . GLY A 1 403 ? 17.813 6.303 17.273 1.00 39.01 450 GLY A C 1
ATOM 2991 O O . GLY A 1 403 ? 18.967 6.401 17.699 1.00 34.32 450 GLY A O 1
ATOM 2992 N N . LEU A 1 404 ? 17.165 7.316 16.701 1.00 30.00 451 LEU A N 1
ATOM 2993 C CA . LEU A 1 404 ? 17.851 8.561 16.356 1.00 30.83 451 LEU A CA 1
ATOM 2994 C C . LEU A 1 404 ? 17.238 9.804 17.009 1.00 29.96 451 LEU A C 1
ATOM 2995 O O . LEU A 1 404 ? 16.018 9.893 17.178 1.00 33.10 451 LEU A O 1
ATOM 3000 N N . ARG A 1 405 ? 18.091 10.762 17.371 1.00 33.37 452 ARG A N 1
ATOM 3001 C CA . ARG A 1 405 ? 17.637 12.065 17.855 1.00 33.36 452 ARG A CA 1
ATOM 3002 C C . ARG A 1 405 ? 16.912 12.774 16.709 1.00 22.18 452 ARG A C 1
ATOM 3003 O O . ARG A 1 405 ? 17.370 12.719 15.565 1.00 34.05 452 ARG A O 1
ATOM 3011 N N . PRO A 1 406 ? 15.772 13.430 17.006 1.00 33.02 453 PRO A N 1
ATOM 3012 C CA . PRO A 1 406 ? 14.867 13.978 15.985 1.00 34.85 453 PRO A CA 1
ATOM 3013 C C . PRO A 1 406 ? 15.529 14.889 14.947 1.00 24.97 453 PRO A C 1
ATOM 3014 O O . PRO A 1 406 ? 15.017 14.972 13.829 1.00 28.35 453 PRO A O 1
ATOM 3018 N N . ASP A 1 407 ? 16.619 15.565 15.301 1.00 24.03 454 ASP A N 1
ATOM 3019 C CA . ASP A 1 407 ? 17.305 16.436 14.346 1.00 27.48 454 ASP A CA 1
ATOM 3020 C C . ASP A 1 407 ? 17.978 15.654 13.214 1.00 30.12 454 ASP A C 1
ATOM 3021 O O . ASP A 1 407 ? 18.279 16.211 12.156 1.00 32.72 454 ASP A O 1
ATOM 3026 N N . HIS A 1 408 ? 18.206 14.363 13.442 1.00 28.59 455 HIS A N 1
ATOM 3027 C CA . HIS A 1 408 ? 18.892 13.516 12.470 1.00 23.12 455 HIS A CA 1
ATOM 3028 C C . HIS A 1 408 ? 18.007 13.061 11.310 1.00 25.85 455 HIS A C 1
ATOM 3029 O O . HIS A 1 408 ? 18.525 12.639 10.268 1.00 35.43 455 HIS A O 1
ATOM 3036 N N . VAL A 1 409 ? 16.686 13.127 11.482 1.00 24.54 456 VAL A N 1
ATOM 3037 C CA . VAL A 1 409 ? 15.785 12.549 10.481 1.00 32.88 456 VAL A CA 1
ATOM 3038 C C . VAL A 1 409 ? 14.847 13.538 9.786 1.00 40.45 456 VAL A C 1
ATOM 3039 O O . VAL A 1 409 ? 14.505 14.596 10.328 1.00 31.16 456 VAL A O 1
ATOM 3043 N N . LEU A 1 410 ? 14.448 13.166 8.573 1.00 29.50 457 LEU A N 1
ATOM 3044 C CA . LEU A 1 410 ? 13.457 13.894 7.797 1.00 35.61 457 LEU A CA 1
ATOM 3045 C C . LEU A 1 410 ? 12.375 12.889 7.452 1.00 32.68 457 LEU A C 1
ATOM 3046 O O . LEU A 1 410 ? 12.593 11.684 7.587 1.00 32.26 457 LEU A O 1
ATOM 3051 N N . PRO A 1 411 ? 11.202 13.367 7.012 1.00 29.14 458 PRO A N 1
ATOM 3052 C CA . PRO A 1 411 ? 10.201 12.399 6.548 1.00 31.09 458 PRO A CA 1
ATOM 3053 C C . PRO A 1 411 ? 10.693 11.684 5.295 1.00 31.34 458 PRO A C 1
ATOM 3054 O O . PRO A 1 411 ? 11.337 12.315 4.448 1.00 35.68 458 PRO A O 1
ATOM 3058 N N . GLY A 1 412 ? 10.411 10.389 5.185 1.00 38.03 459 GLY A N 1
ATOM 3059 C CA . GLY A 1 412 ? 10.750 9.641 3.987 1.00 37.04 459 GLY A CA 1
ATOM 3060 C C . GLY A 1 412 ? 9.511 9.412 3.144 1.00 40.92 459 GLY A C 1
ATOM 3061 O O . GLY A 1 412 ? 8.471 10.028 3.391 1.00 31.77 459 GLY A O 1
ATOM 3062 N N . ARG A 1 413 ? 9.617 8.544 2.142 1.00 32.95 460 ARG A N 1
ATOM 3063 C CA . ARG A 1 413 ? 8.451 8.168 1.350 1.00 44.78 460 ARG A CA 1
ATOM 3064 C C . ARG A 1 413 ? 8.386 6.659 1.163 1.00 34.90 460 ARG A C 1
ATOM 3065 O O . ARG A 1 413 ? 9.420 5.993 1.049 1.00 37.05 460 ARG A O 1
ATOM 3073 N N . TYR A 1 414 ? 7.169 6.126 1.131 1.00 38.51 461 TYR A N 1
ATOM 3074 C CA . TYR A 1 414 ? 6.962 4.687 1.025 1.00 35.24 461 TYR A CA 1
ATOM 3075 C C . TYR A 1 414 ? 6.903 4.222 -0.431 1.00 37.89 461 TYR A C 1
ATOM 3076 O O . TYR A 1 414 ? 6.256 4.857 -1.271 1.00 40.91 461 TYR A O 1
ATOM 3085 N N . GLU A 1 415 ? 7.584 3.120 -0.728 1.00 38.31 462 GLU A N 1
ATOM 3086 C CA . GLU A 1 415 ? 7.338 2.392 -1.965 1.00 41.15 462 GLU A CA 1
ATOM 3087 C C . GLU A 1 415 ? 6.813 1.027 -1.564 1.00 46.02 462 GLU A C 1
ATOM 3088 O O . GLU A 1 415 ? 7.566 0.187 -1.058 1.00 41.65 462 GLU A O 1
ATOM 3094 N N . MET A 1 416 ? 5.517 0.810 -1.767 1.00 43.75 463 MET A N 1
ATOM 3095 C CA . MET A 1 416 ? 4.889 -0.401 -1.254 1.00 50.38 463 MET A CA 1
ATOM 3096 C C . MET A 1 416 ? 5.076 -1.600 -2.171 1.00 51.49 463 MET A C 1
ATOM 3097 O O . MET A 1 416 ? 4.933 -1.496 -3.391 1.00 46.42 463 MET A O 1
ATOM 3102 N N . HIS A 1 417 ? 5.406 -2.736 -1.567 1.00 46.39 464 HIS A N 1
ATOM 3103 C CA . HIS A 1 417 ? 5.534 -3.990 -2.293 1.00 47.82 464 HIS A CA 1
ATOM 3104 C C . HIS A 1 417 ? 4.664 -5.029 -1.605 1.00 62.58 464 HIS A C 1
ATOM 3105 O O . HIS A 1 417 ? 4.515 -5.004 -0.381 1.00 49.82 464 HIS A O 1
ATOM 3112 N N . GLY A 1 418 ? 4.077 -5.931 -2.387 1.00 61.73 465 GLY A N 1
ATOM 3113 C CA . GLY A 1 418 ? 3.223 -6.970 -1.834 1.00 62.48 465 GLY A CA 1
ATOM 3114 C C . GLY A 1 418 ? 1.952 -7.218 -2.625 1.00 68.63 465 GLY A C 1
ATOM 3115 O O . GLY A 1 418 ? 1.396 -6.301 -3.235 1.00 57.62 465 GLY A O 1
ATOM 3116 N N . ASP A 1 419 ? 1.492 -8.466 -2.611 1.00 83.69 466 ASP A N 1
ATOM 3117 C CA . ASP A 1 419 ? 0.272 -8.850 -3.306 1.00 80.87 466 ASP A CA 1
ATOM 3118 C C . ASP A 1 419 ? -0.837 -9.035 -2.279 1.00 88.87 466 ASP A C 1
ATOM 3119 O O . ASP A 1 419 ? -2.019 -9.095 -2.622 1.00 88.69 466 ASP A O 1
ATOM 3124 N N . THR A 1 420 ? -0.434 -9.138 -1.013 1.00 65.84 467 THR A N 1
ATOM 3125 C CA . THR A 1 420 ? -1.363 -9.204 0.111 1.00 75.22 467 THR A CA 1
ATOM 3126 C C . THR A 1 420 ? -0.894 -8.257 1.219 1.00 75.40 467 THR A C 1
ATOM 3127 O O . THR A 1 420 ? 0.302 -8.171 1.498 1.00 68.05 467 THR A O 1
ATOM 3131 N N . ILE A 1 421 ? -1.841 -7.551 1.837 1.00 65.34 468 ILE A N 1
ATOM 3132 C CA . ILE A 1 421 ? -1.556 -6.630 2.938 1.00 74.56 468 ILE A CA 1
ATOM 3133 C C . ILE A 1 421 ? -0.712 -7.268 4.042 1.00 77.96 468 ILE A C 1
ATOM 3134 O O . ILE A 1 421 ? 0.291 -6.698 4.483 1.00 74.16 468 ILE A O 1
ATOM 3139 N N . SER A 1 422 ? -1.130 -8.456 4.474 1.00 64.62 469 SER A N 1
ATOM 3140 C CA . SER A 1 422 ? -0.517 -9.151 5.605 1.00 103.37 469 SER A CA 1
ATOM 3141 C C . SER A 1 422 ? 0.974 -9.410 5.405 1.00 63.88 469 SER A C 1
ATOM 3142 O O . SER A 1 422 ? 1.716 -9.553 6.372 1.00 65.37 469 SER A O 1
ATOM 3145 N N . THR A 1 423 ? 1.409 -9.471 4.151 1.00 63.26 470 THR A N 1
ATOM 3146 C CA . THR A 1 423 ? 2.830 -9.619 3.854 1.00 64.99 470 THR A CA 1
ATOM 3147 C C . THR A 1 423 ? 3.404 -8.331 3.272 1.00 57.69 470 THR A C 1
ATOM 3148 O O . THR A 1 423 ? 4.615 -8.150 3.237 1.00 63.59 470 THR A O 1
ATOM 3152 N N . ALA A 1 424 ? 2.525 -7.437 2.825 1.00 61.89 471 ALA A N 1
ATOM 3153 C CA . ALA A 1 424 ? 2.936 -6.174 2.205 1.00 58.63 471 ALA A CA 1
ATOM 3154 C C . ALA A 1 424 ? 3.876 -5.348 3.080 1.00 58.63 471 ALA A C 1
ATOM 3155 O O . ALA A 1 424 ? 3.677 -5.235 4.293 1.00 54.83 471 ALA A O 1
ATOM 3157 N N . VAL A 1 425 ? 4.899 -4.775 2.450 1.00 54.93 472 VAL A N 1
ATOM 3158 C CA . VAL A 1 425 ? 5.870 -3.933 3.147 1.00 46.11 472 VAL A CA 1
ATOM 3159 C C . VAL A 1 425 ? 6.072 -2.603 2.425 1.00 51.50 472 VAL A C 1
ATOM 3160 O O . VAL A 1 425 ? 5.878 -2.505 1.208 1.00 49.27 472 VAL A O 1
ATOM 3164 N N . TYR A 1 426 ? 6.455 -1.583 3.186 1.00 46.85 473 TYR A N 1
ATOM 3165 C CA . TYR A 1 426 ? 6.872 -0.308 2.624 1.00 45.00 473 TYR A CA 1
ATOM 3166 C C . TYR A 1 426 ? 8.397 -0.290 2.564 1.00 44.23 473 TYR A C 1
ATOM 3167 O O . TYR A 1 426 ? 9.062 -0.711 3.516 1.00 40.70 473 TYR A O 1
ATOM 3176 N N . VAL A 1 427 ? 8.952 0.177 1.449 1.00 45.29 474 VAL A N 1
ATOM 3177 C CA . VAL A 1 427 ? 10.384 0.454 1.387 1.00 39.94 474 VAL A CA 1
ATOM 3178 C C . VAL A 1 427 ? 10.558 1.971 1.415 1.00 37.96 474 VAL A C 1
ATOM 3179 O O . VAL A 1 427 ? 10.086 2.674 0.518 1.00 42.38 474 VAL A O 1
ATOM 3183 N N . THR A 1 428 ? 11.218 2.475 2.454 1.00 39.90 475 THR A N 1
ATOM 3184 C CA . THR A 1 428 ? 11.365 3.918 2.631 1.00 34.87 475 THR A CA 1
ATOM 3185 C C . THR A 1 428 ? 12.496 4.478 1.772 1.00 40.16 475 THR A C 1
ATOM 3186 O O . THR A 1 428 ? 13.635 4.003 1.836 1.00 34.37 475 THR A O 1
ATOM 3190 N N . ARG A 1 429 ? 12.172 5.484 0.965 1.00 37.53 476 ARG A N 1
ATOM 3191 C CA . ARG A 1 429 ? 13.166 6.153 0.137 1.00 29.66 476 ARG A CA 1
ATOM 3192 C C . ARG A 1 429 ? 13.217 7.612 0.568 1.00 30.44 476 ARG A C 1
ATOM 3193 O O . ARG A 1 429 ? 12.299 8.087 1.240 1.00 30.10 476 ARG A O 1
ATOM 3201 N N . PRO A 1 430 ? 14.300 8.325 0.213 1.00 31.93 477 PRO A N 1
ATOM 3202 C CA . PRO A 1 430 ? 14.291 9.773 0.455 1.00 33.63 477 PRO A CA 1
ATOM 3203 C C . PRO A 1 430 ? 13.155 10.413 -0.337 1.00 33.19 477 PRO A C 1
ATOM 3204 O O . PRO A 1 430 ? 12.779 9.870 -1.381 1.00 29.39 477 PRO A O 1
ATOM 3208 N N . VAL A 1 431 ? 12.604 11.523 0.148 1.00 37.52 478 VAL A N 1
ATOM 3209 C CA . VAL A 1 431 ? 11.558 12.223 -0.595 1.00 39.62 478 VAL A CA 1
ATOM 3210 C C . VAL A 1 431 ? 12.100 12.684 -1.944 1.00 36.11 478 VAL A C 1
ATOM 3211 O O . VAL A 1 431 ? 13.230 13.173 -2.026 1.00 42.50 478 VAL A O 1
ATOM 3215 N N . ASP A 1 432 ? 11.306 12.523 -3.001 1.00 38.72 479 ASP A N 1
ATOM 3216 C CA . ASP A 1 432 ? 11.791 12.830 -4.347 1.00 39.51 479 ASP A CA 1
ATOM 3217 C C . ASP A 1 432 ? 11.313 14.173 -4.904 1.00 36.10 479 ASP A C 1
ATOM 3218 O O . ASP A 1 432 ? 11.036 14.295 -6.100 1.00 37.06 479 ASP A O 1
ATOM 3223 N N . VAL A 1 433 ? 11.230 15.181 -4.041 1.00 41.03 480 VAL A N 1
ATOM 3224 C CA . VAL A 1 433 ? 11.027 16.546 -4.512 1.00 52.60 480 VAL A CA 1
ATOM 3225 C C . VAL A 1 433 ? 12.338 17.028 -5.146 1.00 47.34 480 VAL A C 1
ATOM 3226 O O . VAL A 1 433 ? 13.419 16.771 -4.614 1.00 47.43 480 VAL A O 1
ATOM 3230 N N . PRO A 1 434 ? 12.241 17.709 -6.301 1.00 52.31 481 PRO A N 1
ATOM 3231 C CA . PRO A 1 434 ? 13.394 18.029 -7.157 1.00 59.01 481 PRO A CA 1
ATOM 3232 C C . PRO A 1 434 ? 14.498 18.859 -6.501 1.00 54.93 481 PRO A C 1
ATOM 3233 O O . PRO A 1 434 ? 15.665 18.676 -6.854 1.00 55.81 481 PRO A O 1
ATOM 3237 N N . PHE A 1 435 ? 14.148 19.750 -5.579 1.00 53.58 482 PHE A N 1
ATOM 3238 C CA . PHE A 1 435 ? 15.151 20.605 -4.953 1.00 56.87 482 PHE A CA 1
ATOM 3239 C C . PHE A 1 435 ? 15.070 20.533 -3.431 1.00 56.44 482 PHE A C 1
ATOM 3240 O O . PHE A 1 435 ? 14.689 21.507 -2.776 1.00 50.64 482 PHE A O 1
ATOM 3248 N N . PRO A 1 436 ? 15.451 19.378 -2.860 1.00 63.29 483 PRO A N 1
ATOM 3249 C CA . PRO A 1 436 ? 15.352 19.185 -1.410 1.00 66.26 483 PRO A CA 1
ATOM 3250 C C . PRO A 1 436 ? 16.351 20.070 -0.667 1.00 75.81 483 PRO A C 1
ATOM 3251 O O . PRO A 1 436 ? 17.467 20.273 -1.149 1.00 63.87 483 PRO A O 1
ATOM 3255 N N . GLU A 1 437 ? 15.949 20.601 0.484 1.00 102.77 484 GLU A N 1
ATOM 3256 C CA . GLU A 1 437 ? 16.839 21.431 1.289 1.00 110.86 484 GLU A CA 1
ATOM 3257 C C . GLU A 1 437 ? 17.847 20.565 2.027 1.00 104.52 484 GLU A C 1
ATOM 3258 O O . GLU A 1 437 ? 19.045 20.859 2.044 1.00 114.84 484 GLU A O 1
ATOM 3264 N N . ASP A 1 438 ? 17.354 19.497 2.642 1.00 67.88 485 ASP A N 1
ATOM 3265 C CA . ASP A 1 438 ? 18.227 18.530 3.287 1.00 56.48 485 ASP A CA 1
ATOM 3266 C C . ASP A 1 438 ? 18.216 17.205 2.539 1.00 47.04 485 ASP A C 1
ATOM 3267 O O . ASP A 1 438 ? 17.168 16.575 2.376 1.00 45.21 485 ASP A O 1
ATOM 3272 N N . GLU A 1 439 ? 19.392 16.792 2.082 1.00 29.33 486 GLU A N 1
ATOM 3273 C CA . GLU A 1 439 ? 19.537 15.532 1.369 1.00 28.14 486 GLU A CA 1
ATOM 3274 C C . GLU A 1 439 ? 19.586 14.377 2.367 1.00 30.98 486 GLU A C 1
ATOM 3275 O O . GLU A 1 439 ? 20.195 14.493 3.435 1.00 31.82 486 GLU A O 1
ATOM 3281 N N . ALA A 1 440 ? 18.932 13.271 2.029 1.00 33.45 487 ALA A N 1
ATOM 3282 C CA . ALA A 1 440 ? 18.852 12.138 2.942 1.00 33.14 487 ALA A CA 1
ATOM 3283 C C . ALA A 1 440 ? 19.461 10.890 2.322 1.00 33.33 487 ALA A C 1
ATOM 3284 O O . ALA A 1 440 ? 19.465 10.737 1.097 1.00 39.21 487 ALA A O 1
ATOM 3286 N N . PHE A 1 441 ? 19.965 9.995 3.169 1.00 34.79 488 PHE A N 1
ATOM 3287 C CA . PHE A 1 441 ? 20.451 8.701 2.702 1.00 36.01 488 PHE A CA 1
ATOM 3288 C C . PHE A 1 441 ? 19.306 7.881 2.127 1.00 40.35 488 PHE A C 1
ATOM 3289 O O . PHE A 1 441 ? 18.180 7.932 2.635 1.00 36.09 488 PHE A O 1
ATOM 3297 N N . ASP A 1 442 ? 19.592 7.124 1.073 1.00 34.25 489 ASP A N 1
ATOM 3298 C CA . ASP A 1 442 ? 18.688 6.072 0.643 1.00 34.19 489 ASP A CA 1
ATOM 3299 C C . ASP A 1 442 ? 19.142 4.801 1.344 1.00 45.25 489 ASP A C 1
ATOM 3300 O O . ASP A 1 442 ? 20.187 4.239 1.007 1.00 53.86 489 ASP A O 1
ATOM 3305 N N . LEU A 1 443 ? 18.371 4.366 2.335 1.00 37.38 490 LEU A N 1
ATOM 3306 C CA . LEU A 1 443 ? 18.738 3.197 3.122 1.00 45.27 490 LEU A CA 1
ATOM 3307 C C . LEU A 1 443 ? 17.781 2.036 2.882 1.00 48.00 490 LEU A C 1
ATOM 3308 O O . LEU A 1 443 ? 18.000 0.934 3.391 1.00 54.69 490 LEU A O 1
ATOM 3313 N N . LYS A 1 444 ? 16.734 2.289 2.096 1.00 34.82 491 LYS A N 1
ATOM 3314 C CA . LYS A 1 444 ? 15.703 1.288 1.811 1.00 40.72 491 LYS A CA 1
ATOM 3315 C C . LYS A 1 444 ? 15.175 0.667 3.100 1.00 48.39 491 LYS A C 1
ATOM 3316 O O . LYS A 1 444 ? 14.972 -0.546 3.184 1.00 39.48 491 LYS A O 1
ATOM 3322 N N . SER A 1 445 ? 14.968 1.518 4.102 1.00 40.80 492 SER A N 1
ATOM 3323 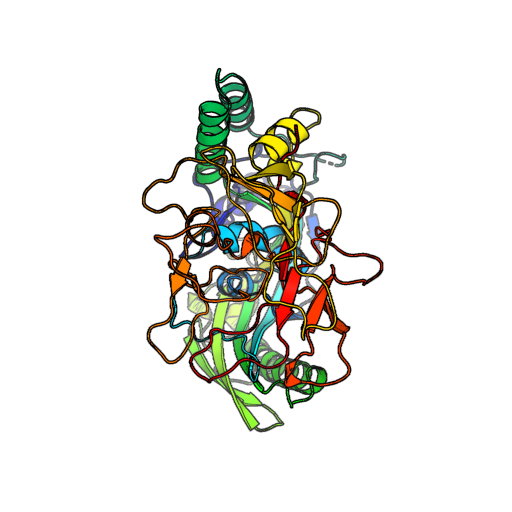C CA . SER A 1 445 ? 14.463 1.089 5.398 1.00 36.34 492 SER A CA 1
ATOM 3324 C C . SER A 1 445 ? 13.131 0.376 5.221 1.00 36.94 492 SER A C 1
ATOM 3325 O O . SER A 1 445 ? 12.235 0.880 4.538 1.00 45.84 492 SER A O 1
ATOM 3328 N N . LEU A 1 446 ? 13.004 -0.800 5.829 1.00 39.20 493 LEU A N 1
ATOM 3329 C CA . LEU A 1 446 ? 11.824 -1.626 5.607 1.00 41.14 493 LEU A CA 1
ATOM 3330 C C . LEU A 1 446 ? 10.761 -1.407 6.682 1.00 41.74 493 LEU A C 1
ATOM 3331 O O . LEU A 1 446 ? 11.053 -1.460 7.881 1.00 42.13 493 LEU A O 1
ATOM 3336 N N . VAL A 1 447 ? 9.529 -1.155 6.243 1.00 43.65 494 VAL A N 1
ATOM 3337 C CA . VAL A 1 447 ? 8.411 -0.924 7.155 1.00 42.68 494 VAL A CA 1
ATOM 3338 C C . VAL A 1 447 ? 7.233 -1.841 6.805 1.00 45.29 494 VAL A C 1
ATOM 3339 O O . VAL A 1 447 ? 6.730 -1.818 5.675 1.00 47.57 494 VAL A O 1
ATOM 3343 N N . ARG A 1 448 ? 6.805 -2.653 7.771 1.00 51.70 495 ARG A N 1
ATOM 3344 C CA . ARG A 1 448 ? 5.675 -3.566 7.579 1.00 61.71 495 ARG A CA 1
ATOM 3345 C C . ARG A 1 448 ? 4.366 -2.780 7.503 1.00 50.70 495 ARG A C 1
ATOM 3346 O O . ARG A 1 448 ? 4.092 -1.961 8.374 1.00 57.97 495 ARG A O 1
ATOM 3354 N N . VAL A 1 449 ? 3.565 -3.034 6.468 1.00 53.31 496 VAL A N 1
ATOM 3355 C CA . VAL A 1 449 ? 2.323 -2.288 6.235 1.00 53.96 496 VAL A CA 1
ATOM 3356 C C . VAL A 1 449 ? 1.254 -2.512 7.314 1.00 61.36 496 VAL A C 1
ATOM 3357 O O . VAL A 1 449 ? 0.680 -1.550 7.829 1.00 60.55 496 VAL A O 1
ATOM 3361 N N . LYS A 1 450 ? 0.985 -3.774 7.643 1.00 63.44 497 LYS A N 1
ATOM 3362 C CA . LYS A 1 450 ? 0.059 -4.105 8.726 1.00 71.18 497 LYS A CA 1
ATOM 3363 C C . LYS A 1 450 ? 0.744 -4.922 9.820 1.00 77.79 497 LYS A C 1
ATOM 3364 O O . LYS A 1 450 ? 1.228 -6.028 9.567 1.00 64.85 497 LYS A O 1
ATOM 3368 N N . LEU A 1 451 ? 0.780 -4.373 11.033 1.00 65.67 498 LEU A N 1
ATOM 3369 C CA . LEU A 1 451 ? 1.365 -5.068 12.181 1.00 71.53 498 LEU A CA 1
ATOM 3370 C C . LEU A 1 451 ? 0.310 -5.662 13.113 1.00 68.22 498 LEU A C 1
ATOM 3371 O O . LEU A 1 451 ? -0.697 -5.018 13.411 1.00 127.20 498 LEU A O 1
ATOM 3376 N N . PRO A 1 452 ? 0.535 -6.908 13.563 1.00 93.94 499 PRO A N 1
ATOM 3377 C CA . PRO A 1 452 ? -0.254 -7.492 14.651 1.00 102.97 499 PRO A CA 1
ATOM 3378 C C . PRO A 1 452 ? 0.519 -7.441 15.969 1.00 114.48 499 PRO A C 1
ATOM 3379 O O . PRO A 1 452 ? 1.699 -7.794 15.979 1.00 113.39 499 PRO A O 1
ATOM 3383 N N . GLY A 1 453 ? -0.099 -6.983 17.055 1.00 124.81 500 GLY A N 1
ATOM 3384 C CA . GLY A 1 453 ? -1.408 -6.355 17.040 1.00 126.78 500 GLY A CA 1
ATOM 3385 C C . GLY A 1 453 ? -1.289 -5.100 17.884 1.00 129.52 500 GLY A C 1
ATOM 3386 O O . GLY A 1 453 ? -0.284 -4.938 18.581 1.00 137.36 500 GLY A O 1
ATOM 3387 N N . SER A 1 454 ? -2.302 -4.232 17.827 1.00 121.33 501 SER A N 1
ATOM 3388 C CA . SER A 1 454 ? -2.265 -2.904 18.458 1.00 109.80 501 SER A CA 1
ATOM 3389 C C . SER A 1 454 ? -1.587 -2.891 19.824 1.00 112.66 501 SER A C 1
ATOM 3390 O O . SER A 1 454 ? -1.790 -3.787 20.645 1.00 132.17 501 SER A O 1
ATOM 3393 N N . GLY A 1 455 ? -0.786 -1.858 20.053 1.00 98.03 502 GLY A N 1
ATOM 3394 C CA . GLY A 1 455 ? 0.166 -1.833 21.147 1.00 95.44 502 GLY A CA 1
ATOM 3395 C C . GLY A 1 455 ? 1.526 -1.669 20.500 1.00 89.51 502 GLY A C 1
ATOM 3396 O O . GLY A 1 455 ? 2.553 -1.521 21.166 1.00 79.29 502 GLY A O 1
ATOM 3397 N N . ASN A 1 456 ? 1.514 -1.714 19.171 1.00 64.99 503 ASN A N 1
ATOM 3398 C CA . ASN A 1 456 ? 2.693 -1.458 18.362 1.00 61.28 503 ASN A CA 1
ATOM 3399 C C . ASN A 1 456 ? 3.001 0.036 18.351 1.00 68.42 503 ASN A C 1
ATOM 3400 O O . ASN A 1 456 ? 2.084 0.859 18.385 1.00 70.91 503 ASN A O 1
ATOM 3405 N N . PRO A 1 457 ? 4.296 0.392 18.302 1.00 73.68 504 PRO A N 1
ATOM 3406 C CA . PRO A 1 457 ? 4.691 1.805 18.303 1.00 60.86 504 PRO A CA 1
ATOM 3407 C C . PRO A 1 457 ? 4.317 2.470 16.986 1.00 60.75 504 PRO A C 1
ATOM 3408 O O . PRO A 1 457 ? 4.102 1.760 16.001 1.00 55.36 504 PRO A O 1
ATOM 3412 N N . PRO A 1 458 ? 4.227 3.812 16.971 1.00 62.50 505 PRO A N 1
ATOM 3413 C CA . PRO A 1 458 ? 3.926 4.519 15.721 1.00 69.39 505 PRO A CA 1
ATOM 3414 C C . PRO A 1 458 ? 4.867 4.123 14.576 1.00 69.34 505 PRO A C 1
ATOM 3415 O O . PRO A 1 458 ? 6.055 3.875 14.795 1.00 68.29 505 PRO A O 1
ATOM 3419 N N . LYS A 1 459 ? 4.311 4.063 13.370 1.00 52.55 506 LYS A N 1
ATOM 3420 C CA . LYS A 1 459 ? 4.987 3.552 12.182 1.00 52.28 506 LYS A CA 1
ATOM 3421 C C . LYS A 1 459 ? 6.030 4.533 11.654 1.00 40.42 506 LYS A C 1
ATOM 3422 O O . LYS A 1 459 ? 5.706 5.691 11.390 1.00 41.89 506 LYS A O 1
ATOM 3428 N N . PRO A 1 460 ? 7.282 4.075 11.476 1.00 50.40 507 PRO A N 1
ATOM 3429 C CA . PRO A 1 460 ? 8.304 4.981 10.935 1.00 46.35 507 PRO A CA 1
ATOM 3430 C C . PRO A 1 460 ? 8.090 5.325 9.462 1.00 45.24 507 PRO A C 1
ATOM 3431 O O . PRO A 1 460 ? 7.665 4.472 8.675 1.00 40.92 507 PRO A O 1
ATOM 3435 N N . ARG A 1 461 ? 8.356 6.582 9.118 1.00 33.78 508 ARG A N 1
ATOM 3436 C CA . ARG A 1 461 ? 8.504 7.013 7.733 1.00 40.56 508 ARG A CA 1
ATOM 3437 C C . ARG A 1 461 ? 9.562 8.108 7.741 1.00 40.27 508 ARG A C 1
ATOM 3438 O O . ARG A 1 461 ? 9.271 9.283 7.484 1.00 42.10 508 ARG A O 1
ATOM 3446 N N . SER A 1 462 ? 10.793 7.716 8.056 1.00 42.68 509 SER A N 1
ATOM 3447 C CA . SER A 1 462 ? 11.870 8.681 8.229 1.00 32.82 509 SER A CA 1
ATOM 3448 C C . SER A 1 462 ? 13.103 8.335 7.405 1.00 37.65 509 SER A C 1
ATOM 3449 O O . SER A 1 462 ? 13.336 7.168 7.079 1.00 32.72 509 SER A O 1
ATOM 3452 N N . ALA A 1 463 ? 13.887 9.358 7.073 1.00 32.26 510 ALA A N 1
ATOM 3453 C CA . ALA A 1 463 ? 15.147 9.169 6.360 1.00 28.38 510 ALA A CA 1
ATOM 3454 C C . ALA A 1 463 ? 16.265 9.901 7.093 1.00 41.01 510 ALA A C 1
ATOM 3455 O O . ALA A 1 463 ? 16.030 10.956 7.691 1.00 34.32 510 ALA A O 1
ATOM 3457 N N . LEU A 1 464 ? 17.478 9.352 7.036 1.00 33.39 511 LEU A N 1
ATOM 3458 C CA . LEU A 1 464 ? 18.613 9.925 7.763 1.00 34.25 511 LEU A CA 1
ATOM 3459 C C . LEU A 1 464 ? 19.304 11.036 6.971 1.00 27.34 511 LEU A C 1
ATOM 3460 O O . LEU A 1 464 ? 19.645 10.848 5.797 1.00 27.54 511 LEU A O 1
ATOM 3465 N N . LYS A 1 465 ? 19.511 12.186 7.611 1.00 27.52 512 LYS A N 1
ATOM 3466 C CA . LYS A 1 465 ? 20.215 13.302 6.976 1.00 34.37 512 LYS A CA 1
ATOM 3467 C C . LYS A 1 465 ? 21.677 12.950 6.716 1.00 29.57 512 LYS A C 1
ATOM 3468 O O . LYS A 1 465 ? 22.367 12.477 7.621 1.00 33.19 512 LYS A O 1
ATOM 3474 N N . LYS A 1 466 ? 22.150 13.187 5.493 1.00 37.41 513 LYS A N 1
ATOM 3475 C CA . LYS A 1 466 ? 23.553 12.946 5.161 1.00 41.87 513 LYS A CA 1
ATOM 3476 C C . LYS A 1 466 ? 24.480 13.911 5.909 1.00 40.32 513 LYS A C 1
ATOM 3477 O O . LYS A 1 466 ? 25.641 13.593 6.163 1.00 50.31 513 LYS A O 1
ATOM 3483 N N . SER A 1 467 ? 23.955 15.079 6.274 1.00 40.94 514 SER A N 1
ATOM 3484 C CA . SER A 1 467 ? 24.746 16.127 6.923 1.00 47.86 514 SER A CA 1
ATOM 3485 C C . SER A 1 467 ? 25.192 15.750 8.337 1.00 46.57 514 SER A C 1
ATOM 3486 O O . SER A 1 467 ? 26.029 16.434 8.936 1.00 42.47 514 SER A O 1
ATOM 3489 N N . MET A 1 468 ? 24.642 14.654 8.855 1.00 32.52 515 MET A N 1
ATOM 3490 C CA . MET A 1 468 ? 24.889 14.224 10.231 1.00 32.80 515 MET A CA 1
ATOM 3491 C C . MET A 1 468 ? 25.921 13.105 10.324 1.00 38.63 515 MET A C 1
ATOM 3492 O O . MET A 1 468 ? 26.372 12.757 11.420 1.00 39.86 515 MET A O 1
ATOM 3497 N N . VAL A 1 469 ? 26.300 12.549 9.176 1.00 34.80 516 VAL A N 1
ATOM 3498 C CA . VAL A 1 469 ? 27.184 11.388 9.155 1.00 44.79 516 VAL A CA 1
ATOM 3499 C C . VAL A 1 469 ? 28.536 11.708 8.514 1.00 47.06 516 VAL A C 1
ATOM 3500 O O . VAL A 1 469 ? 28.596 12.161 7.365 1.00 46.42 516 VAL A O 1
ATOM 3504 N N . LEU A 1 470 ? 29.614 11.471 9.263 1.00 57.25 517 LEU A N 1
ATOM 3505 C CA . LEU A 1 470 ? 30.973 11.726 8.780 1.00 57.82 517 LEU A CA 1
ATOM 3506 C C . LEU A 1 470 ? 31.616 10.455 8.226 1.00 53.36 517 LEU A C 1
ATOM 3507 O O . LEU A 1 470 ? 31.667 9.429 8.909 1.00 45.68 517 LEU A O 1
ATOM 3512 N N . PHE A 1 471 ? 32.114 10.523 6.995 1.00 61.83 518 PHE A N 1
ATOM 3513 C CA . PHE A 1 471 ? 32.755 9.363 6.384 1.00 65.12 518 PHE A CA 1
ATOM 3514 C C . PHE A 1 471 ? 34.271 9.524 6.307 1.00 70.50 518 PHE A C 1
ATOM 3515 O O . PHE A 1 471 ? 34.774 10.629 6.092 1.00 61.19 518 PHE A O 1
ATOM 3523 N N . ASP A 1 472 ? 34.988 8.415 6.489 1.00 81.24 519 ASP A N 1
ATOM 3524 C CA . ASP A 1 472 ? 36.450 8.392 6.418 1.00 83.08 519 ASP A CA 1
ATOM 3525 C C . ASP A 1 472 ? 37.095 9.334 7.434 1.00 86.28 519 ASP A C 1
ATOM 3526 O O . ASP A 1 472 ? 37.452 8.923 8.540 1.00 91.24 519 ASP A O 1
#

B-factor: mean 58.95, std 20.6, range [22.18, 172.78]

InterPro domains:
  IPR020864 Membrane attack complex component/perforin (MACPF) domain [PS51412] (34-356)
  IPR040971 Pleurotolysin B, C-terminal [PF18684] (347-519)
  IPR054586 MACPF-like domain, fungal [PF22693] (74-341)

Secondary structure (DSSP, 8-state):
--HHHHHHSHHHHHHHHHHTTTTEEEEEETTEEEEEEEE-BPPPSS-EEEE----EEEEEEE--TT-HHHHHTTB-HHHHHHHHHHHHHTS---S--S----SSEEEEEEEEEEEEEEEEEE---SS------B-HHHHHHHHHHHTSSSHHHHHHHHHHHHHHH-SEEEEEEEEEEEEEEEEEEEEETTS-HHHHHHHHHHHHHHHHHHHHHT-S----SEEEEEE-TT--EEEEEEEEESS-GGGTTSHHHHHHHTT-GGG-EEEEEEEEEEGGGGSPTTHHHHHHHHH-SEEEEEE-EEEPTT-SSSSS--EEEPSPPPTT-EE---BS-SS-EEEEEESS---TT---SEE-EEE-SSS---EEESSTT-B-SS--SS---TTSTTGGGB-EE-GGGEEEEEEEEE-SSTTT-EEEEEE---SS-SS-B----EEEESS-SSSSPPPPP-EEEBGGGEEE-

Solvent-accessible surface area: 21326 Å² total; per-residue (Å²): 97,72,10,64,31,2,19,146,55,87,97,84,1,50,92,9,1,74,63,11,38,3,3,39,0,4,39,5,23,67,137,1,34,73,55,2,105,112,71,0,1,69,85,41,92,91,11,48,44,88,82,56,111,188,53,56,43,71,31,6,47,24,64,39,44,23,0,64,30,0,3,42,44,4,6,26,64,43,0,1,100,55,0,20,50,22,4,12,16,51,14,145,27,45,160,104,46,74,11,70,82,52,115,96,64,24,0,0,20,1,2,0,11,34,10,21,7,13,0,57,0,26,9,29,44,60,132,82,74,101,47,26,128,14,4,86,117,0,40,56,18,3,120,52,2,33,82,95,102,66,26,59,93,57,26,23,24,0,40,94,16,22,91,70,2,0,30,3,2,28,0,53,0,35,0,0,0,0,0,0,0,8,8,61,22,46,6,43,98,106,65,95,72,104,62,0,60,99,12,0,78,54,20,0,46,44,23,0,133,13,1,11,54,34,90,71,91,30,44,14,77,64,131,30,90,24,80,6,103,112,99,33,148,1,115,1,83,25,22,13,54,11,13,27,112,122,83,10,71,82,6,116,87,0,42,61,1,5,82,70,18,87,40,1,80,26,0,12,2,27,54,6,18,30,0,6,49,3,7,83,84,95,53,46,33,80,0,89,63,28,52,49,17,0,46,9,91,100,27,85,25,113,101,17,114,53,27,144,85,21,55,34,33,0,37,32,15,41,68,100,37,55,103,39,27,37,3,10,9,1,12,22,24,62,78,79,6,8,1,0,75,49,13,46,46,96,126,124,94,70,36,50,10,17,4,43,2,78,80,9,130,42,82,16,30,8,1,58,35,63,62,36,40,6,73,19,2,6,6,17,15,50,86,1,31,110,100,67,112,41,3,34,38,7,46,0,0,28,18,6,0,21,42,85,1,70,62,57,106,75,28,149,75,107,68,29,2,0,45,8,4,51,33,56,108,88,108,181,57,131,55,114,14,13,58,17,66,5,0,0,52,21,86,46,102,31,114,42,34,17,98,56,9,105,11,6,0,17,89,65,21,2,28,64,187

Organism: Pleurotus ostreatus (NCBI:txid5322)

Radius of gyration: 24.87 Å; Cα contacts (8 Å, |Δi|>4): 1066; chains: 1; bounding box: 61×77×39 Å